Protein AF-A0AB34P016-F1 (afdb_monomer)

Radius of gyration: 28.47 Å; Cα contacts (8 Å, |Δi|>4): 734; chains: 1; bounding box: 63×62×78 Å

pLDDT: mean 85.42, std 14.07, range [30.61, 98.38]

Sequence (405 aa):
MNRQPLWQYEQISAEIMREINTGKLKIGQKLPSEKELCDLFDVSRITVRKALADLEERNYIEKHQGQGSFVKDRFDPRQDIAIIDTPGLHLQQQGHYVYIELHEFSILADGEEPAVREMMNLDVSDYLYKIVQIYICDRKPVIERTTFISFEEFPLIKAKDIEGKELIPFLFRRYGLSPALLRHSLKNQVDVMPTRLKAFLPAVPKSSIIKATTTYMNQNNVVTYMSTAVTPANSKVFFVKDKEENKMSNPHILLTRIDNRLVHGQVGVTWTKTLGANLILVANDNTVNDPLQQKLMKSTADSSGVQIRFFTLQKTIDIIHKAADRQKIFIVVKTPEDALKLVKGGVPIKEVNVGNMHFAPGKEEVTKKVYVDEKDKEALMSMVNQGVDVYIQDVPGDHKTQVDF

Organism: NCBI:txid575604

Nearest PDB structures (foldseek):
  3eye-assembly1_A  TM=9.806E-01  e=3.851E-20  Escherichia coli O157:H7
  1nrz-assembly1_A  TM=9.356E-01  e=3.994E-14  Klebsiella pneumoniae
  2jzn-assembly1_C  TM=9.321E-01  e=2.497E-14  Escherichia coli
  3cnv-assembly1_C  TM=7.926E-01  e=9.858E-07  Bordetella bronchiseptica RB50
  3cnv-assembly1_A  TM=7.816E-01  e=1.650E-05  Bordetella bronchiseptica RB50

Secondary structure (DSSP, 8-state):
----SHHHHHHHHHHHHHHHHTTSSPTTPBPPPHHHHHHHHT--HHHHHHHHHHHHHTTSEEEETTTEEEE-----TTTS--TTT-HHHHHHHTT--EEEEEEEEEEE-TT-SHHHHHHHT--TT--EEEEEEEEEETTEEEEEEEEEEETTTSTT--HHHHTTS-HHHHHHHHH---GGG-EEEEEEEEE---HHHHTTS---SSEEEEEEEEEEE-TTS-EEEEEEEEEETT-TTS-SSSSSSSS-----EEEEEEETT-SSHIIIIIIHHHHT-SEEEEE-TTGGG-HHHHHHHHHHHHTTT-EEEEE-HHHHHHHGGG--TT--EEEEESSHHHHHHHHHTT----EEEEEEB---TTPEEEETTEEE-HHHHHHHHHHHTTT-EEEE-SSTTSPPEE---

Mean predicted aligned error: 17.97 Å

Foldseek 3Di:
DPPPLPVLLVVVLVVVLQCQLVCVAPAFHFDDALVVSCVVSVHDSVSSVVSLVVCVVVVQWDQDVPPHIGGHDPDDCVPFADCVQVLQVVLVVVVWDKWKAWPDWDWDAQCPPVVVCVQQVHDRGFIKIWTWIFIATNNATFKIKIKIFGCVQPPDDDPVLDHRHGDVSSCCSNRVQRNVQKDKDKDWDWAQDPPRNCVPDPDDRTATKIWMKIWGADPVRGTRMIMIMIGGPVRCRNVPPPCPPPHLQQFQALAEEAAQLWADQQRLAQVCVVSVFQEEEEADPVVVVPPVSVVRNCVSNVVRVHHYDYHYLVVCLVCSSVHDNPGNYYYYYHALVSVLSNVVSVNPAQEYEYAADDDDPQWDDPDPRDTDHPVRLVSQVSCVVVNHFYWYDHHPPDDTHGRDD

Solvent-accessible surface area (backbone atoms only — not comparable to full-atom values): 22406 Å² total; per-residue (Å²): 134,90,89,78,68,72,68,60,21,53,50,51,35,51,50,54,50,48,33,43,30,71,56,76,43,47,73,68,37,72,54,77,49,68,65,55,49,18,67,74,68,75,47,54,62,68,41,48,52,51,18,55,48,52,33,38,74,71,44,51,30,46,79,42,90,99,76,48,42,25,30,37,75,76,73,50,75,88,79,54,51,58,48,88,64,41,43,58,64,53,43,38,75,73,72,45,56,61,50,40,44,68,77,43,79,45,79,41,46,82,45,63,60,56,72,57,29,61,69,35,73,50,60,47,83,46,52,33,36,40,38,31,38,36,37,26,46,74,91,36,66,54,34,46,30,44,34,40,34,37,32,84,87,53,64,89,78,51,67,81,80,41,52,64,47,62,58,56,67,48,42,30,50,57,71,61,53,60,56,84,58,53,44,76,47,79,44,82,46,78,39,69,65,56,74,82,53,44,81,82,46,83,92,55,84,58,39,59,27,35,39,39,37,38,36,31,55,51,98,83,72,42,39,45,33,41,34,42,37,40,29,52,59,85,48,74,75,62,74,57,76,77,53,75,85,88,41,83,41,78,49,46,65,76,43,34,35,31,17,61,75,49,56,40,70,61,50,29,37,55,44,31,60,74,71,62,38,53,28,40,37,36,40,34,66,66,55,64,77,31,70,66,62,46,49,57,31,43,59,40,19,52,75,60,75,27,49,71,47,70,32,34,53,66,59,43,45,78,44,47,54,71,49,55,90,86,45,29,29,33,37,34,20,50,41,46,61,55,50,37,52,35,50,77,54,65,40,90,65,59,43,38,37,41,35,39,33,70,82,48,96,82,39,45,80,79,47,102,47,33,28,41,34,72,68,44,49,52,30,48,51,53,38,41,77,71,69,26,50,46,30,37,37,78,54,90,87,55,77,73,44,74,72,80,132

Structure (mmCIF, N/CA/C/O backbone):
data_AF-A0AB34P016-F1
#
_entry.id   AF-A0AB34P016-F1
#
loop_
_atom_site.group_PDB
_atom_site.id
_atom_site.type_symbol
_atom_site.label_atom_id
_atom_site.label_alt_id
_atom_site.label_comp_id
_atom_site.label_asym_id
_atom_site.label_entity_id
_atom_site.label_seq_id
_atom_site.pdbx_PDB_ins_code
_atom_site.Cartn_x
_atom_site.Cartn_y
_atom_site.Cartn_z
_atom_site.occupancy
_atom_site.B_iso_or_equiv
_atom_site.auth_seq_id
_atom_site.auth_comp_id
_atom_site.auth_asym_id
_atom_site.auth_atom_id
_atom_site.pdbx_PDB_model_num
ATOM 1 N N . MET A 1 1 ? 35.186 -37.672 9.142 1.00 34.62 1 MET A N 1
ATOM 2 C CA . MET A 1 1 ? 34.652 -36.290 9.178 1.00 34.62 1 MET A CA 1
ATOM 3 C C . MET A 1 1 ? 33.946 -36.006 7.851 1.00 34.62 1 MET A C 1
ATOM 5 O O . MET A 1 1 ? 34.598 -35.577 6.913 1.00 34.62 1 MET A O 1
ATOM 9 N N . ASN A 1 2 ? 32.639 -36.270 7.740 1.00 38.19 2 ASN A N 1
ATOM 10 C CA . ASN A 1 2 ? 31.866 -35.945 6.530 1.00 38.19 2 ASN A CA 1
ATOM 11 C C . ASN A 1 2 ? 31.344 -34.505 6.612 1.00 38.19 2 ASN A C 1
ATOM 13 O O . ASN A 1 2 ? 30.223 -34.260 7.048 1.00 38.19 2 ASN A O 1
ATOM 17 N N . ARG A 1 3 ? 32.171 -33.534 6.212 1.00 45.22 3 ARG A N 1
ATOM 18 C CA . ARG A 1 3 ? 31.742 -32.146 5.982 1.00 45.22 3 ARG A CA 1
ATOM 19 C C . ARG A 1 3 ? 31.309 -31.956 4.521 1.00 45.22 3 ARG A C 1
ATOM 21 O O . ARG A 1 3 ? 31.973 -31.226 3.807 1.00 45.22 3 ARG A O 1
ATOM 28 N N . GLN A 1 4 ? 30.216 -32.580 4.074 1.00 54.78 4 GLN A N 1
ATOM 29 C CA . GLN A 1 4 ? 29.523 -32.176 2.831 1.00 54.78 4 GLN A CA 1
ATOM 30 C C . GLN A 1 4 ? 28.002 -32.472 2.857 1.00 54.78 4 GLN A C 1
ATOM 32 O O . GLN A 1 4 ? 27.553 -33.429 2.239 1.00 54.78 4 GLN A O 1
ATOM 37 N N . PRO A 1 5 ? 27.187 -31.663 3.568 1.00 54.44 5 PRO A N 1
ATOM 38 C CA . PRO A 1 5 ? 25.771 -31.516 3.187 1.00 54.44 5 PRO A CA 1
ATOM 39 C C . PRO A 1 5 ? 25.289 -30.059 3.053 1.00 54.44 5 PRO A C 1
ATOM 41 O O . PRO A 1 5 ? 24.146 -29.829 2.667 1.00 54.44 5 PRO A O 1
ATOM 44 N N . LEU A 1 6 ? 26.119 -29.062 3.387 1.00 52.47 6 LEU A N 1
ATOM 45 C CA . LEU A 1 6 ? 25.706 -27.649 3.372 1.00 52.47 6 LEU A CA 1
ATOM 46 C C . LEU A 1 6 ? 25.578 -27.085 1.945 1.00 52.47 6 LEU A C 1
ATOM 48 O O . LEU A 1 6 ? 24.612 -26.402 1.654 1.00 52.47 6 LEU A O 1
ATOM 52 N N . TRP A 1 7 ? 26.472 -27.462 1.032 1.00 65.31 7 TRP A N 1
ATOM 53 C CA . TRP A 1 7 ? 26.510 -26.898 -0.324 1.00 65.31 7 TRP A CA 1
ATOM 54 C C . TRP A 1 7 ? 25.390 -27.426 -1.239 1.00 65.31 7 TRP A C 1
ATOM 56 O O . TRP A 1 7 ? 24.948 -26.737 -2.150 1.00 65.31 7 TRP A O 1
ATOM 66 N N . GLN A 1 8 ? 24.904 -28.648 -1.000 1.00 76.25 8 GLN A N 1
ATOM 67 C CA . GLN A 1 8 ? 23.952 -29.317 -1.898 1.00 76.25 8 GLN A CA 1
ATOM 68 C C . GLN A 1 8 ? 22.530 -28.757 -1.786 1.00 76.25 8 GLN A C 1
ATOM 70 O O . GLN A 1 8 ? 21.863 -28.577 -2.799 1.00 76.25 8 GLN A O 1
ATOM 75 N N . TYR A 1 9 ? 22.048 -28.455 -0.573 1.00 88.06 9 TYR A N 1
ATOM 76 C CA . TYR A 1 9 ? 20.712 -27.859 -0.438 1.00 88.06 9 TYR A CA 1
ATOM 77 C C . TYR A 1 9 ? 20.693 -26.412 -0.952 1.00 88.06 9 TYR A C 1
ATOM 79 O O . TYR A 1 9 ? 19.706 -26.004 -1.553 1.00 88.06 9 TYR A O 1
ATOM 87 N N . GLU A 1 10 ? 21.792 -25.666 -0.779 1.00 84.06 10 GLU A N 1
ATOM 88 C CA . GLU A 1 10 ? 21.942 -24.304 -1.307 1.00 84.06 10 GLU A CA 1
ATOM 89 C C . GLU A 1 10 ? 21.896 -24.284 -2.839 1.00 84.06 10 GLU A C 1
ATOM 91 O O . GLU A 1 10 ? 21.256 -23.406 -3.414 1.00 84.06 10 GLU A O 1
ATOM 96 N N . GLN A 1 11 ? 22.500 -25.276 -3.505 1.00 85.81 11 GLN A N 1
ATOM 97 C CA . GLN A 1 11 ? 22.410 -25.440 -4.960 1.00 85.81 11 GLN A CA 1
ATOM 98 C C . GLN A 1 11 ? 20.971 -25.696 -5.427 1.00 85.81 11 GLN A C 1
ATOM 100 O O . GLN A 1 11 ? 20.524 -25.078 -6.391 1.00 85.81 11 GLN A O 1
ATOM 105 N N . ILE A 1 12 ? 20.224 -26.551 -4.721 1.00 90.56 12 ILE A N 1
ATOM 106 C CA . ILE A 1 12 ? 18.813 -26.835 -5.033 1.00 90.56 12 ILE A CA 1
ATOM 107 C C . ILE A 1 12 ? 17.959 -25.576 -4.843 1.00 90.56 12 ILE A C 1
ATOM 109 O O . ILE A 1 12 ? 17.179 -25.223 -5.729 1.00 90.56 12 ILE A O 1
ATOM 113 N N . SER A 1 13 ? 18.130 -24.867 -3.721 1.00 88.81 13 SER A N 1
ATOM 114 C CA . SER A 1 13 ? 17.463 -23.585 -3.481 1.00 88.81 13 SER A CA 1
ATOM 115 C C . SER A 1 13 ? 17.781 -22.584 -4.592 1.00 88.81 13 SER A C 1
ATOM 117 O O . SER A 1 13 ? 16.868 -21.971 -5.142 1.00 88.81 13 SER A O 1
ATOM 119 N N . ALA A 1 14 ? 19.058 -22.421 -4.950 1.00 82.56 14 ALA A N 1
ATOM 120 C CA . ALA A 1 14 ? 19.498 -21.478 -5.975 1.00 82.56 14 ALA A CA 1
ATOM 121 C C . ALA A 1 14 ? 18.899 -21.786 -7.350 1.00 82.56 14 ALA A C 1
ATOM 123 O O . ALA A 1 14 ? 18.422 -20.871 -8.022 1.00 82.56 14 ALA A O 1
ATOM 124 N N . GLU A 1 15 ? 18.862 -23.059 -7.743 1.00 87.69 15 GLU A N 1
ATOM 125 C CA . GLU A 1 15 ? 18.289 -23.466 -9.024 1.00 87.69 15 GLU A CA 1
ATOM 126 C C . GLU A 1 15 ? 16.777 -23.221 -9.066 1.00 87.69 15 GLU A C 1
ATOM 128 O O . GLU A 1 15 ? 16.283 -22.596 -10.002 1.00 87.69 15 GLU A O 1
ATOM 133 N N . ILE A 1 16 ? 16.038 -23.603 -8.020 1.00 87.88 16 ILE A N 1
ATOM 134 C CA . ILE A 1 16 ? 14.591 -23.352 -7.950 1.00 87.88 16 ILE A CA 1
ATOM 135 C C . ILE A 1 16 ? 14.295 -21.844 -7.931 1.00 87.88 16 ILE A C 1
ATOM 137 O O . ILE A 1 16 ? 13.406 -21.385 -8.648 1.00 87.88 16 ILE A O 1
ATOM 141 N N . MET A 1 17 ? 15.060 -21.045 -7.176 1.00 82.25 17 MET A N 1
ATOM 142 C CA . MET A 1 17 ? 14.942 -19.579 -7.197 1.00 82.25 17 MET A CA 1
ATOM 143 C C . MET A 1 17 ? 15.184 -19.024 -8.603 1.00 82.25 17 MET A C 1
ATOM 145 O O . MET A 1 17 ? 14.433 -18.167 -9.066 1.00 82.25 17 MET A O 1
ATOM 149 N N . ARG A 1 18 ? 16.196 -19.531 -9.316 1.00 79.50 18 ARG A N 1
ATOM 150 C CA . ARG A 1 18 ? 16.488 -19.145 -10.700 1.00 79.50 18 ARG A CA 1
ATOM 151 C C . ARG A 1 18 ? 15.331 -19.499 -11.632 1.00 79.50 18 ARG A C 1
ATOM 153 O O . ARG A 1 18 ? 14.958 -18.678 -12.469 1.00 79.50 18 ARG A O 1
ATOM 160 N N . GLU A 1 19 ? 14.728 -20.676 -11.498 1.00 84.12 19 GLU A N 1
ATOM 161 C CA . GLU A 1 19 ? 13.568 -21.077 -12.302 1.00 84.12 19 GLU A CA 1
ATOM 162 C C . GLU A 1 19 ? 12.324 -20.220 -12.027 1.00 84.12 19 GLU A C 1
ATOM 164 O O . GLU A 1 19 ? 11.619 -19.850 -12.967 1.00 84.12 19 GLU A O 1
ATOM 169 N N . ILE A 1 20 ? 12.083 -19.847 -10.768 1.00 81.00 20 ILE A N 1
ATOM 170 C CA . ILE A 1 20 ? 11.005 -18.921 -10.392 1.00 81.00 20 ILE A CA 1
ATOM 171 C C . ILE A 1 20 ? 11.275 -17.529 -10.984 1.00 81.00 20 ILE A C 1
ATOM 173 O O . ILE A 1 20 ? 10.419 -16.964 -11.663 1.00 81.00 20 ILE A O 1
ATOM 177 N N . ASN A 1 21 ? 12.488 -16.997 -10.809 1.00 69.62 21 ASN A N 1
ATOM 178 C CA . ASN A 1 21 ? 12.849 -15.652 -11.268 1.00 69.62 21 ASN A CA 1
ATOM 179 C C . ASN A 1 21 ? 12.894 -15.548 -12.802 1.00 69.62 21 ASN A C 1
ATOM 181 O O . ASN A 1 21 ? 12.524 -14.530 -13.380 1.00 69.62 21 ASN A O 1
ATOM 185 N N . THR A 1 22 ? 13.313 -16.609 -13.498 1.00 70.50 22 THR A N 1
ATOM 186 C CA . THR A 1 22 ? 13.256 -16.694 -14.972 1.00 70.50 22 THR A CA 1
ATOM 187 C C . THR A 1 22 ? 11.833 -16.875 -15.510 1.00 70.50 22 THR A C 1
ATOM 189 O O . THR A 1 22 ? 11.633 -16.775 -16.719 1.00 70.50 22 THR A O 1
ATOM 192 N N . GLY A 1 23 ? 10.847 -17.148 -14.646 1.00 68.31 23 GLY A N 1
ATOM 193 C CA . GLY A 1 23 ? 9.467 -17.436 -15.033 1.00 68.31 23 GLY A CA 1
ATOM 194 C C . GLY A 1 23 ? 9.253 -18.839 -15.609 1.00 68.31 23 GLY A C 1
ATOM 195 O O . GLY A 1 23 ? 8.170 -19.116 -16.131 1.00 68.31 23 GLY A O 1
ATOM 196 N N . LYS A 1 24 ? 10.257 -19.728 -15.526 1.00 77.06 24 LYS A N 1
ATOM 197 C CA . LYS A 1 24 ? 10.119 -21.148 -15.889 1.00 77.06 24 LYS A CA 1
ATOM 198 C C . LYS A 1 24 ? 9.134 -21.849 -14.950 1.00 77.06 24 LYS A C 1
ATOM 200 O O . LYS A 1 24 ? 8.299 -22.619 -15.420 1.00 77.06 24 LYS A O 1
ATOM 205 N N . LEU A 1 25 ? 9.195 -21.536 -13.654 1.00 82.88 25 LEU A N 1
ATOM 206 C CA . LEU A 1 25 ? 8.174 -21.899 -12.673 1.00 82.88 25 LEU A CA 1
ATOM 207 C C . LEU A 1 25 ? 7.230 -20.714 -12.451 1.00 82.88 25 LEU A C 1
ATOM 209 O O . LEU A 1 25 ? 7.665 -19.609 -12.128 1.00 82.88 25 LEU A O 1
ATOM 213 N N . LYS A 1 26 ? 5.929 -20.938 -12.641 1.00 82.62 26 LYS A N 1
ATOM 214 C CA . LYS A 1 26 ? 4.900 -19.900 -12.511 1.00 82.62 26 LYS A CA 1
ATOM 215 C C . LYS A 1 26 ? 4.432 -19.759 -11.066 1.00 82.62 26 LYS A C 1
ATOM 217 O O . LYS A 1 26 ? 4.420 -20.719 -10.306 1.00 82.62 26 LYS A O 1
ATOM 222 N N . ILE A 1 27 ? 3.968 -18.567 -10.712 1.00 81.75 27 ILE A N 1
ATOM 223 C CA . ILE A 1 27 ? 3.308 -18.305 -9.428 1.00 81.75 27 ILE A CA 1
ATOM 224 C C . ILE A 1 27 ? 2.090 -19.226 -9.276 1.00 81.75 27 ILE A C 1
ATOM 226 O O . ILE A 1 27 ? 1.345 -19.438 -10.233 1.00 81.75 27 ILE A O 1
ATOM 230 N N . GLY A 1 28 ? 1.913 -19.799 -8.085 1.00 85.50 28 GLY A N 1
ATOM 231 C CA . GLY A 1 28 ? 0.875 -20.784 -7.785 1.00 85.50 28 GLY A CA 1
ATOM 232 C C . GLY A 1 28 ? 1.140 -22.176 -8.367 1.00 85.50 28 GLY A C 1
ATOM 233 O O . GLY A 1 28 ? 0.365 -23.097 -8.117 1.00 85.50 28 GLY A O 1
ATOM 234 N N . GLN A 1 29 ? 2.223 -22.371 -9.128 1.00 91.38 29 GLN A N 1
ATOM 235 C CA . GLN A 1 29 ? 2.588 -23.686 -9.639 1.00 91.38 29 GLN A CA 1
ATOM 236 C C . GLN A 1 29 ? 3.081 -24.577 -8.499 1.00 91.38 29 GLN A C 1
ATOM 238 O O . GLN A 1 29 ? 3.890 -24.165 -7.665 1.00 91.38 29 GLN A O 1
ATOM 243 N N . LYS A 1 30 ? 2.616 -25.826 -8.491 1.00 93.69 30 LYS A N 1
ATOM 244 C CA . LYS A 1 30 ? 3.104 -26.859 -7.580 1.00 93.69 30 LYS A CA 1
ATOM 245 C C . LYS A 1 30 ? 4.528 -27.266 -7.964 1.00 93.69 30 LYS A C 1
ATOM 247 O O . LYS A 1 30 ? 4.787 -27.581 -9.127 1.00 93.69 30 LYS A O 1
ATOM 252 N N . LEU A 1 31 ? 5.436 -27.270 -6.993 1.00 93.50 31 LEU A N 1
ATOM 253 C CA . LEU A 1 31 ? 6.783 -27.809 -7.160 1.00 93.50 31 LEU A CA 1
ATOM 254 C C . LEU A 1 31 ? 6.729 -29.342 -7.274 1.00 93.50 31 LEU A C 1
ATOM 256 O O . LEU A 1 31 ? 5.798 -29.960 -6.740 1.00 93.50 31 LEU A O 1
ATOM 260 N N . PRO A 1 32 ? 7.741 -29.971 -7.903 1.00 93.62 32 PRO A N 1
ATOM 261 C CA . PRO A 1 32 ? 7.902 -31.417 -7.835 1.00 93.62 32 PRO A CA 1
ATOM 262 C C . PRO A 1 32 ? 7.903 -31.899 -6.378 1.00 93.62 32 PRO A C 1
ATOM 264 O O . PRO A 1 32 ? 8.330 -31.194 -5.458 1.00 93.62 32 PRO A O 1
ATOM 267 N N . SER A 1 33 ? 7.381 -33.099 -6.154 1.00 92.19 33 SER A N 1
ATOM 268 C CA . SER A 1 33 ? 7.319 -33.718 -4.833 1.00 92.19 33 SER A CA 1
ATOM 269 C C . SER A 1 33 ? 8.712 -33.920 -4.234 1.00 92.19 33 SER A C 1
ATOM 271 O O . SER A 1 33 ? 9.708 -33.996 -4.951 1.00 92.19 33 SER A O 1
ATOM 273 N N . GLU A 1 34 ? 8.796 -34.086 -2.906 1.00 91.56 34 GLU A N 1
ATOM 274 C CA . GLU A 1 34 ? 10.077 -34.381 -2.244 1.00 91.56 34 GLU A CA 1
ATOM 275 C C . GLU A 1 34 ? 10.792 -35.573 -2.887 1.00 91.56 34 GLU A C 1
ATOM 277 O O . GLU A 1 34 ? 12.011 -35.559 -2.995 1.00 91.56 34 GLU A O 1
ATOM 282 N N . LYS A 1 35 ? 10.036 -36.592 -3.319 1.00 91.38 35 LYS A N 1
ATOM 283 C CA . LYS A 1 35 ? 10.585 -37.772 -3.988 1.00 91.38 35 LYS A CA 1
ATOM 284 C C . LYS A 1 35 ? 11.176 -37.411 -5.352 1.00 91.38 35 LYS A C 1
ATOM 286 O O . LYS A 1 35 ? 12.331 -37.722 -5.592 1.00 91.38 35 LYS A O 1
ATOM 291 N N . GLU A 1 36 ? 10.422 -36.702 -6.188 1.00 92.00 36 GLU A N 1
ATOM 292 C CA . GLU A 1 36 ? 10.891 -36.275 -7.513 1.00 92.00 36 GLU A CA 1
ATOM 293 C C . GLU A 1 36 ? 12.105 -35.345 -7.421 1.00 92.00 36 GLU A C 1
ATOM 295 O O . GLU A 1 36 ? 13.011 -35.447 -8.236 1.00 92.00 36 GLU A O 1
ATOM 300 N N . LEU A 1 37 ? 12.169 -34.474 -6.410 1.00 91.19 37 LEU A N 1
ATOM 301 C CA . LEU A 1 37 ? 13.342 -33.634 -6.160 1.00 91.19 37 LEU A CA 1
ATOM 302 C C . LEU A 1 37 ? 14.554 -34.444 -5.676 1.00 91.19 37 LEU A C 1
ATOM 304 O O . LEU A 1 37 ? 15.677 -34.092 -6.021 1.00 91.19 37 LEU A O 1
ATOM 308 N N . CYS A 1 38 ? 14.355 -35.518 -4.899 1.00 92.19 38 CYS A N 1
ATOM 309 C CA . CYS A 1 38 ? 15.458 -36.421 -4.542 1.00 92.19 38 CYS A CA 1
ATOM 310 C C . CYS A 1 38 ? 16.036 -37.075 -5.798 1.00 92.19 38 CYS A C 1
ATOM 312 O O . CYS A 1 38 ? 17.251 -37.095 -5.958 1.00 92.19 38 CYS A O 1
ATOM 314 N N . ASP A 1 39 ? 15.156 -37.561 -6.679 1.00 90.69 39 ASP A N 1
ATOM 315 C CA . ASP A 1 39 ? 15.535 -38.254 -7.910 1.00 90.69 39 ASP A CA 1
ATOM 316 C C . ASP A 1 39 ? 16.185 -37.287 -8.922 1.00 90.69 39 ASP A C 1
ATOM 318 O O . ASP A 1 39 ? 17.174 -37.631 -9.561 1.00 90.69 39 ASP A O 1
ATOM 322 N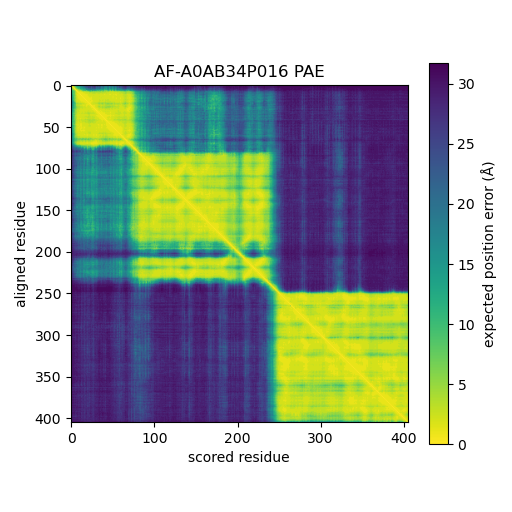 N . LEU A 1 40 ? 15.669 -36.055 -9.044 1.00 88.69 40 LEU A N 1
ATOM 323 C CA . LEU A 1 40 ? 16.165 -35.042 -9.986 1.00 88.69 40 LEU A CA 1
ATOM 324 C C . LEU A 1 40 ? 17.562 -34.524 -9.629 1.00 88.69 40 LEU A C 1
ATOM 326 O O . LEU A 1 40 ? 18.366 -34.262 -10.520 1.00 88.69 40 LEU A O 1
ATOM 330 N N . PHE A 1 41 ? 17.828 -34.333 -8.337 1.00 86.00 41 PHE A N 1
ATOM 331 C CA . PHE A 1 41 ? 19.082 -33.752 -7.853 1.00 86.00 41 PHE A CA 1
ATOM 332 C C . PHE A 1 41 ? 20.065 -34.798 -7.307 1.00 86.00 41 PHE A C 1
ATOM 334 O O . PHE A 1 41 ? 21.149 -34.416 -6.878 1.00 86.00 41 PHE A O 1
ATOM 341 N N . ASP A 1 42 ? 19.698 -36.085 -7.319 1.00 89.00 42 ASP A N 1
ATOM 342 C CA . ASP A 1 42 ? 20.461 -37.206 -6.747 1.00 89.00 42 ASP A CA 1
ATOM 343 C C . ASP A 1 42 ? 20.930 -36.935 -5.303 1.00 89.00 42 ASP A C 1
ATOM 345 O O . ASP A 1 42 ? 22.110 -36.985 -4.953 1.00 89.00 42 ASP A O 1
ATOM 349 N N . VAL A 1 43 ? 19.978 -36.571 -4.438 1.00 89.88 43 VAL A N 1
ATOM 350 C CA . VAL A 1 43 ? 20.250 -36.214 -3.036 1.00 89.88 43 VAL A CA 1
ATOM 351 C C . VAL A 1 43 ? 19.307 -36.901 -2.056 1.00 89.88 43 VAL A C 1
ATOM 353 O O . VAL A 1 43 ? 18.208 -37.349 -2.381 1.00 89.88 43 VAL A O 1
ATOM 356 N N . SER A 1 44 ? 19.714 -36.918 -0.785 1.00 91.06 44 SER A N 1
ATOM 357 C CA . SER A 1 44 ? 18.867 -37.413 0.298 1.00 91.06 44 SER A CA 1
ATOM 358 C C . SER A 1 44 ? 17.613 -36.550 0.502 1.00 91.06 44 SER A C 1
ATOM 360 O O . SER A 1 44 ? 17.632 -35.323 0.357 1.00 91.06 44 SER A O 1
ATOM 362 N N . ARG A 1 45 ? 16.539 -37.174 0.996 1.00 89.75 45 ARG A N 1
ATOM 363 C CA . ARG A 1 45 ? 15.305 -36.470 1.388 1.00 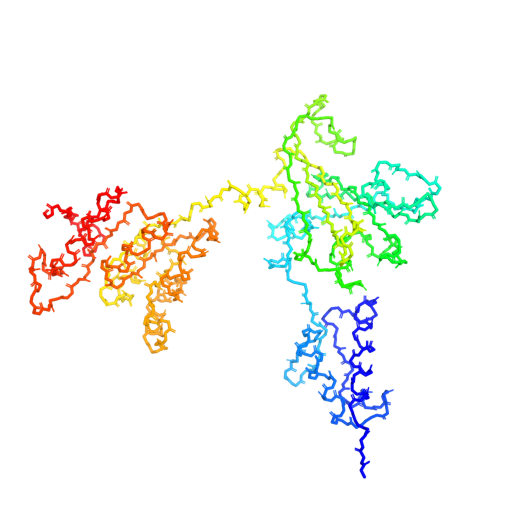89.75 45 ARG A CA 1
ATOM 364 C C . ARG A 1 45 ? 15.534 -35.389 2.448 1.00 89.75 45 ARG A C 1
ATOM 366 O O . ARG A 1 45 ? 14.820 -34.390 2.463 1.00 89.75 45 ARG A O 1
ATOM 373 N N . ILE A 1 46 ? 16.527 -35.562 3.325 1.00 89.81 46 ILE A N 1
ATOM 374 C CA . ILE A 1 46 ? 16.890 -34.561 4.341 1.00 89.81 46 ILE A CA 1
ATOM 375 C C . ILE A 1 46 ? 17.426 -33.292 3.661 1.00 89.81 46 ILE A C 1
ATOM 377 O O . ILE A 1 46 ? 17.039 -32.188 4.042 1.00 89.81 46 ILE A O 1
ATOM 381 N N . THR A 1 47 ? 18.248 -33.444 2.619 1.00 89.50 47 THR A N 1
ATOM 382 C CA . THR A 1 47 ? 18.792 -32.334 1.822 1.00 89.50 47 THR A CA 1
ATOM 383 C C . THR A 1 47 ? 17.678 -31.569 1.102 1.00 89.50 47 THR A C 1
ATOM 385 O O . THR A 1 47 ? 17.613 -30.347 1.212 1.00 89.50 47 THR A O 1
ATOM 388 N N . VAL A 1 48 ? 16.748 -32.277 0.449 1.00 92.81 48 VAL A N 1
ATOM 389 C CA . VAL A 1 48 ? 15.586 -31.660 -0.223 1.00 92.81 48 VAL A CA 1
ATOM 390 C C . VAL A 1 48 ? 14.699 -30.911 0.766 1.00 92.81 48 VAL A C 1
ATOM 392 O O . VAL A 1 48 ? 14.319 -29.771 0.516 1.00 92.81 48 VAL A O 1
ATOM 395 N N . ARG A 1 49 ? 14.389 -31.512 1.921 1.00 92.19 49 ARG A N 1
ATOM 396 C CA . ARG A 1 49 ? 13.587 -30.848 2.961 1.00 92.19 49 ARG A CA 1
ATOM 397 C C . ARG A 1 49 ? 14.244 -29.580 3.473 1.00 92.19 49 ARG A C 1
ATOM 399 O O . ARG A 1 49 ? 13.541 -28.605 3.716 1.00 92.19 49 ARG A O 1
ATOM 406 N N . LYS A 1 50 ? 15.571 -29.588 3.612 1.00 92.00 50 LYS A N 1
ATOM 407 C CA . LYS A 1 50 ? 16.331 -28.405 4.008 1.00 92.00 50 LYS A CA 1
ATOM 408 C C . LYS A 1 50 ? 16.270 -27.310 2.938 1.00 92.00 50 LYS A C 1
ATOM 410 O O . LYS A 1 50 ? 16.029 -26.165 3.296 1.00 92.00 50 LYS A O 1
ATOM 415 N N . ALA A 1 51 ? 16.387 -27.657 1.655 1.00 92.50 51 ALA A N 1
ATOM 416 C CA . ALA A 1 51 ? 16.206 -26.707 0.552 1.00 92.50 51 ALA A CA 1
ATOM 417 C C . ALA A 1 51 ? 14.781 -26.125 0.520 1.00 92.50 51 ALA A C 1
ATOM 419 O O . ALA A 1 51 ? 14.598 -24.918 0.434 1.00 92.50 51 ALA A O 1
ATOM 420 N N . LEU A 1 52 ? 13.750 -26.964 0.673 1.00 93.12 52 LEU A N 1
ATOM 421 C CA . LEU A 1 52 ? 12.359 -26.503 0.737 1.00 93.12 52 LEU A CA 1
ATOM 422 C C . LEU A 1 52 ? 12.072 -25.656 1.987 1.00 93.12 52 LEU A C 1
ATOM 424 O O . LEU A 1 52 ? 11.224 -24.775 1.938 1.00 93.12 52 LEU A O 1
ATOM 428 N N . ALA A 1 53 ? 12.726 -25.924 3.118 1.00 90.75 53 ALA A N 1
ATOM 429 C CA . ALA A 1 53 ? 12.629 -25.069 4.301 1.00 90.75 53 ALA A CA 1
ATOM 430 C C . ALA A 1 53 ? 13.295 -23.705 4.064 1.00 90.75 53 ALA A C 1
ATOM 432 O O . ALA A 1 53 ? 12.683 -22.689 4.361 1.00 90.75 53 ALA A O 1
ATOM 433 N N . ASP A 1 54 ? 14.482 -23.677 3.454 1.00 89.50 54 ASP A N 1
ATOM 434 C CA . ASP A 1 54 ? 15.184 -22.441 3.082 1.00 89.50 54 ASP A CA 1
ATOM 435 C C . ASP A 1 54 ? 14.383 -21.608 2.061 1.00 89.50 54 ASP A C 1
ATOM 437 O O . ASP A 1 54 ? 14.248 -20.397 2.214 1.00 89.50 54 ASP A O 1
ATOM 441 N N . LEU A 1 55 ? 13.764 -22.242 1.061 1.00 89.81 55 LEU A N 1
ATOM 442 C CA . LEU A 1 55 ? 12.884 -21.559 0.104 1.00 89.81 55 LEU A CA 1
ATOM 443 C C . LEU A 1 55 ? 11.618 -20.986 0.759 1.00 89.81 55 LEU A C 1
ATOM 445 O O . LEU A 1 55 ? 11.165 -19.910 0.370 1.00 89.81 55 LEU A O 1
ATOM 449 N N . GLU A 1 56 ? 11.038 -21.699 1.725 1.00 89.81 56 GLU A N 1
ATOM 450 C CA . GLU A 1 56 ? 9.875 -21.240 2.495 1.00 89.81 56 GLU A CA 1
ATOM 451 C C . GLU A 1 56 ? 10.248 -20.072 3.420 1.00 89.81 56 GLU A C 1
ATOM 453 O O . GLU A 1 56 ? 9.558 -19.055 3.429 1.00 89.81 56 GLU A O 1
ATOM 458 N N . GLU A 1 57 ? 11.382 -20.166 4.119 1.00 83.88 57 GLU A N 1
ATOM 459 C CA . GLU A 1 57 ? 11.937 -19.099 4.962 1.00 83.88 57 GLU A CA 1
ATOM 460 C C . GLU A 1 57 ? 12.252 -17.836 4.144 1.00 83.88 57 GLU A C 1
ATOM 462 O O . GLU A 1 57 ? 11.916 -16.722 4.545 1.00 83.88 57 GLU A O 1
ATOM 467 N N . ARG A 1 58 ? 12.804 -18.003 2.936 1.00 79.12 58 ARG A N 1
ATOM 468 C CA . ARG A 1 58 ? 13.042 -16.917 1.965 1.00 79.12 58 ARG A CA 1
ATOM 469 C C . ARG A 1 58 ? 11.784 -16.476 1.213 1.00 79.12 58 ARG A C 1
ATOM 471 O O . ARG A 1 58 ? 11.867 -15.624 0.323 1.00 79.12 58 ARG A O 1
ATOM 478 N N . ASN A 1 59 ? 10.625 -17.031 1.564 1.00 80.88 59 ASN A N 1
ATOM 479 C CA . ASN A 1 59 ? 9.309 -16.664 1.056 1.00 80.88 59 ASN A CA 1
ATOM 480 C C . ASN A 1 59 ? 9.064 -16.994 -0.436 1.00 80.88 59 ASN A C 1
ATOM 482 O O . ASN A 1 59 ? 8.120 -16.474 -1.017 1.00 80.88 59 ASN A O 1
ATOM 486 N N . TYR A 1 60 ? 9.879 -17.839 -1.082 1.00 84.56 60 TYR A N 1
ATOM 487 C CA . TYR A 1 60 ? 9.700 -18.255 -2.490 1.00 84.56 60 TYR A CA 1
ATOM 488 C C . TYR A 1 60 ? 8.590 -19.280 -2.692 1.00 84.56 60 TYR A C 1
ATOM 490 O O . TYR A 1 60 ? 8.026 -19.372 -3.784 1.00 84.56 60 TYR A O 1
ATOM 498 N N . ILE A 1 61 ? 8.281 -20.052 -1.655 1.00 93.25 61 ILE A N 1
ATOM 499 C CA . ILE A 1 61 ? 7.240 -21.073 -1.696 1.00 93.25 61 ILE A CA 1
ATOM 500 C C . ILE A 1 61 ? 6.375 -21.021 -0.443 1.00 93.25 61 ILE A C 1
ATOM 502 O O . ILE A 1 61 ? 6.774 -20.482 0.586 1.00 93.25 61 ILE A O 1
ATOM 506 N N . GLU A 1 62 ? 5.203 -21.631 -0.530 1.00 91.94 62 GLU A N 1
ATOM 507 C CA . GLU A 1 62 ? 4.339 -21.936 0.605 1.00 91.94 62 GLU A CA 1
ATOM 508 C C . GLU A 1 62 ? 4.010 -23.431 0.629 1.00 91.94 62 GLU A C 1
ATOM 510 O O . GLU A 1 62 ? 3.798 -24.057 -0.417 1.00 91.94 62 GLU A O 1
ATOM 515 N N . LYS A 1 63 ? 3.985 -24.024 1.826 1.00 89.69 63 LYS A N 1
ATOM 516 C CA . LYS A 1 63 ? 3.619 -25.430 2.011 1.00 89.69 63 LYS A CA 1
ATOM 517 C C . LYS A 1 63 ? 2.152 -25.554 2.388 1.00 89.69 63 LYS A C 1
ATOM 519 O O . LYS A 1 63 ? 1.694 -24.987 3.375 1.00 89.69 63 LYS A O 1
ATOM 524 N N . HIS A 1 64 ? 1.437 -26.387 1.644 1.00 89.00 64 HIS A N 1
ATOM 525 C CA . HIS A 1 64 ? 0.064 -26.769 1.947 1.00 89.00 64 HIS A CA 1
ATOM 526 C C . HIS A 1 64 ? 0.068 -28.214 2.439 1.00 89.00 64 HIS A C 1
ATOM 528 O O . HIS A 1 64 ? 0.483 -29.130 1.718 1.00 89.00 64 HIS A O 1
ATOM 534 N N . GLN A 1 65 ? -0.358 -28.431 3.685 1.00 81.75 65 GLN A N 1
ATOM 535 C CA . GLN A 1 65 ? -0.289 -29.740 4.339 1.00 81.75 65 GLN A CA 1
ATOM 536 C C . GLN A 1 65 ? -0.985 -30.820 3.491 1.00 81.75 65 GLN A C 1
ATOM 538 O O . GLN A 1 65 ? -2.140 -30.676 3.101 1.00 81.75 65 GLN A O 1
ATOM 543 N N . GLY A 1 66 ? -0.253 -31.891 3.166 1.00 82.88 66 GLY A N 1
ATOM 544 C CA . GLY A 1 66 ? -0.736 -32.997 2.326 1.00 82.88 66 GLY A CA 1
ATOM 545 C C . GLY A 1 66 ? -0.843 -32.695 0.823 1.00 82.88 66 GLY A C 1
ATOM 546 O O . GLY A 1 66 ? -1.013 -33.622 0.038 1.00 82.88 66 GLY A O 1
ATOM 547 N N . GLN A 1 67 ? -0.699 -31.435 0.402 1.00 85.00 67 GLN A N 1
ATOM 548 C CA . GLN A 1 67 ? -0.861 -31.014 -0.994 1.00 85.00 67 GLN A CA 1
ATOM 549 C C . GLN A 1 67 ? 0.468 -30.694 -1.687 1.00 85.00 67 GLN A C 1
ATOM 551 O O . GLN A 1 67 ? 0.548 -30.806 -2.912 1.00 85.00 67 GLN A O 1
ATOM 556 N N . GLY A 1 68 ? 1.521 -30.382 -0.927 1.00 89.62 68 GLY A N 1
ATOM 557 C CA . GLY A 1 68 ? 2.873 -30.125 -1.429 1.00 89.62 68 GLY A CA 1
ATOM 558 C C . GLY A 1 68 ? 3.300 -28.666 -1.271 1.00 89.62 68 GLY A C 1
ATOM 559 O O . GLY A 1 68 ? 2.708 -27.918 -0.494 1.00 89.62 68 GLY A O 1
ATOM 560 N N . SER A 1 69 ? 4.344 -28.282 -2.002 1.00 92.88 69 SER A N 1
ATOM 561 C CA . SER A 1 69 ? 4.896 -26.924 -2.009 1.00 92.88 69 SER A CA 1
ATOM 562 C C . SER A 1 69 ? 4.479 -26.188 -3.276 1.00 92.88 69 SER A C 1
ATOM 564 O O . SER A 1 69 ? 4.535 -26.766 -4.362 1.00 92.88 69 SER A O 1
ATOM 566 N N . PHE A 1 70 ? 4.104 -24.919 -3.158 1.00 92.75 70 PHE A N 1
ATOM 567 C CA . PHE A 1 70 ? 3.651 -24.090 -4.275 1.00 92.75 70 PHE A CA 1
ATOM 568 C C . PHE A 1 70 ? 4.487 -22.819 -4.363 1.00 92.75 70 PHE A C 1
ATOM 570 O O . PHE A 1 70 ? 4.872 -22.268 -3.335 1.00 92.75 70 PHE A O 1
ATOM 577 N N . VAL A 1 71 ? 4.774 -22.355 -5.583 1.00 90.06 71 VAL A N 1
ATOM 578 C CA . VAL A 1 71 ? 5.473 -21.082 -5.808 1.00 90.06 71 VAL A CA 1
ATOM 579 C C . VAL A 1 71 ? 4.610 -19.950 -5.271 1.00 90.06 71 VAL A C 1
ATOM 581 O O . VAL A 1 71 ? 3.488 -19.742 -5.738 1.00 90.06 71 VAL A O 1
ATOM 584 N N . LYS A 1 72 ? 5.141 -19.209 -4.304 1.00 83.94 72 LYS A N 1
ATOM 585 C CA . LYS A 1 72 ? 4.425 -18.114 -3.664 1.00 83.94 72 LYS A CA 1
ATOM 586 C C . LYS A 1 72 ? 4.538 -16.848 -4.505 1.00 83.94 72 LYS A C 1
ATOM 588 O O . LYS A 1 72 ? 5.599 -16.559 -5.062 1.00 83.94 72 LYS A O 1
ATOM 593 N N . ASP A 1 73 ? 3.463 -16.062 -4.559 1.00 73.56 73 ASP A N 1
ATOM 594 C CA . ASP A 1 73 ? 3.590 -14.682 -5.017 1.00 73.56 73 ASP A CA 1
ATOM 595 C C . ASP A 1 73 ? 4.270 -13.867 -3.915 1.00 73.56 73 ASP A C 1
ATOM 597 O O . ASP A 1 73 ? 3.685 -13.582 -2.870 1.00 73.56 73 ASP A O 1
ATOM 601 N N . ARG A 1 74 ? 5.549 -13.552 -4.122 1.00 67.75 74 ARG A N 1
ATOM 602 C CA . ARG A 1 74 ? 6.332 -12.711 -3.204 1.00 67.75 74 ARG A CA 1
ATOM 603 C C . ARG A 1 74 ? 5.965 -11.239 -3.300 1.00 67.75 74 ARG A C 1
ATOM 605 O O . ARG A 1 74 ? 6.462 -10.452 -2.506 1.00 67.75 74 ARG A O 1
ATOM 612 N N . PHE A 1 75 ? 5.168 -10.884 -4.298 1.00 56.41 75 PHE A N 1
ATOM 613 C CA . PHE A 1 75 ? 4.756 -9.529 -4.568 1.00 56.41 75 PHE A CA 1
ATOM 614 C C . PHE A 1 75 ? 3.393 -9.284 -3.917 1.00 56.41 75 PHE A C 1
ATOM 616 O O . PHE A 1 75 ? 2.395 -9.826 -4.390 1.00 56.41 75 PHE A O 1
ATOM 623 N N . ASP A 1 76 ? 3.323 -8.472 -2.856 1.00 56.44 76 ASP A N 1
ATOM 624 C CA . ASP A 1 76 ? 2.048 -7.925 -2.385 1.00 56.44 76 ASP A CA 1
ATOM 625 C C . ASP A 1 76 ? 1.889 -6.490 -2.918 1.00 56.44 76 ASP A C 1
ATOM 627 O O . ASP A 1 76 ? 2.442 -5.544 -2.345 1.00 56.44 76 ASP A O 1
ATOM 631 N N . PRO A 1 77 ? 1.078 -6.272 -3.977 1.00 49.91 77 PRO A N 1
ATOM 632 C CA . PRO A 1 77 ? 0.844 -4.938 -4.527 1.00 49.91 77 PRO A CA 1
ATOM 633 C C . PRO A 1 77 ? 0.281 -3.947 -3.495 1.00 49.91 77 PRO A C 1
ATOM 635 O O . PRO A 1 77 ? 0.308 -2.743 -3.728 1.00 49.91 77 PRO A O 1
ATOM 638 N N . ARG A 1 78 ? -0.285 -4.433 -2.377 1.00 48.78 78 ARG A N 1
ATOM 639 C CA . ARG A 1 78 ? -0.899 -3.600 -1.332 1.00 48.78 78 ARG A CA 1
ATOM 640 C C . ARG A 1 78 ? 0.096 -3.114 -0.280 1.00 48.78 78 ARG A C 1
ATOM 642 O O . ARG A 1 78 ? -0.225 -2.154 0.418 1.00 48.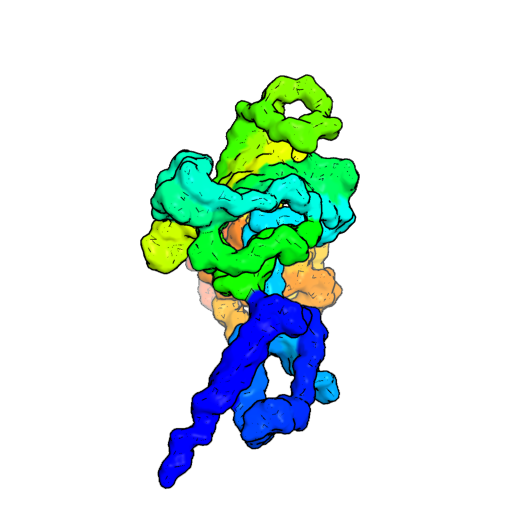78 78 ARG A O 1
ATOM 649 N N . GLN A 1 79 ? 1.245 -3.772 -0.137 1.00 46.44 79 GLN A N 1
ATOM 650 C CA . GLN A 1 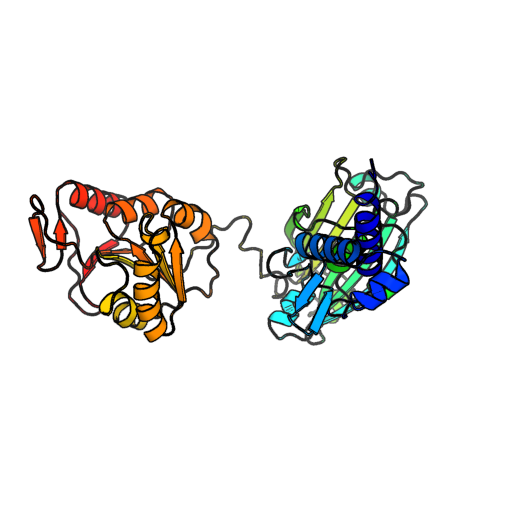79 ? 2.250 -3.453 0.884 1.00 46.44 79 GLN A CA 1
ATOM 651 C C . GLN A 1 79 ? 3.553 -2.945 0.278 1.00 46.44 79 GLN A C 1
ATOM 653 O O . GLN A 1 79 ? 4.158 -2.032 0.835 1.00 46.44 79 GLN A O 1
ATOM 658 N N . ASP A 1 80 ? 3.949 -3.484 -0.874 1.00 46.03 80 ASP A N 1
ATOM 659 C CA . ASP A 1 80 ? 5.333 -3.367 -1.323 1.00 46.03 80 ASP A CA 1
ATOM 660 C C . ASP A 1 80 ? 5.559 -2.227 -2.317 1.00 46.03 80 ASP A C 1
ATOM 662 O O . ASP A 1 80 ? 6.701 -1.844 -2.545 1.00 46.03 80 ASP A O 1
ATOM 666 N N . ILE A 1 81 ? 4.500 -1.678 -2.922 1.00 60.69 81 ILE A N 1
ATOM 667 C CA . ILE A 1 81 ? 4.607 -0.852 -4.129 1.00 60.69 81 ILE A CA 1
ATOM 668 C C . ILE A 1 81 ? 3.735 0.415 -4.067 1.00 60.69 81 ILE A C 1
ATOM 670 O O . ILE A 1 81 ? 2.598 0.401 -3.581 1.00 60.69 81 ILE A O 1
ATOM 674 N N . ALA A 1 82 ? 4.246 1.542 -4.580 1.00 64.38 82 ALA A N 1
ATOM 675 C CA . ALA A 1 82 ? 3.439 2.743 -4.758 1.00 64.38 82 ALA A CA 1
ATOM 676 C C . ALA A 1 82 ? 2.447 2.560 -5.917 1.00 64.38 82 ALA A C 1
ATOM 678 O O . ALA A 1 82 ? 2.713 1.893 -6.912 1.00 64.38 82 ALA A O 1
ATOM 679 N N . ILE A 1 83 ? 1.283 3.201 -5.832 1.00 70.56 83 ILE A N 1
ATOM 680 C CA . ILE A 1 83 ? 0.248 3.112 -6.882 1.00 70.56 83 ILE A CA 1
ATOM 681 C C . ILE A 1 83 ? 0.776 3.617 -8.225 1.00 70.56 83 ILE A C 1
ATOM 683 O O . ILE A 1 83 ? 0.398 3.112 -9.277 1.00 70.56 83 ILE A O 1
ATOM 687 N N . ILE A 1 84 ? 1.719 4.555 -8.172 1.00 77.31 84 ILE A N 1
ATOM 688 C CA . ILE A 1 84 ? 2.436 5.082 -9.328 1.00 77.31 84 ILE A CA 1
ATOM 689 C C . ILE A 1 84 ? 3.210 3.985 -10.049 1.00 77.31 84 ILE A C 1
ATOM 691 O O . ILE A 1 84 ? 3.359 4.085 -11.252 1.00 77.31 84 ILE A O 1
ATOM 695 N N . ASP A 1 85 ? 3.660 2.922 -9.398 1.00 81.06 85 ASP A N 1
ATOM 696 C CA . ASP A 1 85 ? 4.442 1.870 -10.053 1.00 81.06 85 ASP A CA 1
ATOM 697 C C . ASP A 1 85 ? 3.564 0.819 -10.729 1.00 81.06 85 ASP A C 1
ATOM 699 O O . ASP A 1 85 ? 3.925 0.311 -11.790 1.00 81.06 85 ASP A O 1
ATOM 703 N N . THR A 1 86 ? 2.402 0.519 -10.135 1.00 84.69 86 THR A N 1
ATOM 704 C CA . THR A 1 86 ? 1.450 -0.503 -10.612 1.00 84.69 86 THR A CA 1
ATOM 705 C C . THR A 1 86 ? 0.010 0.017 -10.712 1.00 84.69 86 THR A C 1
ATOM 707 O O . THR A 1 86 ? -0.915 -0.518 -10.086 1.00 84.69 86 THR A O 1
ATOM 710 N N . PRO A 1 87 ? -0.226 1.085 -11.491 1.00 84.38 87 PRO A N 1
ATOM 711 C CA . PRO A 1 87 ? -1.525 1.744 -11.508 1.00 84.38 87 PRO A CA 1
ATOM 712 C C . PRO A 1 87 ? -2.622 0.868 -12.123 1.00 84.38 87 PRO A C 1
ATOM 714 O O . PRO A 1 87 ? -3.785 0.991 -11.742 1.00 84.38 87 PRO A O 1
ATOM 717 N N . GLY A 1 88 ? -2.283 -0.050 -13.030 1.00 84.81 88 GLY A N 1
ATOM 718 C CA . GLY A 1 88 ? -3.240 -0.976 -13.620 1.00 84.81 88 GLY A CA 1
ATOM 719 C C . GLY A 1 88 ? -3.767 -1.992 -12.612 1.00 84.81 88 GLY A C 1
ATOM 720 O O . GLY A 1 88 ? -4.980 -2.190 -12.537 1.00 84.81 88 GLY A O 1
ATOM 721 N N . LEU A 1 89 ? -2.896 -2.560 -11.769 1.00 81.81 89 LEU A N 1
ATOM 722 C CA . LEU A 1 89 ? -3.328 -3.432 -10.665 1.00 81.81 89 LEU A CA 1
ATOM 723 C C . LEU A 1 89 ? -4.243 -2.688 -9.688 1.00 81.81 89 LEU A C 1
ATOM 725 O O . LEU A 1 89 ? -5.246 -3.238 -9.232 1.00 81.81 89 LEU A O 1
ATOM 729 N N . HIS A 1 90 ? -3.921 -1.431 -9.379 1.00 77.69 90 HIS A N 1
ATOM 730 C CA . HIS A 1 90 ? -4.730 -0.623 -8.474 1.00 77.69 90 HIS A CA 1
ATOM 731 C C . HIS A 1 90 ? -6.133 -0.343 -9.033 1.00 77.69 90 HIS A C 1
ATOM 733 O O . HIS A 1 90 ? -7.133 -0.527 -8.339 1.00 77.69 90 HIS A O 1
ATOM 739 N N . LEU A 1 91 ? -6.219 0.053 -10.301 1.00 78.69 91 LEU A N 1
ATOM 740 C CA . LEU A 1 91 ? -7.490 0.300 -10.980 1.00 78.69 91 LEU A CA 1
ATOM 741 C C . LEU A 1 91 ? -8.346 -0.973 -11.086 1.00 78.69 91 LEU A C 1
ATOM 743 O O . LEU A 1 91 ? -9.553 -0.922 -10.845 1.00 78.69 91 LEU A O 1
ATOM 747 N N . GLN A 1 92 ? -7.731 -2.131 -11.348 1.00 80.88 92 GLN A N 1
ATOM 748 C CA . GLN A 1 92 ? -8.427 -3.423 -11.334 1.00 80.88 92 GLN A CA 1
ATOM 749 C C . GLN A 1 92 ? -9.023 -3.750 -9.957 1.00 80.88 92 GLN A C 1
ATOM 751 O O . GLN A 1 92 ? -10.160 -4.212 -9.871 1.00 80.88 92 GLN A O 1
ATOM 756 N N . GLN A 1 93 ? -8.305 -3.459 -8.865 1.00 73.62 93 GLN A N 1
ATOM 757 C CA . GLN A 1 93 ? -8.818 -3.646 -7.497 1.00 73.62 93 GLN A CA 1
ATOM 758 C C . GLN A 1 93 ? -10.027 -2.754 -7.178 1.00 73.62 93 GLN A C 1
ATOM 760 O O . GLN A 1 93 ? -10.832 -3.102 -6.315 1.00 73.62 93 GLN A O 1
ATOM 765 N N . GLN A 1 94 ? -10.170 -1.622 -7.867 1.00 71.00 94 GLN A N 1
ATOM 766 C CA . GLN A 1 94 ? -11.333 -0.737 -7.764 1.00 71.00 94 GLN A CA 1
ATOM 767 C C . GLN A 1 94 ? -12.512 -1.179 -8.651 1.00 71.00 94 GLN A C 1
ATOM 769 O O . GLN A 1 94 ? -13.554 -0.527 -8.645 1.00 71.00 94 GLN A O 1
ATOM 774 N N . GLY A 1 95 ? -12.373 -2.288 -9.385 1.00 72.56 95 GLY A N 1
ATOM 775 C CA . GLY A 1 95 ? -13.416 -2.844 -10.249 1.00 72.56 95 GLY A CA 1
ATOM 776 C C . GLY A 1 95 ? -13.387 -2.339 -11.692 1.00 72.56 95 GLY A C 1
ATOM 777 O O . GLY A 1 95 ? -14.317 -2.629 -12.442 1.00 72.56 95 GLY A O 1
ATOM 778 N N . HIS A 1 96 ? -12.345 -1.610 -12.096 1.00 79.62 96 HIS A N 1
ATOM 779 C CA . HIS A 1 96 ? -12.195 -1.149 -13.475 1.00 79.62 96 HIS A CA 1
ATOM 780 C C . HIS A 1 96 ? -11.562 -2.213 -14.371 1.00 79.62 96 HIS A C 1
ATOM 782 O O . HIS A 1 96 ? -10.696 -2.982 -13.942 1.00 79.62 96 HIS A O 1
ATOM 788 N N . TYR A 1 97 ? -11.942 -2.227 -15.650 1.00 79.69 97 TYR A N 1
ATOM 789 C CA . TYR A 1 97 ? -11.277 -3.076 -16.631 1.00 79.69 97 TYR A CA 1
ATOM 790 C C . TYR A 1 97 ? -10.054 -2.352 -17.190 1.00 79.69 97 TYR A C 1
ATOM 792 O O . TYR A 1 97 ? -10.184 -1.286 -17.798 1.00 79.69 97 TYR A O 1
ATOM 800 N N . VAL A 1 98 ? -8.868 -2.935 -17.000 1.00 86.69 98 VAL A N 1
ATOM 801 C CA . VAL A 1 98 ? -7.599 -2.323 -17.413 1.00 86.69 98 VAL A CA 1
ATOM 802 C C . VAL A 1 98 ? -6.828 -3.231 -18.350 1.00 86.69 98 VAL A C 1
ATOM 804 O O . VAL A 1 98 ? -6.644 -4.415 -18.065 1.00 86.69 98 VAL A O 1
ATOM 807 N N . TYR A 1 99 ? -6.327 -2.637 -19.428 1.00 89.06 99 TYR A N 1
ATOM 808 C CA . TYR A 1 99 ? -5.392 -3.237 -20.368 1.00 89.06 99 TYR A CA 1
ATOM 809 C C . TYR A 1 99 ? -4.181 -2.312 -20.550 1.00 89.06 99 TYR A C 1
ATOM 811 O O . TYR A 1 99 ? -4.334 -1.091 -20.583 1.00 89.06 99 TYR A O 1
ATOM 819 N N . ILE A 1 100 ? -2.983 -2.893 -20.642 1.00 93.31 100 ILE A N 1
ATOM 820 C CA . ILE A 1 100 ? -1.726 -2.161 -20.835 1.00 93.31 100 ILE A CA 1
ATOM 821 C C . ILE A 1 100 ? -1.229 -2.445 -22.249 1.00 93.31 100 ILE A C 1
ATOM 823 O O . ILE A 1 100 ? -0.859 -3.574 -22.568 1.00 93.31 100 ILE A O 1
ATOM 827 N N . GLU A 1 101 ? -1.202 -1.421 -23.088 1.00 93.69 101 GLU A N 1
ATOM 828 C CA . GLU A 1 101 ? -0.657 -1.501 -24.438 1.00 93.69 101 GLU A CA 1
ATOM 829 C C . GLU A 1 101 ? 0.838 -1.167 -24.405 1.00 93.69 101 GLU A C 1
ATOM 831 O O . GLU A 1 101 ? 1.234 -0.110 -23.906 1.00 93.69 101 GLU A O 1
ATOM 836 N N . LEU A 1 102 ? 1.679 -2.061 -24.932 1.00 95.19 102 LEU A N 1
ATOM 837 C CA . LEU A 1 102 ? 3.095 -1.776 -25.161 1.00 95.19 102 LEU A CA 1
ATOM 838 C C . LEU A 1 102 ? 3.227 -1.056 -26.504 1.00 95.19 102 LEU A C 1
ATOM 840 O O . LEU A 1 102 ? 3.231 -1.690 -27.554 1.00 95.19 102 LEU A O 1
ATOM 844 N N . HIS A 1 103 ? 3.304 0.269 -26.457 1.00 93.75 103 HIS A N 1
ATOM 845 C CA . HIS A 1 103 ? 3.330 1.098 -27.655 1.00 93.75 103 HIS A CA 1
ATOM 846 C C . HIS A 1 103 ? 4.719 1.162 -28.298 1.00 93.75 103 HIS A C 1
ATOM 848 O O . HIS A 1 103 ? 4.839 1.170 -29.519 1.00 93.75 103 HIS A O 1
ATOM 854 N N . GLU A 1 104 ? 5.772 1.220 -27.481 1.00 94.88 104 GLU A N 1
ATOM 855 C CA . GLU A 1 104 ? 7.154 1.265 -27.959 1.00 94.88 104 GLU A CA 1
ATOM 856 C C . GLU A 1 104 ? 8.047 0.392 -27.077 1.00 94.88 104 GLU A C 1
ATOM 858 O O . GLU A 1 104 ? 7.934 0.408 -25.848 1.00 94.88 104 GLU A O 1
ATOM 863 N N . PHE A 1 105 ? 8.946 -0.352 -27.717 1.00 96.88 105 PHE A N 1
ATOM 864 C CA . PHE A 1 105 ? 10.030 -1.080 -27.075 1.00 96.88 105 PHE A CA 1
ATOM 865 C C . PHE A 1 105 ? 11.270 -0.966 -27.959 1.00 96.88 105 PHE A C 1
ATOM 867 O O . PHE A 1 105 ? 11.336 -1.590 -29.018 1.00 96.88 105 PHE A O 1
ATOM 874 N N . SER A 1 106 ? 12.242 -0.181 -27.511 1.00 96.38 106 SER A N 1
ATOM 875 C CA . SER A 1 106 ? 13.444 0.148 -28.275 1.00 96.38 106 SER A CA 1
ATOM 876 C C . SER A 1 106 ? 14.685 -0.066 -27.412 1.00 96.38 106 SER A C 1
ATOM 878 O O . SER A 1 106 ? 14.655 0.165 -26.202 1.00 96.38 106 SER A O 1
ATOM 880 N N . ILE A 1 107 ? 15.781 -0.496 -28.034 1.00 96.06 107 ILE A N 1
ATOM 881 C CA . ILE A 1 107 ? 17.120 -0.454 -27.439 1.00 96.06 107 ILE A CA 1
ATOM 882 C C . ILE A 1 107 ? 17.843 0.692 -28.131 1.00 96.06 107 ILE A C 1
ATOM 884 O O . ILE A 1 107 ? 18.062 0.637 -29.336 1.00 96.06 107 ILE A O 1
ATOM 888 N N . LEU A 1 108 ? 18.152 1.727 -27.364 1.00 95.06 108 LEU A N 1
ATOM 889 C CA . LEU A 1 108 ? 18.850 2.919 -27.809 1.00 95.06 108 LEU A CA 1
ATOM 890 C C . LEU A 1 108 ? 20.357 2.712 -27.674 1.00 95.06 108 LEU A C 1
ATOM 892 O O . LEU A 1 108 ? 20.825 2.149 -26.677 1.00 95.06 108 LEU A O 1
ATOM 896 N N . ALA A 1 109 ? 21.102 3.199 -28.658 1.00 92.00 109 ALA A N 1
ATOM 897 C CA . ALA A 1 109 ? 22.560 3.125 -28.719 1.00 92.00 109 ALA A CA 1
ATOM 898 C C . ALA A 1 109 ? 23.137 4.488 -29.139 1.00 92.00 109 ALA A C 1
ATOM 900 O O . ALA A 1 109 ? 22.404 5.474 -29.197 1.00 92.00 109 ALA A O 1
ATOM 901 N N . ASP A 1 110 ? 24.449 4.558 -29.362 1.00 91.38 110 ASP A N 1
ATOM 902 C CA . ASP A 1 110 ? 25.137 5.668 -30.038 1.00 91.38 110 ASP A CA 1
ATOM 903 C C . ASP A 1 110 ? 24.7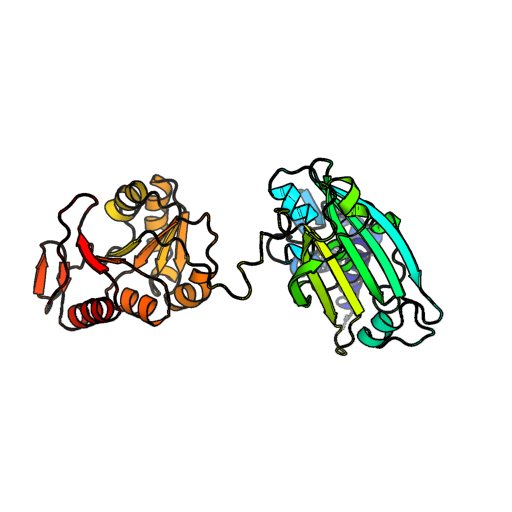75 7.080 -29.533 1.00 91.38 110 ASP A C 1
ATOM 905 O O . ASP A 1 110 ? 24.666 8.038 -30.299 1.00 91.38 110 ASP A O 1
ATOM 909 N N . GLY A 1 111 ? 24.589 7.232 -28.218 1.00 87.12 111 GLY A N 1
ATOM 910 C CA . GLY A 1 111 ? 24.311 8.533 -27.602 1.00 87.12 111 GLY A CA 1
ATOM 911 C C . GLY A 1 111 ? 22.877 9.057 -27.755 1.00 87.12 111 GLY A C 1
ATOM 912 O O . GLY A 1 111 ? 22.619 10.202 -27.383 1.00 87.12 111 GLY A O 1
ATOM 913 N N . GLU A 1 112 ? 21.929 8.258 -28.254 1.00 93.25 112 GLU A N 1
ATOM 914 C CA . GLU A 1 112 ? 20.507 8.633 -28.294 1.00 93.25 112 GLU A CA 1
ATOM 915 C C . GLU A 1 112 ? 19.961 8.988 -26.895 1.00 93.25 112 GLU A C 1
ATOM 917 O O . GLU A 1 112 ? 20.335 8.369 -25.901 1.00 93.25 112 GLU A O 1
ATOM 922 N N . GLU A 1 113 ? 19.049 9.965 -26.818 1.00 93.44 113 GLU A N 1
ATOM 923 C CA . GLU A 1 113 ? 18.520 10.552 -25.567 1.00 93.44 113 GLU A CA 1
ATOM 924 C C . GLU A 1 113 ? 19.612 11.138 -24.625 1.00 93.44 113 GLU A C 1
ATOM 926 O O . GLU A 1 113 ? 19.718 10.723 -23.464 1.00 93.44 113 GLU A O 1
ATOM 931 N N . PRO A 1 114 ? 20.402 12.150 -25.060 1.00 93.38 114 PRO A N 1
ATOM 932 C CA . PRO A 1 114 ? 21.546 12.667 -24.293 1.00 93.38 114 PRO A CA 1
ATOM 933 C C . PRO A 1 114 ? 21.209 13.116 -22.865 1.00 93.38 114 PRO A C 1
ATOM 935 O O . PRO A 1 114 ? 21.949 12.821 -21.932 1.00 93.38 114 PRO A O 1
ATOM 938 N N . ALA A 1 115 ? 20.063 13.778 -22.672 1.00 91.69 115 ALA A N 1
ATOM 939 C CA . ALA A 1 115 ? 19.632 14.247 -21.354 1.00 91.69 115 ALA A CA 1
ATOM 940 C C . ALA A 1 115 ? 19.325 13.091 -20.385 1.00 91.69 115 ALA A C 1
ATOM 942 O O . ALA A 1 115 ? 19.549 13.208 -19.183 1.00 91.69 115 ALA A O 1
ATOM 943 N N . VAL A 1 116 ? 18.809 11.968 -20.894 1.00 93.44 116 VAL A N 1
ATOM 944 C CA . VAL A 1 116 ? 18.546 10.776 -20.077 1.00 93.44 116 VAL A CA 1
ATOM 945 C C . VAL A 1 116 ? 19.856 10.078 -19.734 1.00 93.44 116 VAL A C 1
ATOM 947 O O . VAL A 1 116 ? 20.045 9.690 -18.584 1.00 93.44 116 VAL A O 1
ATOM 950 N N . ARG A 1 117 ? 20.771 9.962 -20.705 1.00 93.25 117 ARG A N 1
ATOM 951 C CA . ARG A 1 117 ? 22.107 9.391 -20.488 1.00 93.25 117 ARG A CA 1
ATOM 952 C C . ARG A 1 117 ? 22.886 10.159 -19.429 1.00 93.25 117 ARG A C 1
ATOM 954 O O . ARG A 1 117 ? 23.437 9.532 -18.535 1.00 93.25 117 ARG A O 1
ATOM 961 N N . GLU A 1 118 ? 22.847 11.491 -19.464 1.00 92.75 118 GLU A N 1
ATOM 962 C CA . GLU A 1 118 ? 23.457 12.340 -18.435 1.00 92.75 118 GLU A CA 1
ATOM 963 C C . GLU A 1 118 ? 22.862 12.061 -17.044 1.00 92.75 118 GLU A C 1
ATOM 965 O O . GLU A 1 118 ? 23.599 11.818 -16.092 1.00 92.75 118 GLU A O 1
ATOM 970 N N . MET A 1 119 ? 21.529 12.004 -16.921 1.00 90.12 119 MET A N 1
ATOM 971 C CA . MET A 1 119 ? 20.861 11.705 -15.642 1.00 90.12 119 MET A CA 1
ATOM 972 C C . MET A 1 119 ? 21.155 10.296 -15.109 1.00 90.12 119 MET A C 1
ATOM 974 O O . MET A 1 119 ? 21.156 10.090 -13.896 1.00 90.12 119 MET A O 1
ATOM 978 N N . MET A 1 120 ? 21.360 9.327 -16.002 1.00 92.44 120 MET A N 1
ATOM 979 C CA . MET A 1 120 ? 21.673 7.937 -15.661 1.00 92.44 120 MET A CA 1
ATOM 980 C C . MET A 1 120 ? 23.179 7.660 -15.585 1.00 92.44 120 MET A C 1
ATOM 982 O O . MET A 1 120 ? 23.563 6.541 -15.261 1.00 92.44 120 MET A O 1
ATOM 986 N N . ASN A 1 121 ? 24.017 8.673 -15.836 1.00 91.12 121 ASN A N 1
ATOM 987 C CA . ASN A 1 121 ? 25.472 8.565 -15.902 1.00 91.12 121 ASN A CA 1
ATOM 988 C C . ASN A 1 121 ? 25.940 7.438 -16.848 1.00 91.12 121 ASN A C 1
ATOM 990 O O . ASN A 1 121 ? 26.719 6.574 -16.452 1.00 91.12 121 ASN A O 1
ATOM 994 N N . LEU A 1 122 ? 25.405 7.437 -18.075 1.00 89.75 122 LEU A N 1
ATOM 995 C CA . LEU A 1 122 ? 25.703 6.460 -19.127 1.00 89.75 122 LEU A CA 1
ATOM 996 C C . LEU A 1 122 ? 26.618 7.051 -20.200 1.00 89.75 122 LEU A C 1
ATOM 998 O O . LEU A 1 122 ? 26.412 8.185 -20.646 1.00 89.75 122 LEU A O 1
ATOM 1002 N N . ASP A 1 123 ? 27.554 6.241 -20.684 1.00 91.50 123 ASP A N 1
ATOM 1003 C CA . ASP A 1 123 ? 28.417 6.579 -21.808 1.00 91.50 123 ASP A CA 1
ATOM 1004 C C . ASP A 1 123 ? 27.663 6.474 -23.143 1.00 91.50 123 ASP A C 1
ATOM 1006 O O . ASP A 1 123 ? 26.591 5.874 -23.264 1.00 91.50 123 ASP A O 1
ATOM 1010 N N . VAL A 1 124 ? 28.230 7.065 -24.197 1.00 90.25 124 VAL A N 1
ATOM 1011 C CA . VAL A 1 124 ? 27.649 7.053 -25.556 1.00 90.25 124 VAL A CA 1
ATOM 1012 C C . VAL A 1 124 ? 27.489 5.625 -26.091 1.00 90.25 124 VAL A C 1
ATOM 1014 O O . VAL A 1 124 ? 26.522 5.343 -26.798 1.00 90.25 124 VAL A O 1
ATOM 1017 N N . SER A 1 125 ? 28.412 4.731 -25.728 1.00 91.19 125 SER A N 1
ATOM 1018 C CA . SER A 1 125 ? 28.421 3.323 -26.137 1.00 91.19 125 SER A CA 1
ATOM 1019 C C . SER A 1 125 ? 27.435 2.439 -25.376 1.00 91.19 125 SER A C 1
ATOM 1021 O O . SER A 1 125 ? 27.204 1.305 -25.796 1.00 91.19 125 SER A O 1
ATOM 1023 N N . ASP A 1 126 ? 26.868 2.918 -24.268 1.00 92.56 126 ASP A N 1
ATOM 1024 C CA . ASP A 1 126 ? 25.996 2.095 -23.437 1.00 92.56 126 ASP A CA 1
ATOM 1025 C C . ASP A 1 126 ? 24.622 1.909 -24.081 1.00 92.56 126 ASP A C 1
ATOM 1027 O O . ASP A 1 126 ? 24.055 2.819 -24.701 1.00 92.56 126 ASP A O 1
ATOM 1031 N N . TYR A 1 127 ? 24.054 0.723 -23.887 1.00 94.06 127 TYR A N 1
ATOM 1032 C CA . TYR A 1 127 ? 22.701 0.420 -24.332 1.00 94.06 127 TYR A CA 1
ATOM 1033 C C . TYR A 1 127 ? 21.673 0.849 -23.284 1.00 94.06 127 TYR A C 1
ATOM 1035 O O . TYR A 1 127 ? 21.822 0.593 -22.086 1.00 94.06 127 TYR A O 1
ATOM 1043 N N . LEU A 1 128 ? 20.580 1.447 -23.754 1.00 94.44 128 LEU A N 1
ATOM 1044 C CA . LEU A 1 128 ? 19.490 1.929 -22.912 1.00 94.44 128 LEU A CA 1
ATOM 1045 C C . LEU A 1 128 ? 18.151 1.446 -23.470 1.00 94.44 128 LEU A C 1
ATOM 1047 O O . LEU A 1 128 ? 17.835 1.691 -24.629 1.00 94.44 128 LEU A O 1
ATOM 1051 N N . TYR A 1 129 ? 17.324 0.789 -22.661 1.00 97.50 129 TYR A N 1
ATOM 1052 C CA . TYR A 1 129 ? 15.955 0.502 -23.087 1.00 97.50 129 TYR A CA 1
ATOM 1053 C C . TYR A 1 129 ? 15.107 1.766 -23.025 1.00 97.50 129 TYR A C 1
ATOM 1055 O O . TYR A 1 129 ? 15.151 2.485 -22.028 1.00 97.50 129 TYR A O 1
ATOM 1063 N N . LYS A 1 130 ? 14.262 1.971 -24.036 1.00 97.50 130 LYS A N 1
ATOM 1064 C CA . LYS A 1 130 ? 13.134 2.902 -24.013 1.00 97.50 130 LYS A CA 1
ATOM 1065 C C . LYS A 1 130 ? 11.843 2.117 -24.186 1.00 97.50 130 LYS A C 1
ATOM 1067 O O . LYS A 1 130 ? 11.662 1.395 -25.164 1.00 97.50 130 LYS A O 1
ATOM 1072 N N . ILE A 1 131 ? 10.953 2.251 -23.214 1.00 97.88 131 ILE A N 1
ATOM 1073 C CA . ILE A 1 131 ? 9.688 1.524 -23.148 1.00 97.88 131 ILE A CA 1
ATOM 1074 C C . ILE A 1 131 ? 8.565 2.544 -23.000 1.00 97.88 131 ILE A C 1
ATOM 1076 O O . ILE A 1 131 ? 8.589 3.351 -22.072 1.00 97.88 131 ILE A O 1
ATOM 1080 N N . VAL A 1 132 ? 7.570 2.497 -23.885 1.00 95.69 132 VAL A N 1
ATOM 1081 C CA . VAL A 1 132 ? 6.367 3.336 -23.788 1.00 95.69 132 VAL A CA 1
ATOM 1082 C C . VAL A 1 132 ? 5.145 2.446 -23.592 1.00 95.69 132 VAL A C 1
ATOM 1084 O O . VAL A 1 132 ? 4.803 1.655 -24.470 1.00 95.69 132 VAL A O 1
ATOM 1087 N N . GLN A 1 133 ? 4.480 2.577 -22.444 1.00 95.06 133 GLN A N 1
ATOM 1088 C CA . GLN A 1 133 ? 3.259 1.844 -22.100 1.00 95.06 133 GLN A CA 1
ATOM 1089 C C . GLN A 1 133 ? 2.066 2.794 -21.990 1.00 95.06 133 GLN A C 1
ATOM 1091 O O . GLN A 1 133 ? 2.160 3.857 -21.372 1.00 95.06 133 GLN A O 1
ATOM 1096 N N . ILE A 1 134 ? 0.924 2.392 -22.545 1.00 92.25 134 ILE A N 1
ATOM 1097 C CA . ILE A 1 134 ? -0.340 3.122 -22.430 1.00 92.25 134 ILE A CA 1
ATOM 1098 C C . ILE A 1 134 ? -1.299 2.291 -21.588 1.00 92.25 134 ILE A C 1
ATOM 1100 O O . ILE A 1 134 ? -1.623 1.154 -21.924 1.00 92.25 134 ILE A O 1
ATOM 1104 N N . TYR A 1 135 ? -1.774 2.867 -20.490 1.00 91.31 135 TYR A N 1
ATOM 1105 C CA . TYR A 1 135 ? -2.766 2.231 -19.633 1.00 91.31 135 TYR A CA 1
ATOM 1106 C C . TYR A 1 135 ? -4.149 2.652 -20.101 1.00 91.31 135 TYR A C 1
ATOM 1108 O O . TYR A 1 135 ? -4.476 3.842 -20.105 1.00 91.31 135 TYR A O 1
ATOM 1116 N N . ILE A 1 136 ? -4.964 1.673 -20.476 1.00 87.12 136 ILE A N 1
ATOM 1117 C CA . ILE A 1 136 ? -6.330 1.859 -20.953 1.00 87.12 136 ILE A CA 1
ATOM 1118 C C . ILE A 1 136 ? -7.277 1.326 -19.884 1.00 87.12 136 ILE A C 1
ATOM 1120 O O . ILE A 1 136 ? -7.258 0.141 -19.569 1.00 87.12 136 ILE A O 1
ATOM 1124 N N . CYS A 1 137 ? -8.114 2.204 -19.340 1.00 85.50 137 CYS A N 1
ATOM 1125 C CA . CYS A 1 137 ? -9.097 1.909 -18.305 1.00 85.50 137 CYS A CA 1
ATOM 1126 C C . CYS A 1 137 ? -10.498 2.149 -18.870 1.00 85.50 137 CYS A C 1
ATOM 1128 O O . CYS A 1 137 ? -10.772 3.230 -19.391 1.00 85.50 137 CYS A O 1
ATOM 1130 N N . ASP A 1 138 ? -11.376 1.148 -18.809 1.00 83.25 138 ASP A N 1
ATOM 1131 C CA . ASP A 1 138 ? -12.749 1.208 -19.332 1.00 83.25 138 ASP A CA 1
ATOM 1132 C C . ASP A 1 138 ? -12.828 1.815 -20.749 1.00 83.25 138 ASP A C 1
ATOM 1134 O O . ASP A 1 138 ? -13.630 2.706 -21.042 1.00 83.25 138 ASP A O 1
ATOM 1138 N N . ARG A 1 139 ? -11.956 1.315 -21.640 1.00 80.69 139 ARG A N 1
ATOM 1139 C CA . ARG A 1 139 ? -11.808 1.727 -23.053 1.00 80.69 139 ARG A CA 1
ATOM 1140 C C . ARG A 1 139 ? -11.277 3.149 -23.277 1.00 80.69 139 ARG A C 1
ATOM 1142 O O . ARG A 1 139 ? -11.355 3.646 -24.397 1.00 80.69 139 ARG A O 1
ATOM 1149 N N . LYS A 1 140 ? -10.732 3.805 -22.252 1.00 82.50 140 LYS A N 1
ATOM 1150 C CA . LYS A 1 140 ? -10.125 5.137 -22.365 1.00 82.50 140 LYS A CA 1
ATOM 1151 C C . LYS A 1 140 ? -8.654 5.088 -21.953 1.00 82.50 140 LYS A C 1
ATOM 1153 O O . LYS A 1 140 ? -8.362 4.549 -20.886 1.00 82.50 140 LYS A O 1
ATOM 1158 N N . PRO A 1 141 ? -7.721 5.640 -22.745 1.00 84.56 141 PRO A N 1
ATOM 1159 C CA . PRO A 1 141 ? -6.341 5.764 -22.310 1.00 84.56 141 PRO A CA 1
ATOM 1160 C C . PRO A 1 141 ? -6.271 6.797 -21.185 1.00 84.56 141 PRO A C 1
ATOM 1162 O O . PRO A 1 141 ? -6.800 7.904 -21.293 1.00 84.56 141 PRO A O 1
ATOM 1165 N N . VAL A 1 142 ? -5.653 6.406 -20.081 1.00 84.69 142 VAL A N 1
ATOM 1166 C CA . VAL A 1 142 ? -5.628 7.191 -18.845 1.00 84.69 142 VAL A CA 1
ATOM 1167 C C . VAL A 1 142 ? -4.218 7.504 -18.365 1.00 84.69 142 VAL A C 1
ATOM 1169 O O . VAL A 1 142 ? -4.044 8.469 -17.626 1.00 84.69 142 VAL A O 1
ATOM 1172 N N . ILE A 1 143 ? -3.216 6.734 -18.798 1.00 88.81 143 ILE A N 1
ATOM 1173 C CA . ILE A 1 143 ? -1.805 6.990 -18.498 1.00 88.81 143 ILE A CA 1
ATOM 1174 C C . ILE A 1 143 ? -0.976 6.713 -19.742 1.00 88.81 143 ILE A C 1
ATOM 1176 O O . ILE A 1 143 ? -1.139 5.668 -20.367 1.00 88.81 143 ILE A O 1
ATOM 1180 N N . GLU A 1 144 ? -0.042 7.605 -20.040 1.00 91.69 144 GLU A N 1
ATOM 1181 C CA . GLU A 1 144 ? 1.097 7.319 -20.909 1.00 91.69 144 GLU A CA 1
ATOM 1182 C C . GLU A 1 144 ? 2.357 7.287 -20.043 1.00 91.69 144 GLU A C 1
ATOM 1184 O O . GLU A 1 144 ? 2.628 8.231 -19.297 1.00 91.69 144 GLU A O 1
ATOM 1189 N N . ARG A 1 145 ? 3.099 6.183 -20.095 1.00 93.62 145 ARG A N 1
ATOM 1190 C CA . ARG A 1 145 ? 4.325 5.976 -19.331 1.00 93.62 145 ARG A CA 1
ATOM 1191 C C . ARG A 1 145 ? 5.493 5.791 -20.277 1.00 93.62 145 ARG A C 1
ATOM 1193 O O . ARG A 1 145 ? 5.467 4.864 -21.074 1.00 93.62 145 ARG A O 1
ATOM 1200 N N . THR A 1 146 ? 6.525 6.607 -20.110 1.00 95.94 146 THR A N 1
ATOM 1201 C CA . THR A 1 146 ? 7.823 6.432 -20.765 1.00 95.94 146 THR A CA 1
ATOM 1202 C C . THR A 1 146 ? 8.844 6.022 -19.722 1.00 95.94 146 THR A C 1
ATOM 1204 O O . THR A 1 146 ? 9.022 6.719 -18.721 1.00 95.94 146 THR A O 1
ATOM 1207 N N . THR A 1 147 ? 9.522 4.909 -19.954 1.00 97.31 147 THR A N 1
ATOM 1208 C CA . THR A 1 147 ? 10.500 4.337 -19.037 1.00 97.31 147 THR A CA 1
ATOM 1209 C C . THR A 1 147 ? 11.825 4.099 -19.746 1.00 97.31 147 THR A C 1
ATOM 1211 O O . THR A 1 147 ? 11.858 3.553 -20.847 1.00 97.31 147 THR A O 1
ATOM 1214 N N . PHE A 1 148 ? 12.902 4.494 -19.078 1.00 97.88 148 PHE A N 1
ATOM 1215 C CA . PHE A 1 148 ? 14.285 4.283 -19.467 1.00 97.88 148 PHE A CA 1
ATOM 1216 C C . PHE A 1 148 ? 14.968 3.360 -18.461 1.00 97.88 148 PHE A C 1
ATOM 1218 O O . PHE A 1 148 ? 14.823 3.549 -17.250 1.00 97.88 148 PHE A O 1
ATOM 1225 N N . ILE A 1 149 ? 15.673 2.341 -18.954 1.00 96.44 149 ILE A N 1
ATOM 1226 C CA . ILE A 1 149 ? 16.295 1.306 -18.117 1.00 96.44 149 ILE A CA 1
ATOM 1227 C C . ILE A 1 149 ? 17.692 0.987 -18.640 1.00 96.44 149 ILE A C 1
ATOM 1229 O O . ILE A 1 149 ? 17.848 0.724 -19.834 1.00 96.44 149 ILE A O 1
ATOM 1233 N N . SER A 1 150 ? 18.683 0.951 -17.748 1.00 94.31 150 SER A N 1
ATOM 1234 C CA . SER A 1 150 ? 20.036 0.495 -18.078 1.00 94.31 150 SER A CA 1
ATOM 1235 C C . SER A 1 150 ? 20.006 -0.954 -18.565 1.00 94.31 150 SER A C 1
ATOM 1237 O O . SER A 1 150 ? 19.471 -1.838 -17.888 1.00 94.31 150 SER A O 1
ATOM 1239 N N . PHE A 1 151 ? 20.587 -1.206 -19.740 1.00 94.00 151 PHE A N 1
ATOM 1240 C CA . PHE A 1 151 ? 20.705 -2.563 -20.263 1.00 94.00 151 PHE A CA 1
ATOM 1241 C C . PHE A 1 151 ? 21.649 -3.423 -19.416 1.00 94.00 151 PHE A C 1
ATOM 1243 O O . PHE A 1 151 ? 21.401 -4.616 -19.263 1.00 94.00 151 PHE A O 1
ATOM 1250 N N . GLU A 1 152 ? 22.711 -2.828 -18.868 1.00 91.50 152 GLU A N 1
ATOM 1251 C CA . GLU A 1 152 ? 23.710 -3.528 -18.054 1.00 91.50 152 GLU A CA 1
ATOM 1252 C C . GLU A 1 152 ? 23.100 -4.087 -16.762 1.00 91.50 152 GLU A C 1
ATOM 1254 O O . GLU A 1 152 ? 23.291 -5.260 -16.445 1.00 91.50 152 GLU A O 1
ATOM 1259 N N . GLU A 1 153 ? 22.309 -3.275 -16.053 1.00 90.88 153 GLU A N 1
ATOM 1260 C CA . GLU A 1 153 ? 21.659 -3.678 -14.799 1.00 90.88 153 GLU A CA 1
ATOM 1261 C C . GLU A 1 153 ? 20.493 -4.656 -15.049 1.00 90.88 153 GLU A C 1
ATOM 1263 O O . GLU A 1 153 ? 20.264 -5.582 -14.270 1.00 90.88 153 GLU A O 1
ATOM 1268 N N . PHE A 1 154 ? 19.762 -4.485 -16.159 1.00 93.62 154 PHE A N 1
ATOM 1269 C CA . PHE A 1 154 ? 18.580 -5.287 -16.492 1.00 93.62 154 PHE A CA 1
ATOM 1270 C C . PHE A 1 154 ? 18.694 -5.944 -17.882 1.00 93.62 154 PHE A C 1
ATOM 1272 O O . PHE A 1 154 ? 17.936 -5.619 -18.802 1.00 93.62 154 PHE A O 1
ATOM 1279 N N . PRO A 1 155 ? 19.621 -6.897 -18.077 1.00 93.69 155 PRO A N 1
ATOM 1280 C CA . PRO A 1 155 ? 19.932 -7.420 -19.402 1.00 93.69 155 PRO A CA 1
ATOM 1281 C C . PRO A 1 155 ? 18.841 -8.352 -19.940 1.00 93.69 155 PRO A C 1
ATOM 1283 O O . PRO A 1 155 ? 18.200 -9.095 -19.193 1.00 93.69 155 PRO A O 1
ATOM 1286 N N . LEU A 1 156 ? 18.700 -8.393 -21.270 1.00 92.56 156 LEU A N 1
ATOM 1287 C CA . LEU A 1 156 ? 17.858 -9.348 -22.011 1.00 92.56 156 LEU A CA 1
ATOM 1288 C C . LEU A 1 156 ? 16.337 -9.252 -21.764 1.00 92.56 156 LEU A C 1
ATOM 1290 O O . LEU A 1 156 ? 15.645 -10.274 -21.821 1.00 92.56 156 LEU A O 1
ATOM 1294 N N . ILE A 1 157 ? 15.801 -8.051 -21.538 1.00 94.31 157 ILE A N 1
ATOM 1295 C CA . ILE A 1 157 ? 14.348 -7.825 -21.541 1.00 94.31 157 ILE A CA 1
ATOM 1296 C C . ILE A 1 157 ? 13.830 -7.975 -22.976 1.00 94.31 157 ILE A C 1
ATOM 1298 O O . ILE A 1 157 ? 14.400 -7.412 -23.910 1.00 94.31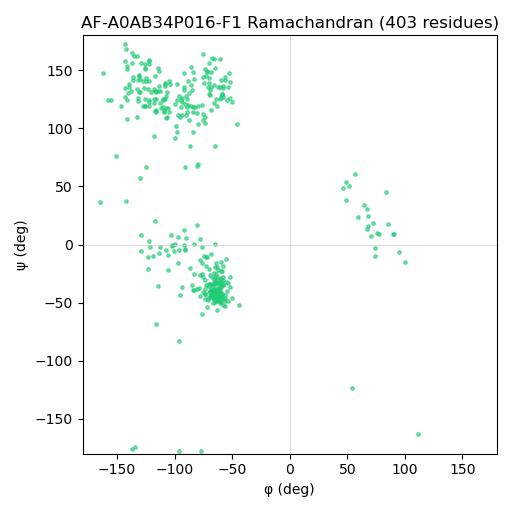 157 ILE A O 1
ATOM 1302 N N . LYS A 1 158 ? 12.734 -8.716 -23.174 1.00 93.19 158 LYS A N 1
ATOM 1303 C CA . LYS A 1 158 ? 12.046 -8.814 -24.471 1.00 93.19 158 LYS A CA 1
ATOM 1304 C C . LYS A 1 158 ? 10.665 -8.175 -24.385 1.00 93.19 158 LYS A C 1
ATOM 1306 O O . LYS A 1 158 ? 9.998 -8.280 -23.361 1.00 93.19 158 LYS A O 1
ATOM 1311 N N . ALA A 1 159 ? 10.182 -7.615 -25.495 1.00 92.69 159 ALA A N 1
ATOM 1312 C CA . ALA A 1 159 ? 8.848 -7.009 -25.578 1.00 92.69 159 ALA A CA 1
ATOM 1313 C C . ALA A 1 159 ? 7.733 -7.935 -25.043 1.00 92.69 159 ALA A C 1
ATOM 1315 O O . ALA A 1 159 ? 6.946 -7.538 -24.188 1.00 92.69 159 ALA A O 1
ATOM 1316 N N . LYS A 1 160 ? 7.743 -9.217 -25.440 1.00 91.12 160 LYS A N 1
ATOM 1317 C CA . LYS A 1 160 ? 6.781 -10.240 -24.981 1.00 91.12 160 LYS A CA 1
ATOM 1318 C C . LYS A 1 160 ? 6.766 -10.479 -23.464 1.00 91.12 160 LYS A C 1
ATOM 1320 O O . LYS A 1 160 ? 5.802 -11.027 -22.927 1.00 91.12 160 LYS A O 1
ATOM 1325 N N . ASP A 1 161 ? 7.853 -10.145 -22.770 1.00 88.31 161 ASP A N 1
ATOM 1326 C CA . ASP A 1 161 ? 7.951 -10.371 -21.330 1.00 88.31 161 ASP A CA 1
ATOM 1327 C C . ASP A 1 161 ? 7.074 -9.365 -20.572 1.00 88.31 161 ASP A C 1
ATOM 1329 O O . ASP A 1 161 ? 6.489 -9.723 -19.546 1.00 88.31 161 ASP A O 1
ATOM 1333 N N . ILE A 1 162 ? 6.911 -8.160 -21.134 1.00 92.75 162 ILE A N 1
ATOM 1334 C CA . ILE A 1 162 ? 6.205 -7.014 -20.539 1.00 92.75 162 ILE A CA 1
ATOM 1335 C C . ILE A 1 162 ? 4.915 -6.619 -21.279 1.00 92.75 162 ILE A C 1
ATOM 1337 O O . ILE A 1 162 ? 4.155 -5.784 -20.792 1.00 92.75 162 ILE A O 1
ATOM 1341 N N . GLU A 1 163 ? 4.636 -7.218 -22.436 1.00 91.75 163 GLU A N 1
ATOM 1342 C CA . GLU A 1 163 ? 3.398 -6.997 -23.185 1.00 91.75 163 GLU A CA 1
ATOM 1343 C C . GLU A 1 163 ? 2.164 -7.337 -22.332 1.00 91.75 163 GLU A C 1
ATOM 1345 O O . GLU A 1 163 ? 2.072 -8.418 -21.740 1.00 91.75 163 GLU A O 1
ATOM 1350 N N . GLY A 1 164 ? 1.224 -6.388 -22.230 1.00 89.38 164 GLY A N 1
ATOM 1351 C CA . GLY A 1 164 ? 0.015 -6.538 -21.417 1.00 89.38 164 GLY A CA 1
ATOM 1352 C C . GLY A 1 164 ? 0.241 -6.526 -19.902 1.00 89.38 164 GLY A C 1
ATOM 1353 O O . GLY A 1 164 ? -0.696 -6.818 -19.159 1.00 89.38 164 GLY A O 1
ATOM 1354 N N . LYS A 1 165 ? 1.459 -6.243 -19.420 1.00 90.06 165 LYS A N 1
ATOM 1355 C CA . LYS A 1 165 ? 1.840 -6.412 -18.010 1.00 90.06 165 LYS A CA 1
ATOM 1356 C C . LYS A 1 165 ? 2.481 -5.160 -17.423 1.00 90.06 165 LYS A C 1
ATOM 1358 O O . LYS A 1 165 ? 3.081 -4.341 -18.113 1.00 90.06 165 LYS A O 1
ATOM 1363 N N . GLU A 1 166 ? 2.397 -5.062 -16.102 1.00 90.38 166 GLU A N 1
ATOM 1364 C CA . GLU A 1 166 ? 3.129 -4.066 -15.325 1.00 90.38 166 GLU A CA 1
ATOM 1365 C C . GLU A 1 166 ? 4.636 -4.349 -15.350 1.00 90.38 166 GLU A C 1
ATOM 1367 O O . GLU A 1 166 ? 5.074 -5.486 -15.133 1.00 90.38 166 GLU A O 1
ATOM 1372 N N . LEU A 1 167 ? 5.430 -3.298 -15.548 1.00 93.06 167 LEU A N 1
ATOM 1373 C CA . LEU A 1 167 ? 6.882 -3.398 -15.672 1.00 93.06 167 LEU A CA 1
ATOM 1374 C C . LEU A 1 167 ? 7.582 -3.684 -14.334 1.00 93.06 167 LEU A C 1
ATOM 1376 O O . LEU A 1 167 ? 8.413 -4.587 -14.260 1.00 93.06 167 LEU A O 1
ATOM 1380 N N . ILE A 1 168 ? 7.233 -2.971 -13.257 1.00 91.50 168 ILE A N 1
ATOM 1381 C CA . ILE A 1 168 ? 7.914 -3.125 -11.958 1.00 91.50 168 ILE A CA 1
ATOM 1382 C C . ILE A 1 168 ? 7.805 -4.552 -11.392 1.00 91.50 168 ILE A C 1
ATOM 1384 O O . ILE A 1 168 ? 8.835 -5.106 -11.009 1.00 91.50 168 ILE A O 1
ATOM 1388 N N . PRO A 1 169 ? 6.632 -5.218 -11.385 1.00 86.94 169 PRO A N 1
ATOM 1389 C CA . PRO A 1 169 ? 6.541 -6.607 -10.939 1.00 86.94 169 PRO A CA 1
ATOM 1390 C C . PRO A 1 169 ? 7.400 -7.566 -11.773 1.00 86.94 169 PRO A C 1
ATOM 1392 O O . PRO A 1 169 ? 7.916 -8.551 -11.246 1.00 86.94 169 PRO A O 1
ATOM 1395 N N . PHE A 1 170 ? 7.560 -7.304 -13.076 1.00 90.50 170 PHE A N 1
ATOM 1396 C CA . PHE A 1 170 ? 8.482 -8.066 -13.917 1.00 90.50 170 PHE A CA 1
ATOM 1397 C C . PHE A 1 170 ? 9.938 -7.846 -13.486 1.00 90.50 170 PHE A C 1
ATOM 1399 O O . PHE A 1 170 ? 10.648 -8.829 -13.275 1.00 90.50 170 PHE A O 1
ATOM 1406 N N . LEU A 1 171 ? 10.357 -6.594 -13.267 1.00 91.50 171 LEU A N 1
ATOM 1407 C CA . LEU A 1 171 ? 11.718 -6.280 -12.821 1.00 91.50 171 LEU A CA 1
ATOM 1408 C C . LEU A 1 171 ? 12.032 -6.858 -11.433 1.00 91.50 171 LEU A C 1
ATOM 1410 O O . LEU A 1 171 ? 13.095 -7.445 -11.240 1.00 91.50 171 LEU A O 1
ATOM 1414 N N . PHE A 1 172 ? 11.084 -6.771 -10.495 1.00 85.88 172 PHE A N 1
ATOM 1415 C CA . PHE A 1 172 ? 11.180 -7.390 -9.171 1.00 85.88 172 PHE A CA 1
ATOM 1416 C C . PHE A 1 172 ? 11.411 -8.900 -9.279 1.00 85.88 172 PHE A C 1
ATOM 1418 O O . PHE A 1 172 ? 12.367 -9.426 -8.718 1.00 85.88 172 PHE A O 1
ATOM 1425 N N . ARG A 1 173 ? 10.565 -9.609 -10.039 1.00 79.88 173 ARG A N 1
ATOM 1426 C CA . ARG A 1 173 ? 10.657 -11.072 -10.156 1.00 79.88 173 ARG A CA 1
ATOM 1427 C C . ARG A 1 173 ? 11.911 -11.526 -10.889 1.00 79.88 173 ARG A C 1
ATOM 1429 O O . ARG A 1 173 ? 12.520 -12.513 -10.495 1.00 79.88 173 ARG A O 1
ATOM 1436 N N . ARG A 1 174 ? 12.285 -10.833 -11.964 1.00 87.44 174 ARG A N 1
ATOM 1437 C CA . ARG A 1 174 ? 13.360 -11.279 -12.854 1.00 87.44 174 ARG A CA 1
ATOM 1438 C C . ARG A 1 174 ? 14.747 -10.886 -12.364 1.00 87.44 174 ARG A C 1
ATOM 1440 O O . ARG A 1 174 ? 15.666 -11.694 -12.494 1.00 87.44 174 ARG A O 1
ATOM 1447 N N . TYR A 1 175 ? 14.876 -9.680 -11.819 1.00 86.88 175 TYR A N 1
ATOM 1448 C CA . TYR A 1 175 ? 16.158 -9.059 -11.479 1.00 86.88 175 TYR A CA 1
ATOM 1449 C C . TYR A 1 175 ? 16.278 -8.707 -9.991 1.00 86.88 175 TYR A C 1
ATOM 1451 O O . TYR A 1 175 ? 17.321 -8.232 -9.562 1.00 86.88 175 TYR A O 1
ATOM 1459 N N . GLY A 1 176 ? 15.241 -8.947 -9.180 1.00 81.94 176 GLY A N 1
ATOM 1460 C CA . GLY A 1 176 ? 15.289 -8.668 -7.744 1.00 81.94 176 GLY A CA 1
ATOM 1461 C C . GLY A 1 176 ? 15.246 -7.179 -7.394 1.00 81.94 176 GLY A C 1
ATOM 1462 O O . GLY A 1 176 ? 15.622 -6.828 -6.276 1.00 81.94 176 GLY A O 1
ATOM 1463 N N . LEU A 1 177 ? 14.798 -6.311 -8.316 1.00 87.88 177 LEU A N 1
ATOM 1464 C CA . LEU A 1 177 ? 14.612 -4.877 -8.059 1.00 87.88 177 LEU A CA 1
ATOM 1465 C C . LEU A 1 177 ? 13.802 -4.692 -6.782 1.00 87.88 177 LEU A C 1
ATOM 1467 O O . LEU A 1 177 ? 12.686 -5.186 -6.717 1.00 87.88 177 LEU A O 1
ATOM 1471 N N . SER A 1 178 ? 14.326 -3.970 -5.792 1.00 82.94 178 SER A N 1
ATOM 1472 C CA . SER A 1 178 ? 13.603 -3.718 -4.542 1.00 82.94 178 SER A CA 1
ATOM 1473 C C . SER A 1 178 ? 12.668 -2.516 -4.699 1.00 82.94 178 SER A C 1
ATOM 1475 O O . SER A 1 178 ? 13.161 -1.392 -4.836 1.00 82.94 178 SER A O 1
ATOM 1477 N N . PRO A 1 179 ? 11.334 -2.688 -4.639 1.00 81.12 179 PRO A N 1
ATOM 1478 C CA . PRO A 1 179 ? 10.414 -1.571 -4.813 1.00 81.12 179 PRO A CA 1
ATOM 1479 C C . PRO A 1 179 ? 10.523 -0.533 -3.690 1.00 81.12 179 PRO A C 1
ATOM 1481 O O . PRO A 1 179 ? 10.277 0.644 -3.916 1.00 81.12 179 PRO A O 1
ATOM 1484 N N . ALA A 1 180 ? 10.993 -0.938 -2.506 1.00 74.81 180 ALA A N 1
ATOM 1485 C CA . ALA A 1 180 ? 11.253 -0.039 -1.380 1.00 74.81 180 ALA A CA 1
ATOM 1486 C C . ALA A 1 180 ? 12.358 1.003 -1.658 1.00 74.81 180 ALA A C 1
ATOM 1488 O O . ALA A 1 180 ? 12.493 1.971 -0.909 1.00 74.81 180 ALA A O 1
ATOM 1489 N N . LEU A 1 181 ? 13.166 0.801 -2.704 1.00 82.44 181 LEU A N 1
ATOM 1490 C CA . LEU A 1 181 ? 14.204 1.741 -3.135 1.00 82.44 181 LEU A CA 1
ATOM 1491 C C . LEU A 1 181 ? 13.739 2.670 -4.265 1.00 82.44 181 LEU A C 1
ATOM 1493 O O . LEU A 1 181 ? 14.490 3.570 -4.646 1.00 82.44 181 LEU A O 1
ATOM 1497 N N . LEU A 1 182 ? 12.525 2.480 -4.794 1.00 86.81 182 LEU A N 1
ATOM 1498 C CA . LEU A 1 182 ? 11.946 3.404 -5.761 1.00 86.81 182 LEU A CA 1
ATOM 1499 C C . LEU A 1 182 ? 11.690 4.756 -5.089 1.00 86.81 182 LEU A C 1
ATOM 1501 O O . LEU A 1 182 ? 11.235 4.845 -3.947 1.00 86.81 182 LEU A O 1
ATOM 1505 N N . ARG A 1 183 ? 12.017 5.829 -5.804 1.00 84.94 183 ARG A N 1
ATOM 1506 C CA . ARG A 1 183 ? 11.790 7.210 -5.377 1.00 84.94 183 ARG A CA 1
ATOM 1507 C C . ARG A 1 183 ? 10.820 7.862 -6.333 1.00 84.94 183 ARG A C 1
ATOM 1509 O O . ARG A 1 183 ? 11.015 7.787 -7.543 1.00 84.94 183 ARG A O 1
ATOM 1516 N N . HIS A 1 184 ? 9.800 8.518 -5.796 1.00 85.44 184 HIS A N 1
ATOM 1517 C CA . HIS A 1 184 ? 8.745 9.132 -6.592 1.00 85.44 184 HIS A CA 1
ATOM 1518 C C . HIS A 1 184 ? 8.768 10.652 -6.450 1.00 85.44 184 HIS A C 1
ATOM 1520 O O . HIS A 1 184 ? 9.174 11.200 -5.430 1.00 85.44 184 HIS A O 1
ATOM 1526 N N . SER A 1 185 ? 8.312 11.345 -7.487 1.00 80.94 185 SER A N 1
ATOM 1527 C CA . SER A 1 185 ? 8.038 12.778 -7.452 1.00 80.94 185 SER A CA 1
ATOM 1528 C C . SER A 1 185 ? 6.803 13.058 -8.293 1.00 80.94 185 SER A C 1
ATOM 1530 O O . SER A 1 185 ? 6.756 12.662 -9.458 1.00 80.94 185 SER A O 1
ATOM 1532 N N . LEU A 1 186 ? 5.806 13.736 -7.723 1.00 79.75 186 LEU A N 1
ATOM 1533 C CA . LEU A 1 186 ? 4.605 14.153 -8.442 1.00 79.75 186 LEU A CA 1
ATOM 1534 C C . LEU A 1 186 ? 4.623 15.660 -8.665 1.00 79.75 186 LEU A C 1
ATOM 1536 O O . LEU A 1 186 ? 4.955 16.444 -7.774 1.00 79.75 186 LEU A O 1
ATOM 1540 N N . LYS A 1 187 ? 4.262 16.068 -9.879 1.00 77.75 187 LYS A N 1
ATOM 1541 C CA . LYS A 1 187 ? 4.131 17.471 -10.264 1.00 77.75 187 LYS A CA 1
ATOM 1542 C C . LYS A 1 187 ? 2.808 17.686 -10.980 1.00 77.75 187 LYS A C 1
ATOM 1544 O O . LYS A 1 187 ? 2.543 17.070 -12.013 1.00 77.75 187 LYS A O 1
ATOM 1549 N N . ASN A 1 188 ? 2.015 18.614 -10.454 1.00 76.12 188 ASN A N 1
ATOM 1550 C CA . ASN A 1 188 ? 0.825 19.124 -11.124 1.00 76.12 188 ASN A CA 1
ATOM 1551 C C . ASN A 1 188 ? 1.238 20.307 -11.993 1.00 76.12 188 ASN A C 1
ATOM 1553 O O . ASN A 1 188 ? 1.766 21.295 -11.484 1.00 76.12 188 ASN A O 1
ATOM 1557 N N . GLN A 1 189 ? 1.008 20.208 -13.298 1.00 78.25 189 GLN A N 1
ATOM 1558 C CA . GLN A 1 189 ? 1.374 21.265 -14.235 1.00 78.25 189 GLN A CA 1
ATOM 1559 C C . GLN A 1 189 ? 0.344 21.410 -15.351 1.00 78.25 189 GLN A C 1
ATOM 1561 O O . GLN A 1 189 ? -0.436 20.503 -15.640 1.00 78.25 189 GLN A O 1
ATOM 1566 N N . VAL A 1 190 ? 0.326 22.584 -15.972 1.00 73.88 190 VAL A N 1
ATOM 1567 C CA . VAL A 1 190 ? -0.468 22.840 -17.173 1.00 73.88 190 VAL A CA 1
ATOM 1568 C C . VAL A 1 190 ? 0.458 22.678 -18.364 1.00 73.88 190 VAL A C 1
ATOM 1570 O O . VAL A 1 190 ? 1.363 23.487 -18.556 1.00 73.88 190 VAL A O 1
ATOM 1573 N N . ASP A 1 191 ? 0.236 21.632 -19.150 1.00 75.69 191 ASP A N 1
ATOM 1574 C CA . ASP A 1 191 ? 1.117 21.280 -20.260 1.00 75.69 191 ASP A CA 1
ATOM 1575 C C . ASP A 1 191 ? 0.325 20.746 -21.458 1.00 75.69 191 ASP A C 1
ATOM 1577 O O . ASP A 1 191 ? -0.896 20.538 -21.409 1.00 75.69 191 ASP A O 1
ATOM 1581 N N . VAL A 1 192 ? 1.036 20.545 -22.561 1.00 71.00 192 VAL A N 1
ATOM 1582 C CA . VAL A 1 192 ? 0.530 19.869 -23.742 1.00 71.00 192 VAL A CA 1
ATOM 1583 C C . VAL A 1 192 ? 0.318 18.401 -23.393 1.00 71.00 192 VAL A C 1
ATOM 1585 O O . VAL A 1 192 ? 1.259 17.664 -23.111 1.00 71.00 192 VAL A O 1
ATOM 1588 N N . MET A 1 193 ? -0.939 17.966 -23.439 1.00 72.31 193 MET A N 1
ATOM 1589 C CA . MET A 1 193 ? -1.276 16.558 -23.257 1.00 72.31 193 MET A CA 1
ATOM 1590 C C . MET A 1 193 ? -0.541 15.715 -24.319 1.00 72.31 193 MET A C 1
ATOM 1592 O O . MET A 1 193 ? -0.553 16.098 -25.500 1.00 72.31 193 MET A O 1
ATOM 1596 N N . PRO A 1 194 ? 0.075 14.581 -23.946 1.00 71.75 194 PRO A N 1
ATOM 1597 C CA . PRO A 1 194 ? 0.662 13.666 -24.912 1.00 71.75 194 PRO A CA 1
ATOM 1598 C C . PRO A 1 194 ? -0.337 13.298 -26.014 1.00 71.75 194 PRO A C 1
ATOM 1600 O O . PRO A 1 194 ? -1.528 13.104 -25.751 1.00 71.75 194 PRO A O 1
ATOM 1603 N N . THR A 1 195 ? 0.133 13.221 -27.262 1.00 68.12 195 THR A N 1
ATOM 1604 C CA . THR A 1 195 ? -0.721 13.011 -28.447 1.00 68.12 195 THR A CA 1
ATOM 1605 C C . THR A 1 195 ? -1.623 11.785 -28.309 1.00 68.12 195 THR A C 1
ATOM 1607 O O . THR A 1 195 ? -2.765 11.806 -28.764 1.00 68.12 195 THR A O 1
ATOM 1610 N N . ARG A 1 196 ? -1.154 10.746 -27.616 1.00 73.31 196 ARG A N 1
ATOM 1611 C CA . ARG A 1 196 ? -1.871 9.476 -27.460 1.00 73.31 196 ARG A CA 1
ATOM 1612 C C . ARG A 1 196 ? -2.992 9.551 -26.420 1.00 73.31 196 ARG A C 1
ATOM 1614 O O . ARG A 1 196 ? -3.996 8.861 -26.554 1.00 73.31 196 ARG A O 1
ATOM 1621 N N . LEU A 1 197 ? -2.882 10.456 -25.444 1.00 72.25 197 LEU A N 1
ATOM 1622 C CA . LEU A 1 197 ? -3.957 10.771 -24.496 1.00 72.25 197 LEU A CA 1
ATOM 1623 C C . LEU A 1 197 ? -4.960 11.793 -25.066 1.00 72.25 197 LEU A C 1
ATOM 1625 O O . LEU A 1 197 ? -6.124 11.811 -24.667 1.00 72.25 197 LEU A O 1
ATOM 1629 N N . LYS A 1 198 ? -4.539 12.631 -26.026 1.00 63.00 198 LYS A N 1
ATOM 1630 C CA . LYS A 1 198 ? -5.392 13.653 -26.666 1.00 63.00 198 LYS A CA 1
ATOM 1631 C C . LYS A 1 198 ? -6.548 13.088 -27.484 1.00 63.00 198 LYS A C 1
ATOM 1633 O O . LYS A 1 198 ? -7.565 13.761 -27.593 1.00 63.00 198 LYS A O 1
ATOM 1638 N N . ALA A 1 199 ? -6.421 11.882 -28.040 1.00 59.22 199 ALA A N 1
ATOM 1639 C CA . ALA A 1 199 ? -7.437 11.303 -28.925 1.00 59.22 199 ALA A CA 1
ATOM 1640 C C . ALA A 1 199 ? -8.826 11.127 -28.265 1.00 59.22 199 ALA A C 1
ATOM 1642 O O . ALA A 1 199 ? -9.814 10.944 -28.970 1.00 59.22 199 ALA A O 1
ATOM 1643 N N . PHE A 1 200 ? -8.920 11.214 -26.931 1.00 53.47 200 PHE A N 1
ATOM 1644 C CA . PHE A 1 200 ? -10.140 10.914 -26.171 1.00 53.47 200 PHE A CA 1
ATOM 1645 C C . PHE A 1 200 ? -10.564 12.013 -25.181 1.00 53.47 200 PHE A C 1
ATOM 1647 O O . PHE A 1 200 ? -11.499 11.812 -24.402 1.00 53.47 200 PHE A O 1
ATOM 1654 N N . LEU A 1 201 ? -9.914 13.181 -25.215 1.00 54.47 201 LEU A N 1
ATOM 1655 C CA . LEU A 1 201 ? -10.293 14.365 -24.439 1.00 54.47 201 LEU A CA 1
ATOM 1656 C C . LEU A 1 201 ? -10.683 15.500 -25.394 1.00 54.47 201 LEU A C 1
ATOM 1658 O O . LEU A 1 201 ? -10.084 15.611 -26.464 1.00 54.47 201 LEU A O 1
ATOM 1662 N N . PRO A 1 202 ? -11.668 16.354 -25.048 1.00 51.47 202 PRO A N 1
ATOM 1663 C CA . PRO A 1 202 ? -11.979 17.526 -25.861 1.00 51.47 202 PRO A CA 1
ATOM 1664 C C . PRO A 1 202 ? -10.700 18.344 -26.077 1.00 51.47 202 PRO A C 1
ATOM 1666 O O . PRO A 1 202 ? -9.911 18.514 -25.148 1.00 51.47 202 PRO A O 1
ATOM 1669 N N . ALA A 1 203 ? -10.474 18.790 -27.315 1.00 49.06 203 ALA A N 1
ATOM 1670 C CA . ALA A 1 203 ? -9.234 19.420 -27.756 1.00 49.06 203 ALA A CA 1
ATOM 1671 C C . ALA A 1 203 ? -8.987 20.755 -27.033 1.00 49.06 203 ALA A C 1
ATOM 1673 O O . ALA A 1 203 ? -9.317 21.826 -27.536 1.00 49.06 203 ALA A O 1
ATOM 1674 N N . VAL A 1 204 ? -8.394 20.693 -25.841 1.00 53.78 204 VAL A N 1
ATOM 1675 C CA . VAL A 1 204 ? -7.884 21.862 -25.127 1.00 53.78 204 VAL A CA 1
ATOM 1676 C C . VAL A 1 204 ? -6.365 21.921 -25.355 1.00 53.78 204 VAL A C 1
ATOM 1678 O O . VAL A 1 204 ? -5.672 20.960 -25.009 1.00 53.78 204 VAL A O 1
ATOM 1681 N N . PRO A 1 205 ? -5.815 23.012 -25.931 1.00 53.53 205 PRO A N 1
ATOM 1682 C CA . PRO A 1 205 ? -4.394 23.117 -26.300 1.00 53.53 205 PRO A CA 1
ATOM 1683 C C . PRO A 1 205 ? -3.420 22.853 -25.143 1.00 53.53 205 PRO A C 1
ATOM 1685 O O . PRO A 1 205 ? -2.336 22.309 -25.350 1.00 53.53 205 PRO A O 1
ATOM 1688 N N . LYS A 1 206 ? -3.831 23.217 -23.924 1.00 59.56 206 LYS A N 1
ATOM 1689 C CA . LYS A 1 206 ? -3.155 22.919 -22.663 1.00 59.56 206 LYS A CA 1
ATOM 1690 C C . LYS A 1 206 ? -4.177 22.391 -21.672 1.00 59.56 206 LYS A C 1
ATOM 1692 O O . LYS A 1 206 ? -5.255 22.960 -21.535 1.00 59.56 206 LYS A O 1
ATOM 1697 N N . SER A 1 207 ? -3.835 21.315 -20.985 1.00 66.12 207 SER A N 1
ATOM 1698 C CA . SER A 1 207 ? -4.689 20.705 -19.970 1.00 66.12 207 SER A CA 1
ATOM 1699 C C . SER A 1 207 ? -3.903 20.579 -18.674 1.00 66.12 207 SER A C 1
ATOM 1701 O O . SER A 1 207 ? -2.680 20.449 -18.696 1.00 66.12 207 SER A O 1
ATOM 1703 N N . SER A 1 208 ? -4.595 20.629 -17.536 1.00 74.94 208 SER A N 1
ATOM 1704 C CA . SER A 1 208 ? -3.965 20.259 -16.272 1.00 74.94 208 SER A CA 1
ATOM 1705 C C . SER A 1 208 ? -3.635 18.767 -16.330 1.00 74.94 208 SER A C 1
ATOM 1707 O O . SER A 1 208 ? -4.518 17.940 -16.580 1.00 74.94 208 SER A O 1
ATOM 1709 N N . ILE A 1 209 ? -2.358 18.444 -16.164 1.00 81.88 209 ILE A N 1
ATOM 1710 C CA . ILE A 1 209 ? -1.825 17.087 -16.139 1.00 81.88 209 ILE A CA 1
ATOM 1711 C C . ILE A 1 209 ? -1.097 16.844 -14.820 1.00 81.88 209 ILE A C 1
ATOM 1713 O O . ILE A 1 209 ? -0.591 17.775 -14.186 1.00 81.88 209 ILE A O 1
ATOM 1717 N N . ILE A 1 210 ? -1.014 15.576 -14.442 1.00 81.88 210 ILE A N 1
ATOM 1718 C CA . ILE A 1 210 ? -0.129 15.117 -13.374 1.00 81.88 210 ILE A CA 1
ATOM 1719 C C . ILE A 1 210 ? 1.003 14.364 -14.047 1.00 81.88 210 ILE A C 1
ATOM 1721 O O . ILE A 1 210 ? 0.770 13.467 -14.863 1.00 81.88 210 ILE A O 1
ATOM 1725 N N . LYS A 1 211 ? 2.227 14.758 -13.709 1.00 85.69 211 LYS A N 1
ATOM 1726 C CA . LYS A 1 211 ? 3.453 14.087 -14.116 1.00 85.69 211 LYS A CA 1
ATOM 1727 C C . LYS A 1 211 ? 4.050 13.415 -12.888 1.00 85.69 211 LYS A C 1
ATOM 1729 O O . LYS A 1 211 ? 4.448 14.100 -11.949 1.00 85.69 211 LYS A O 1
ATOM 1734 N N . ALA A 1 212 ? 4.098 12.090 -12.899 1.00 87.31 212 ALA A N 1
ATOM 1735 C CA . ALA A 1 212 ? 4.730 11.293 -11.861 1.00 87.31 212 ALA A CA 1
ATOM 1736 C C . ALA A 1 212 ? 6.057 10.742 -12.390 1.00 87.31 212 ALA A C 1
ATOM 1738 O O . ALA A 1 212 ? 6.080 9.972 -13.350 1.00 87.31 212 ALA A O 1
ATOM 1739 N N . THR A 1 213 ? 7.159 11.139 -11.769 1.00 89.94 213 THR A N 1
ATOM 1740 C CA . THR A 1 213 ? 8.491 10.603 -12.045 1.00 89.94 213 THR A CA 1
ATOM 1741 C C . THR A 1 213 ? 8.818 9.537 -11.011 1.00 89.94 213 THR A C 1
ATOM 1743 O O . THR A 1 213 ? 8.520 9.707 -9.832 1.00 89.94 213 THR A O 1
ATOM 1746 N N . THR A 1 214 ? 9.416 8.431 -11.438 1.00 91.75 214 THR A N 1
ATOM 1747 C CA . THR A 1 214 ? 9.939 7.383 -10.557 1.00 91.75 214 THR A CA 1
ATOM 1748 C C . THR A 1 214 ? 11.364 7.049 -10.953 1.00 91.75 214 THR A C 1
ATOM 1750 O O . THR A 1 214 ? 11.621 6.827 -12.132 1.00 91.75 214 THR A O 1
ATOM 1753 N N . THR A 1 215 ? 12.277 6.996 -9.992 1.00 93.12 215 THR A N 1
ATOM 1754 C CA . THR A 1 215 ? 13.676 6.613 -10.207 1.00 93.12 215 THR A CA 1
ATOM 1755 C C . THR A 1 215 ? 14.062 5.467 -9.281 1.00 93.12 215 THR A C 1
ATOM 1757 O O . THR A 1 215 ? 13.506 5.308 -8.195 1.00 93.12 215 THR A O 1
ATOM 1760 N N . TYR A 1 216 ? 15.022 4.660 -9.715 1.00 93.12 216 TYR A N 1
ATOM 1761 C CA . TYR A 1 216 ? 15.676 3.647 -8.896 1.00 93.12 216 TYR A CA 1
ATOM 1762 C C . TYR A 1 216 ? 17.182 3.804 -9.060 1.00 93.12 216 TYR A C 1
ATOM 1764 O O . TYR A 1 216 ? 17.683 3.912 -10.182 1.00 93.12 216 TYR A O 1
ATOM 1772 N N . MET A 1 217 ? 17.878 3.828 -7.927 1.00 90.12 217 MET A N 1
ATOM 1773 C CA . MET A 1 217 ? 19.333 3.843 -7.874 1.00 90.12 217 MET A CA 1
ATOM 1774 C C . MET A 1 217 ? 19.835 2.490 -7.388 1.00 90.12 217 MET A C 1
ATOM 1776 O O . MET A 1 217 ? 19.266 1.914 -6.458 1.00 90.12 217 MET A O 1
ATOM 1780 N N . ASN A 1 218 ? 20.903 1.994 -8.008 1.00 84.06 218 ASN A N 1
ATOM 1781 C CA . ASN A 1 218 ? 21.586 0.799 -7.531 1.00 84.06 218 ASN A CA 1
ATOM 1782 C C . ASN A 1 218 ? 22.472 1.114 -6.306 1.00 84.06 218 ASN A C 1
ATOM 1784 O O . ASN A 1 218 ? 22.521 2.241 -5.811 1.00 84.06 218 ASN A O 1
ATOM 1788 N N . GLN A 1 219 ? 23.189 0.106 -5.804 1.00 81.88 219 GLN A N 1
ATOM 1789 C CA . GLN A 1 219 ? 24.038 0.233 -4.609 1.00 81.88 219 GLN A CA 1
ATOM 1790 C C . GLN A 1 219 ? 25.196 1.233 -4.775 1.00 81.88 219 GLN A C 1
ATOM 1792 O O . GLN A 1 219 ? 25.715 1.729 -3.778 1.00 81.88 219 GLN A O 1
ATOM 1797 N N . ASN A 1 220 ? 25.562 1.563 -6.016 1.00 83.69 220 ASN A N 1
ATOM 1798 C CA . ASN A 1 220 ? 26.610 2.526 -6.345 1.00 83.69 220 ASN A CA 1
ATOM 1799 C C . ASN A 1 220 ? 26.060 3.953 -6.531 1.00 83.69 220 ASN A C 1
ATOM 1801 O O . ASN A 1 220 ? 26.773 4.816 -7.034 1.00 83.69 220 ASN A O 1
ATOM 1805 N N . ASN A 1 221 ? 24.802 4.212 -6.143 1.00 83.56 221 ASN A N 1
ATOM 1806 C CA . ASN A 1 221 ? 24.091 5.483 -6.339 1.00 83.56 221 ASN A CA 1
ATOM 1807 C C . ASN A 1 221 ? 23.954 5.918 -7.810 1.00 83.56 221 ASN A C 1
ATOM 1809 O O . ASN A 1 221 ? 23.758 7.100 -8.091 1.00 83.56 221 ASN A O 1
ATOM 1813 N N . VAL A 1 222 ? 24.010 4.974 -8.752 1.00 88.31 222 VAL A N 1
ATOM 1814 C CA . VAL A 1 222 ? 23.756 5.242 -10.173 1.00 88.31 222 VAL A CA 1
ATOM 1815 C C . VAL A 1 222 ? 22.280 4.997 -10.465 1.00 88.31 222 VAL A C 1
ATOM 1817 O O . VAL A 1 222 ? 21.724 3.977 -10.051 1.00 88.31 222 VAL A O 1
ATOM 1820 N N . VAL A 1 223 ? 21.627 5.926 -11.166 1.00 93.31 223 VAL A N 1
ATOM 1821 C CA . VAL A 1 223 ? 20.228 5.773 -11.589 1.00 93.31 223 VAL A CA 1
ATOM 1822 C C . VAL A 1 223 ? 20.166 4.755 -12.726 1.00 93.31 223 VAL A C 1
ATOM 1824 O O . VAL A 1 223 ? 20.585 5.040 -13.840 1.00 93.31 223 VAL A O 1
ATOM 1827 N N . THR A 1 224 ? 19.609 3.572 -12.466 1.00 94.25 224 THR A N 1
ATOM 1828 C CA . THR A 1 224 ? 19.523 2.484 -13.460 1.00 94.25 224 THR A CA 1
ATOM 1829 C C . THR A 1 224 ? 18.119 2.286 -14.023 1.00 94.25 224 THR A C 1
ATOM 1831 O O . THR A 1 224 ? 17.940 1.580 -15.016 1.00 94.25 224 THR A O 1
ATOM 1834 N N . TYR A 1 225 ? 17.123 2.952 -13.440 1.00 96.00 225 TYR A N 1
ATOM 1835 C CA . TYR A 1 225 ? 15.763 3.020 -13.959 1.00 96.00 225 TYR A CA 1
ATOM 1836 C C . TYR A 1 225 ? 15.178 4.408 -13.701 1.00 96.00 225 TYR A C 1
ATOM 1838 O O . TYR A 1 225 ? 15.274 4.947 -12.595 1.00 96.00 225 TYR A O 1
ATOM 1846 N N . MET A 1 226 ? 14.529 4.966 -14.721 1.00 95.12 226 MET A N 1
ATOM 1847 C CA . MET A 1 226 ? 13.775 6.208 -14.633 1.00 95.12 226 MET A CA 1
ATOM 1848 C C . MET A 1 226 ? 12.500 6.100 -15.462 1.00 95.12 226 MET A C 1
ATOM 1850 O O . MET A 1 226 ? 12.523 5.747 -16.634 1.00 95.12 226 MET A O 1
ATOM 1854 N N . SER A 1 227 ? 11.369 6.456 -14.873 1.00 94.75 227 SER A N 1
ATOM 1855 C CA . SER A 1 227 ? 10.069 6.438 -15.527 1.00 94.75 227 SER A CA 1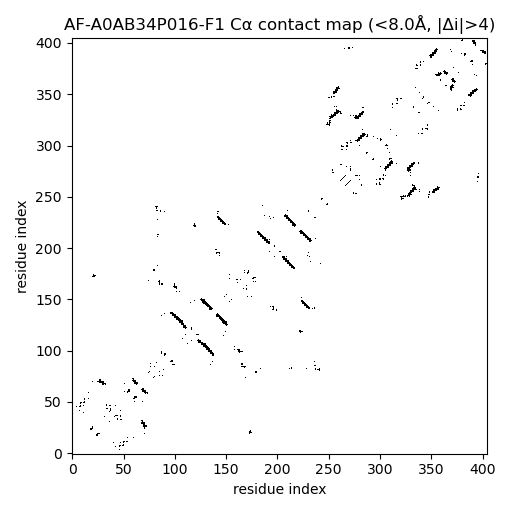
ATOM 1856 C C . SER A 1 227 ? 9.345 7.756 -15.326 1.00 94.75 227 SER A C 1
ATOM 1858 O O . SER A 1 227 ? 9.392 8.345 -14.250 1.00 94.75 227 SER A O 1
ATOM 1860 N N . THR A 1 228 ? 8.639 8.199 -16.356 1.00 92.88 228 THR A N 1
ATOM 1861 C CA . THR A 1 228 ? 7.714 9.327 -16.317 1.00 92.88 228 THR A CA 1
ATOM 1862 C C . THR A 1 228 ? 6.341 8.837 -16.746 1.00 92.88 228 THR A C 1
ATOM 1864 O O . THR A 1 228 ? 6.170 8.389 -17.876 1.00 92.88 228 THR A O 1
ATOM 1867 N N . ALA A 1 229 ? 5.356 8.951 -15.863 1.00 90.62 229 ALA A N 1
ATOM 1868 C CA . ALA A 1 229 ? 3.958 8.701 -16.168 1.00 90.62 229 ALA A CA 1
ATOM 1869 C C . ALA A 1 229 ? 3.191 10.025 -16.237 1.00 90.62 229 ALA A C 1
ATOM 1871 O O . ALA A 1 229 ? 3.310 10.865 -15.344 1.00 90.62 229 ALA A O 1
ATOM 1872 N N . VAL A 1 230 ? 2.407 10.210 -17.294 1.00 89.44 230 VAL A N 1
ATOM 1873 C CA . VAL A 1 230 ? 1.570 11.392 -17.504 1.00 89.44 230 VAL A CA 1
ATOM 1874 C C . VAL A 1 230 ? 0.108 10.979 -17.543 1.00 89.44 230 VAL A C 1
ATOM 1876 O O . VAL A 1 230 ? -0.260 10.021 -18.220 1.00 89.44 230 VAL A O 1
ATOM 1879 N N . THR A 1 231 ? -0.725 11.729 -16.829 1.00 85.19 231 THR A N 1
ATOM 1880 C CA . THR A 1 231 ? -2.180 11.560 -16.798 1.00 85.19 231 THR A CA 1
ATOM 1881 C C . THR A 1 231 ? -2.882 12.914 -16.871 1.00 85.19 231 THR A C 1
ATOM 1883 O O . THR A 1 231 ? -2.329 13.922 -16.422 1.00 85.19 231 THR A O 1
ATOM 1886 N N . PRO A 1 232 ? -4.136 12.969 -17.338 1.00 78.69 232 PRO A N 1
ATOM 1887 C CA . PRO A 1 232 ? -5.000 14.120 -17.101 1.00 78.69 232 PRO A CA 1
ATOM 1888 C C . PRO A 1 232 ? -5.215 14.353 -15.596 1.00 78.69 232 PRO A C 1
ATOM 1890 O O . PRO A 1 232 ? -5.405 13.397 -14.849 1.00 78.69 232 PRO A O 1
ATOM 1893 N N . ALA A 1 233 ? -5.250 15.603 -15.130 1.00 69.25 233 ALA A N 1
ATOM 1894 C CA . ALA A 1 233 ? -5.473 15.915 -13.711 1.00 69.25 233 ALA A CA 1
ATOM 1895 C C . ALA A 1 233 ? -6.912 15.673 -13.231 1.00 69.25 233 ALA A C 1
ATOM 1897 O O . ALA A 1 233 ? -7.179 15.684 -12.039 1.00 69.25 233 ALA A O 1
ATOM 1898 N N . ASN A 1 234 ? -7.860 15.435 -14.132 1.00 62.19 234 ASN A N 1
ATOM 1899 C CA . ASN A 1 234 ? -9.199 14.950 -13.782 1.00 62.19 234 ASN A CA 1
ATOM 1900 C C . ASN A 1 234 ? -9.297 13.412 -13.796 1.00 62.19 234 ASN A C 1
ATOM 1902 O O . ASN A 1 234 ? -10.344 12.856 -13.458 1.00 62.19 234 ASN A O 1
ATOM 1906 N N . SER A 1 235 ? -8.234 12.717 -14.204 1.00 62.91 235 SER A N 1
ATOM 1907 C CA . SER A 1 235 ? -8.172 11.260 -14.237 1.00 62.91 235 SER A CA 1
ATOM 1908 C C . SER A 1 235 ? -7.976 10.737 -12.823 1.00 62.91 235 SER A C 1
ATOM 1910 O O . SER A 1 235 ? -6.962 11.025 -12.197 1.00 62.91 235 SER A O 1
ATOM 1912 N N . LYS A 1 236 ? -8.912 9.928 -12.321 1.00 55.12 236 LYS A N 1
ATOM 1913 C CA . LYS A 1 236 ? -8.888 9.360 -10.957 1.00 55.12 236 LYS A CA 1
ATOM 1914 C C . LYS A 1 236 ? -7.725 8.388 -10.689 1.00 55.12 236 LYS A C 1
ATOM 1916 O O . LYS A 1 236 ? -7.617 7.863 -9.588 1.00 55.12 236 LYS A O 1
ATOM 1921 N N . VAL A 1 237 ? -6.857 8.163 -11.673 1.00 57.41 237 VAL A N 1
ATOM 1922 C CA . VAL A 1 237 ? -5.852 7.095 -11.696 1.00 57.41 237 VAL A CA 1
ATOM 1923 C C . VAL A 1 237 ? -4.694 7.306 -10.724 1.00 57.41 237 VAL A C 1
ATOM 1925 O O . VAL A 1 237 ? -4.236 6.347 -10.115 1.00 57.41 237 VAL A O 1
ATOM 1928 N N . PHE A 1 238 ? -4.258 8.552 -10.528 1.00 51.50 238 PHE A N 1
ATOM 1929 C CA . PHE A 1 238 ? -3.176 8.896 -9.592 1.00 51.50 238 PHE A CA 1
ATOM 1930 C C . PHE A 1 238 ? -3.686 9.490 -8.273 1.00 51.50 238 PHE A C 1
ATOM 1932 O O . PHE A 1 238 ? -2.907 9.758 -7.366 1.00 51.50 238 PHE A O 1
ATOM 1939 N N . PHE A 1 239 ? -5.006 9.653 -8.122 1.00 45.81 239 PHE A N 1
ATOM 1940 C CA . PHE A 1 239 ? -5.611 10.217 -6.908 1.00 45.81 239 PHE A CA 1
ATOM 1941 C C . PHE A 1 239 ? -5.761 9.216 -5.764 1.00 45.81 239 PHE A C 1
ATOM 1943 O O . PHE A 1 239 ? -6.457 9.480 -4.782 1.00 45.81 239 PHE A O 1
ATOM 1950 N N . VAL A 1 240 ? -5.044 8.101 -5.838 1.00 39.78 240 VAL A N 1
ATOM 1951 C CA . VAL A 1 240 ? -4.725 7.310 -4.663 1.00 39.78 240 VAL A CA 1
ATOM 1952 C C . VAL A 1 240 ? -3.201 7.361 -4.539 1.00 39.78 240 VAL A C 1
ATOM 1954 O O . VAL A 1 240 ? -2.496 6.880 -5.416 1.00 39.78 240 VAL A O 1
ATOM 1957 N N . LYS A 1 241 ? -2.722 7.998 -3.462 1.00 32.38 241 LYS A N 1
ATOM 1958 C CA . LYS A 1 241 ? -1.323 8.382 -3.157 1.00 32.38 241 LYS A CA 1
ATOM 1959 C C . LYS A 1 241 ? -0.784 9.697 -3.754 1.00 32.38 241 LYS A C 1
ATOM 1961 O O . LYS A 1 241 ? 0.379 9.780 -4.108 1.00 32.38 241 LYS A O 1
ATOM 1966 N N . ASP A 1 242 ? -1.576 10.767 -3.673 1.00 30.61 242 ASP A N 1
ATOM 1967 C CA . ASP A 1 242 ? -1.043 12.129 -3.417 1.00 30.61 242 ASP A CA 1
ATOM 1968 C C . ASP A 1 242 ? -1.567 12.706 -2.080 1.00 30.61 242 ASP A C 1
ATOM 1970 O O . ASP A 1 242 ? -1.593 13.909 -1.820 1.00 30.61 242 ASP A O 1
ATOM 1974 N N . LYS A 1 243 ? -2.019 11.807 -1.195 1.00 31.98 243 LYS A N 1
ATOM 1975 C CA . LYS A 1 243 ? -2.312 12.096 0.217 1.00 31.98 243 LYS A CA 1
ATOM 1976 C C . LYS A 1 243 ? -1.197 11.634 1.165 1.00 31.98 243 LYS A C 1
ATOM 1978 O O . LYS A 1 243 ? -1.310 11.914 2.349 1.00 31.98 243 LYS A O 1
ATOM 1983 N N . GLU A 1 244 ? -0.156 10.946 0.685 1.00 35.69 244 GLU A N 1
ATOM 1984 C CA . GLU A 1 244 ? 0.803 10.256 1.568 1.00 35.69 244 GLU A CA 1
ATOM 1985 C C . GLU A 1 244 ? 2.199 10.883 1.702 1.00 35.69 244 GLU A C 1
ATOM 1987 O O . GLU A 1 244 ? 2.927 10.436 2.578 1.00 35.69 244 GLU A O 1
ATOM 1992 N N . GLU A 1 245 ? 2.565 11.951 0.979 1.00 35.31 245 GLU A N 1
ATOM 1993 C CA . GLU A 1 245 ? 3.886 12.586 1.203 1.00 35.31 245 GLU A CA 1
ATOM 1994 C C . GLU A 1 245 ? 3.899 14.072 1.581 1.00 35.31 245 GLU A C 1
ATOM 1996 O O . GLU A 1 245 ? 4.972 14.602 1.844 1.00 35.31 245 GLU A O 1
ATOM 2001 N N . ASN A 1 246 ? 2.750 14.743 1.756 1.00 32.81 246 ASN A N 1
ATOM 2002 C CA . ASN A 1 246 ? 2.714 15.955 2.602 1.00 32.81 246 ASN A CA 1
ATOM 2003 C C . ASN A 1 246 ? 1.318 16.440 3.025 1.00 32.81 246 ASN A C 1
ATOM 2005 O O . ASN A 1 246 ? 1.052 17.636 3.155 1.00 32.81 246 ASN A O 1
ATOM 2009 N N . LYS A 1 247 ? 0.398 15.514 3.296 1.00 34.72 247 LYS A N 1
ATOM 2010 C CA . LYS A 1 247 ? -0.713 15.807 4.202 1.00 34.72 247 LYS A CA 1
ATOM 2011 C C . LYS A 1 247 ? -0.691 14.742 5.273 1.00 34.72 247 LYS A C 1
ATOM 2013 O O . LYS A 1 247 ? -0.866 13.573 4.964 1.00 34.72 247 LYS A O 1
ATOM 2018 N N . MET A 1 248 ? -0.514 15.152 6.526 1.00 41.34 248 MET A N 1
ATOM 2019 C CA . MET A 1 248 ? -1.050 14.388 7.646 1.00 41.34 248 MET A CA 1
ATOM 2020 C C . MET A 1 248 ? -2.486 14.021 7.262 1.00 41.34 248 MET A C 1
ATOM 2022 O O . MET A 1 248 ? -3.352 14.900 7.206 1.00 41.34 248 MET A O 1
ATOM 2026 N N . SER A 1 249 ? -2.729 12.766 6.871 1.00 46.72 249 SER A N 1
ATOM 2027 C CA . SER A 1 249 ? -4.095 12.320 6.648 1.00 46.72 249 SER A CA 1
ATOM 2028 C C . SER A 1 249 ? -4.782 12.495 7.996 1.00 46.72 249 SER A C 1
ATOM 2030 O O . SER A 1 249 ? -4.236 12.099 9.029 1.00 46.72 249 SER A O 1
ATOM 2032 N N . ASN A 1 250 ? -5.890 13.235 8.014 1.00 70.81 250 ASN A N 1
ATOM 2033 C CA . ASN A 1 250 ? -6.605 13.454 9.255 1.00 70.81 250 ASN A CA 1
ATOM 2034 C C . ASN A 1 250 ? -7.428 12.181 9.498 1.00 70.81 250 ASN A C 1
ATOM 2036 O O . ASN A 1 250 ? -8.405 11.976 8.770 1.00 70.81 250 ASN A O 1
ATOM 2040 N N . PRO A 1 251 ? -7.018 11.290 10.420 1.00 88.19 251 PRO A N 1
ATOM 2041 C CA . PRO A 1 251 ? -7.740 10.058 10.682 1.00 88.19 251 PRO A CA 1
ATOM 2042 C C . PRO A 1 251 ? -9.184 10.392 11.052 1.00 88.19 251 PRO A C 1
ATOM 2044 O O . PRO A 1 251 ? -9.453 11.359 11.768 1.00 88.19 251 PRO A O 1
ATOM 2047 N N . HIS A 1 252 ? -10.130 9.583 10.583 1.00 92.69 252 HIS A N 1
ATOM 2048 C CA . HIS A 1 252 ? -11.540 9.766 10.910 1.00 92.69 252 HIS A CA 1
ATOM 2049 C C . HIS A 1 252 ? -11.834 9.195 12.307 1.00 92.69 252 HIS A C 1
ATOM 2051 O O . HIS A 1 252 ? -12.483 8.158 12.463 1.00 92.69 252 HIS A O 1
ATOM 2057 N N . ILE A 1 253 ? -11.290 9.866 13.326 1.00 96.62 253 ILE A N 1
ATOM 2058 C CA . ILE A 1 253 ? -11.551 9.603 14.742 1.00 96.62 253 ILE A CA 1
ATOM 2059 C C . ILE A 1 253 ? -12.935 10.167 15.056 1.00 96.62 253 ILE A C 1
ATOM 2061 O O . ILE A 1 253 ? -13.144 11.376 15.003 1.00 96.62 253 ILE A O 1
ATOM 2065 N N . LEU A 1 254 ? -13.879 9.274 15.335 1.00 95.62 254 LEU A N 1
ATOM 2066 C CA . LEU A 1 254 ? -15.253 9.623 15.674 1.00 95.62 254 LEU A CA 1
ATOM 2067 C C . LEU A 1 254 ? -15.382 10.080 17.121 1.00 95.62 254 LEU A C 1
ATOM 2069 O O . LEU A 1 254 ? -16.177 10.962 17.395 1.00 95.62 254 LEU A O 1
ATOM 2073 N N . LEU A 1 255 ? -14.636 9.449 18.029 1.00 97.44 255 LEU A N 1
ATOM 2074 C CA . LEU A 1 255 ? -14.609 9.790 19.447 1.00 97.44 255 LEU A CA 1
ATOM 2075 C C . LEU A 1 255 ? -13.364 9.180 20.096 1.00 97.44 255 LEU A C 1
ATOM 2077 O O . LEU A 1 255 ? -12.938 8.083 19.717 1.00 97.44 255 LEU A O 1
ATOM 2081 N N . THR A 1 256 ? -12.821 9.858 21.105 1.00 98.31 256 THR A N 1
ATOM 2082 C CA . THR A 1 256 ? -11.922 9.246 22.090 1.00 98.31 256 THR A CA 1
ATOM 2083 C C . THR A 1 256 ? -12.661 9.134 23.416 1.00 98.31 256 THR A C 1
ATOM 2085 O O . THR A 1 256 ? -13.180 10.132 23.905 1.00 98.31 256 THR A O 1
ATOM 2088 N N . ARG A 1 257 ? -12.740 7.934 23.999 1.00 98.25 257 ARG A N 1
ATOM 2089 C CA . ARG A 1 257 ? -13.398 7.705 25.291 1.00 98.25 257 ARG A CA 1
ATOM 2090 C C . ARG A 1 257 ? -12.418 7.207 26.345 1.00 98.25 257 ARG A C 1
ATOM 2092 O O . ARG A 1 257 ? -11.691 6.241 26.110 1.00 98.25 257 ARG A O 1
ATOM 2099 N N . ILE A 1 258 ? -12.462 7.831 27.519 1.00 98.38 258 ILE A N 1
ATOM 2100 C CA . ILE A 1 258 ? -11.799 7.358 28.736 1.00 98.38 258 ILE A CA 1
ATOM 2101 C C . ILE A 1 258 ? -12.767 6.435 29.480 1.00 98.38 258 ILE A C 1
ATOM 2103 O O . ILE A 1 258 ? -13.850 6.858 29.894 1.00 98.38 258 ILE A O 1
ATOM 2107 N N . ASP A 1 259 ? -12.386 5.171 29.649 1.00 97.38 259 ASP A N 1
ATOM 2108 C CA . ASP A 1 259 ? -13.144 4.196 30.434 1.00 97.38 259 ASP A CA 1
ATOM 2109 C C . ASP A 1 259 ? -12.181 3.218 31.120 1.00 97.38 259 ASP A C 1
ATOM 2111 O O . ASP A 1 259 ? -11.440 2.488 30.457 1.00 97.38 259 ASP A O 1
ATOM 2115 N N . ASN A 1 260 ? -12.193 3.164 32.455 1.00 94.56 260 ASN A N 1
ATOM 2116 C CA . ASN A 1 260 ? -11.308 2.275 33.216 1.00 94.56 260 ASN A CA 1
ATOM 2117 C C . ASN A 1 260 ? -11.498 0.787 32.867 1.00 94.56 260 ASN A C 1
ATOM 2119 O O . ASN A 1 260 ? -10.574 -0.009 33.065 1.00 94.56 260 ASN A O 1
ATOM 2123 N N . ARG A 1 261 ? -12.671 0.411 32.337 1.00 93.38 261 ARG A N 1
ATOM 2124 C CA . ARG A 1 261 ? -12.996 -0.958 31.909 1.00 93.38 261 ARG A CA 1
ATOM 2125 C C . ARG A 1 261 ? -12.660 -1.222 30.440 1.00 93.38 261 ARG A C 1
ATOM 2127 O O . ARG A 1 261 ? -12.811 -2.357 29.991 1.00 93.38 261 ARG A O 1
ATOM 2134 N N . LEU A 1 262 ? -12.196 -0.209 29.705 1.00 95.62 262 LEU A N 1
ATOM 2135 C CA . LEU A 1 262 ? -11.953 -0.251 28.264 1.00 95.62 262 LEU A CA 1
ATOM 2136 C C . LEU A 1 262 ? -13.206 -0.719 27.500 1.00 95.62 262 LEU A C 1
ATOM 2138 O O . LEU A 1 262 ? -14.269 -0.111 27.611 1.00 95.62 262 LEU A O 1
ATOM 2142 N N . VAL A 1 263 ? -13.104 -1.781 26.697 1.00 95.12 263 VAL A N 1
ATOM 2143 C CA . VAL A 1 263 ? -14.212 -2.251 25.858 1.00 95.12 263 VAL A CA 1
ATOM 2144 C C . VAL A 1 263 ? -15.065 -3.265 26.616 1.00 95.12 263 VAL A C 1
ATOM 2146 O O . VAL A 1 263 ? -14.667 -4.400 26.854 1.00 95.12 263 VAL A O 1
ATOM 2149 N N . HIS A 1 264 ? -16.287 -2.863 26.944 1.00 90.31 264 HIS A N 1
ATOM 2150 C CA . HIS A 1 264 ? -17.331 -3.710 27.527 1.00 90.31 264 HIS A CA 1
ATOM 2151 C C . HIS A 1 264 ? -18.680 -3.411 26.849 1.00 90.31 264 HIS A C 1
ATOM 2153 O O . HIS A 1 264 ? -18.721 -2.608 25.923 1.00 90.31 264 HIS A O 1
ATOM 2159 N N . GLY A 1 265 ? -19.792 -4.011 27.292 1.00 85.62 265 GLY A N 1
ATOM 2160 C CA . GLY A 1 265 ? -21.100 -3.911 26.616 1.00 85.62 265 GLY A CA 1
ATOM 2161 C C . GLY A 1 265 ? -21.515 -2.506 26.137 1.00 85.62 265 GLY A C 1
ATOM 2162 O O . GLY A 1 265 ? -21.803 -2.334 24.958 1.00 85.62 265 GLY A O 1
ATOM 2163 N N . GLN A 1 266 ? -21.493 -1.474 26.991 1.00 86.88 266 GLN A N 1
ATOM 2164 C CA . GLN A 1 266 ? -21.888 -0.117 26.564 1.00 86.88 266 GLN A CA 1
ATOM 2165 C C . GLN A 1 266 ? -20.902 0.487 25.551 1.00 86.88 266 GLN A C 1
ATOM 2167 O O . GLN A 1 266 ? -21.324 1.106 24.579 1.00 86.88 266 GLN A O 1
ATOM 2172 N N . VAL A 1 267 ? -19.597 0.295 25.751 1.00 88.50 267 VAL A N 1
ATOM 2173 C CA . VAL A 1 267 ? -18.548 0.842 24.875 1.00 88.50 267 VAL A CA 1
ATOM 2174 C C . VAL A 1 267 ? -18.517 0.099 23.530 1.00 88.50 267 VAL A C 1
ATOM 2176 O O . VAL A 1 267 ? -18.654 0.703 22.466 1.00 88.50 267 VAL A O 1
ATOM 2179 N N . GLY A 1 268 ? -18.402 -1.228 23.561 1.00 82.69 268 GLY A N 1
ATOM 2180 C CA . GLY A 1 268 ? -18.273 -2.083 22.379 1.00 82.69 268 GLY A CA 1
ATOM 2181 C C . GLY A 1 268 ? -19.569 -2.313 21.597 1.00 82.69 268 GLY A C 1
ATOM 2182 O O . GLY A 1 268 ? -19.501 -2.742 20.447 1.00 82.69 268 GLY A O 1
ATOM 2183 N N . VAL A 1 269 ? -20.738 -2.015 22.179 1.00 86.81 269 VAL A N 1
ATOM 2184 C CA . VAL A 1 269 ? -22.041 -2.161 21.505 1.00 86.81 269 VAL A CA 1
ATOM 2185 C C . VAL A 1 269 ? -22.735 -0.817 21.333 1.00 86.81 269 VAL A C 1
ATOM 2187 O O . VAL A 1 269 ? -22.850 -0.337 20.206 1.00 86.81 269 VAL A O 1
ATOM 2190 N N . THR A 1 270 ? -23.174 -0.182 22.422 1.00 88.50 270 THR A N 1
ATOM 2191 C CA . THR A 1 270 ? -24.015 1.026 22.357 1.00 88.50 270 THR A CA 1
ATOM 2192 C C . THR A 1 270 ? -23.291 2.198 21.696 1.00 88.50 270 THR A C 1
ATOM 2194 O O . THR A 1 270 ? -23.762 2.716 20.686 1.00 88.50 270 THR A O 1
ATOM 2197 N N . TRP A 1 271 ? -22.127 2.592 22.219 1.00 94.06 271 TRP A N 1
ATOM 2198 C CA . TRP A 1 271 ? -21.331 3.697 21.675 1.00 94.06 271 TRP A CA 1
ATOM 2199 C C . TRP A 1 271 ? -20.875 3.423 20.249 1.00 94.06 271 TRP A C 1
ATOM 2201 O O . TRP A 1 271 ? -21.072 4.245 19.360 1.00 94.06 271 TRP A O 1
ATOM 2211 N N . THR A 1 272 ? -20.327 2.231 20.025 1.00 92.56 272 THR A N 1
ATOM 2212 C CA . THR A 1 272 ? -19.827 1.810 18.715 1.00 92.56 272 THR A CA 1
ATOM 2213 C C . THR A 1 272 ? -20.915 1.901 17.636 1.00 92.56 272 THR A C 1
ATOM 2215 O O . THR A 1 272 ? -20.677 2.468 16.567 1.00 92.56 272 THR A O 1
ATOM 2218 N N . LYS A 1 273 ? -22.132 1.417 17.929 1.00 89.81 273 LYS A N 1
ATOM 2219 C CA . LYS A 1 273 ? -23.273 1.477 17.007 1.00 89.81 273 LYS A CA 1
ATOM 2220 C C . LYS A 1 273 ? -23.766 2.906 16.780 1.00 89.81 273 LYS A C 1
ATOM 2222 O O . LYS A 1 273 ? -23.991 3.272 15.631 1.00 89.81 273 LYS A O 1
ATOM 2227 N N . THR A 1 274 ? -23.911 3.710 17.836 1.00 91.69 274 THR A N 1
ATOM 2228 C CA . THR A 1 274 ? -24.391 5.099 17.719 1.00 91.69 274 THR A CA 1
ATOM 2229 C C . THR A 1 274 ? -23.421 5.981 16.938 1.00 91.69 274 THR A C 1
ATOM 2231 O O . THR A 1 274 ? -23.849 6.772 16.104 1.00 91.69 274 THR A O 1
ATOM 2234 N N . LEU A 1 275 ? -22.115 5.812 17.157 1.00 93.12 275 LEU A N 1
ATOM 2235 C CA . LEU A 1 275 ? -21.077 6.523 16.408 1.00 93.12 275 LEU A CA 1
ATOM 2236 C C . LEU A 1 275 ? -20.978 6.039 14.948 1.00 93.12 275 LEU A C 1
ATOM 2238 O O . LEU A 1 275 ? -20.446 6.743 14.091 1.00 93.12 275 LEU A O 1
ATOM 2242 N N . GLY A 1 276 ? -21.458 4.828 14.646 1.00 92.19 276 GLY A N 1
ATOM 2243 C CA . GLY A 1 276 ? -21.245 4.181 13.352 1.00 92.19 276 GLY A CA 1
ATOM 2244 C C . GLY A 1 276 ? -19.774 3.822 13.115 1.00 92.19 276 GLY A C 1
ATOM 2245 O O . GLY A 1 276 ? -19.305 3.857 11.972 1.00 92.19 276 GLY A O 1
ATOM 2246 N N . ALA A 1 277 ? -19.042 3.522 14.192 1.00 94.31 277 ALA A N 1
ATOM 2247 C CA . ALA A 1 277 ? -17.640 3.134 14.138 1.00 94.31 277 ALA A CA 1
ATOM 2248 C C . ALA A 1 277 ? -17.491 1.737 13.523 1.00 94.31 277 ALA A C 1
ATOM 2250 O O . ALA A 1 277 ? -18.264 0.831 13.819 1.00 94.31 277 ALA A O 1
ATOM 2251 N N . ASN A 1 278 ? -16.480 1.557 12.671 1.00 91.56 278 ASN A N 1
ATOM 2252 C CA . ASN A 1 278 ? -16.141 0.250 12.089 1.00 91.56 278 ASN A CA 1
ATOM 2253 C C . ASN A 1 278 ? -14.790 -0.293 12.581 1.00 91.56 278 ASN A C 1
ATOM 2255 O O . ASN A 1 278 ? -14.422 -1.422 12.244 1.00 91.56 278 ASN A O 1
ATOM 2259 N N . LEU A 1 279 ? -14.090 0.485 13.413 1.00 95.75 279 LEU A N 1
ATOM 2260 C CA . LEU A 1 279 ? -12.877 0.089 14.109 1.00 95.75 279 LEU A CA 1
ATOM 2261 C C . LEU A 1 279 ? -12.874 0.658 15.533 1.00 95.75 279 LEU A C 1
ATOM 2263 O O . LEU A 1 279 ? -12.920 1.873 15.709 1.00 95.75 279 LEU A O 1
ATOM 2267 N N . ILE A 1 280 ? -12.729 -0.211 16.531 1.00 97.38 280 ILE A N 1
ATOM 2268 C CA . ILE A 1 280 ? -12.373 0.163 17.902 1.00 97.38 280 ILE A CA 1
ATOM 2269 C C . ILE A 1 280 ? -10.855 0.042 18.047 1.00 97.38 280 ILE A C 1
ATOM 2271 O O . ILE A 1 280 ? -10.279 -1.022 17.799 1.00 97.38 280 ILE A O 1
ATOM 2275 N N . LEU A 1 281 ? -10.200 1.125 18.454 1.00 97.62 281 LEU A N 1
ATOM 2276 C CA . LEU A 1 281 ? -8.781 1.138 18.778 1.00 97.62 281 LEU A CA 1
ATOM 2277 C C . LEU A 1 281 ? -8.604 1.263 20.290 1.00 97.62 281 LEU A C 1
ATOM 2279 O O . LEU A 1 281 ? -8.837 2.322 20.863 1.00 97.62 281 LEU A O 1
ATOM 2283 N N . VAL A 1 282 ? -8.162 0.183 20.925 1.00 97.94 282 VAL A N 1
ATOM 2284 C CA . VAL A 1 282 ? -7.803 0.180 22.342 1.00 97.94 282 VAL A CA 1
ATOM 2285 C C . VAL A 1 282 ? -6.339 0.585 22.463 1.00 97.94 282 VAL A C 1
ATOM 2287 O O . VAL A 1 282 ? -5.449 -0.187 22.097 1.00 97.94 282 VAL A O 1
ATOM 2290 N N . ALA A 1 283 ? -6.098 1.804 22.939 1.00 97.62 283 ALA A N 1
ATOM 2291 C CA . ALA A 1 283 ? -4.760 2.349 23.131 1.00 97.62 283 ALA A CA 1
ATOM 2292 C C . ALA A 1 283 ? -4.380 2.225 24.614 1.00 97.62 283 ALA A C 1
ATOM 2294 O O . ALA A 1 283 ? -4.726 3.073 25.433 1.00 97.62 283 ALA A O 1
ATOM 2295 N N . ASN A 1 284 ? -3.730 1.115 24.974 1.00 96.56 284 ASN A N 1
ATOM 2296 C CA . ASN A 1 284 ? -3.313 0.839 26.347 1.00 96.56 284 ASN A CA 1
ATOM 2297 C C . ASN A 1 284 ? -2.116 -0.122 26.387 1.00 96.56 284 ASN A C 1
ATOM 2299 O O . ASN A 1 284 ? -2.190 -1.243 25.882 1.00 96.56 284 ASN A O 1
ATOM 2303 N N . ASP A 1 285 ? -1.031 0.303 27.037 1.00 92.69 285 ASP A N 1
ATOM 2304 C CA . ASP A 1 285 ? 0.240 -0.435 27.059 1.00 92.69 285 ASP A CA 1
ATOM 2305 C C . ASP A 1 285 ? 0.138 -1.785 27.799 1.00 92.69 285 ASP A C 1
ATOM 2307 O O . ASP A 1 285 ? 0.818 -2.744 27.433 1.00 92.69 285 ASP A O 1
ATOM 2311 N N . ASN A 1 286 ? -0.756 -1.898 28.789 1.00 91.19 286 ASN A N 1
ATOM 2312 C CA . ASN A 1 286 ? -0.941 -3.130 29.563 1.00 91.19 286 ASN A CA 1
ATOM 2313 C C . ASN A 1 286 ? -1.757 -4.170 28.788 1.00 91.19 286 ASN A C 1
ATOM 2315 O O . ASN A 1 286 ? -1.380 -5.339 28.728 1.00 91.19 286 ASN A O 1
ATOM 2319 N N . THR A 1 287 ? -2.847 -3.743 28.143 1.00 86.88 287 THR A N 1
ATOM 2320 C CA . THR A 1 287 ? -3.739 -4.638 27.395 1.00 86.88 287 THR A CA 1
ATOM 2321 C C . THR A 1 287 ? -3.031 -5.374 26.259 1.00 86.88 287 THR A C 1
ATOM 2323 O O . THR A 1 287 ? -3.378 -6.519 25.973 1.00 86.88 28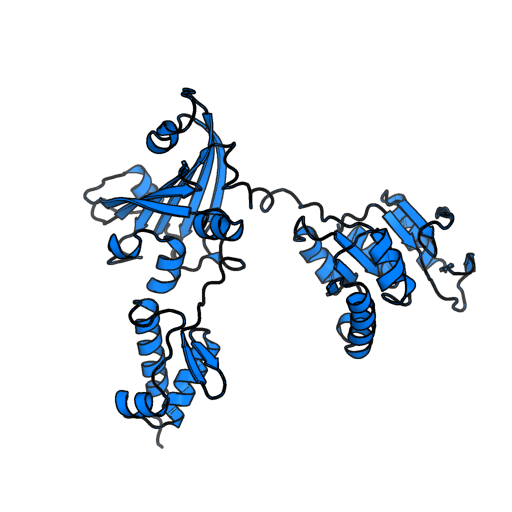7 THR A O 1
ATOM 2326 N N . VAL A 1 288 ? -2.017 -4.773 25.624 1.00 81.62 288 VAL A N 1
ATOM 2327 C CA . VAL A 1 288 ? -1.234 -5.422 24.551 1.00 81.62 288 VAL A CA 1
ATOM 2328 C C . VAL A 1 288 ? -0.587 -6.733 25.019 1.00 81.62 288 VAL A C 1
ATOM 2330 O O . VAL A 1 288 ? -0.434 -7.651 24.214 1.00 81.62 288 VAL A O 1
ATOM 2333 N N . ASN A 1 289 ? -0.294 -6.855 26.316 1.00 87.75 289 ASN A N 1
ATOM 2334 C CA . ASN A 1 289 ? 0.345 -8.024 26.919 1.00 87.75 289 ASN A CA 1
ATOM 2335 C C . ASN A 1 289 ? -0.631 -8.941 27.682 1.00 87.75 289 ASN A C 1
ATOM 2337 O O . ASN A 1 289 ? -0.184 -9.882 28.332 1.00 87.75 289 ASN A O 1
ATOM 2341 N N . ASP A 1 290 ? -1.947 -8.703 27.598 1.00 92.62 290 ASP A N 1
ATOM 2342 C CA . ASP A 1 290 ? -2.978 -9.510 28.266 1.00 92.62 290 ASP A CA 1
ATOM 2343 C C . ASP A 1 290 ? -3.927 -10.180 27.245 1.00 92.62 290 ASP A C 1
ATOM 2345 O O . ASP A 1 290 ? -4.937 -9.596 26.827 1.00 92.62 290 ASP A O 1
ATOM 2349 N N . PRO A 1 291 ? -3.639 -11.430 26.827 1.00 89.62 291 PRO A N 1
ATOM 2350 C CA . PRO A 1 291 ? -4.459 -12.152 25.856 1.00 89.62 291 PRO A CA 1
ATOM 2351 C C . PRO A 1 291 ? -5.892 -12.428 26.327 1.00 89.62 291 PRO A C 1
ATOM 2353 O O . PRO A 1 291 ? -6.805 -12.508 25.499 1.00 89.62 291 PRO A O 1
ATOM 2356 N N . LEU A 1 292 ? -6.109 -12.591 27.638 1.00 91.56 292 LEU A N 1
ATOM 2357 C CA . LEU A 1 292 ? -7.433 -12.877 28.188 1.00 91.56 292 LEU A CA 1
ATOM 2358 C C . LEU A 1 292 ? -8.320 -11.636 28.075 1.00 91.56 292 LEU A C 1
ATOM 2360 O O . LEU A 1 292 ? -9.438 -11.722 27.559 1.00 91.56 292 LEU A O 1
ATOM 2364 N N . GLN A 1 293 ? -7.794 -10.479 28.485 1.00 91.69 293 GLN A N 1
ATOM 2365 C CA . GLN A 1 293 ? -8.489 -9.201 28.369 1.00 91.69 293 GLN A CA 1
ATOM 2366 C C . GLN A 1 293 ? -8.815 -8.892 26.899 1.00 91.69 293 GLN A C 1
ATOM 2368 O O . GLN A 1 293 ? -9.959 -8.564 26.575 1.00 91.69 293 GLN A O 1
ATOM 2373 N N . GLN A 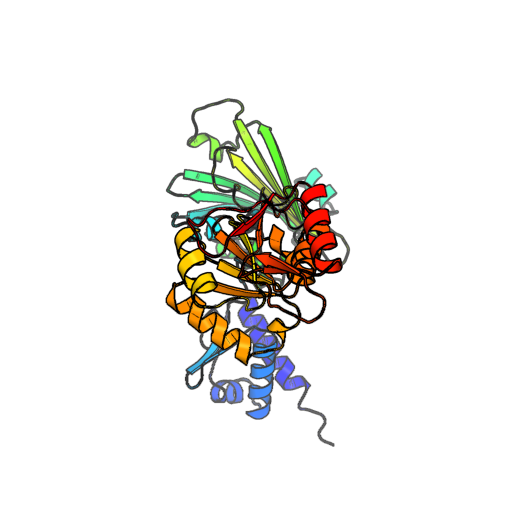1 294 ? -7.849 -9.075 25.986 1.00 93.88 294 GLN A N 1
ATOM 2374 C CA . GLN A 1 294 ? -8.063 -8.881 24.546 1.00 93.88 294 GLN A CA 1
ATOM 2375 C C . GLN A 1 294 ? -9.173 -9.778 23.993 1.00 93.88 294 GLN A C 1
ATOM 2377 O O . GLN A 1 294 ? -10.012 -9.311 23.221 1.00 93.88 294 GLN A O 1
ATOM 2382 N N . LYS A 1 295 ? -9.216 -11.055 24.392 1.00 91.88 295 LYS A N 1
ATOM 2383 C CA . LYS A 1 295 ? -10.237 -12.005 23.931 1.00 91.88 295 LYS A CA 1
ATOM 2384 C C . LYS A 1 295 ? -11.644 -11.596 24.375 1.00 91.88 295 LYS A C 1
ATOM 2386 O O . LYS A 1 295 ? -12.570 -11.660 23.568 1.00 91.88 295 LYS A O 1
ATOM 2391 N N . LEU A 1 296 ? -11.804 -11.140 25.619 1.00 91.38 296 LEU A N 1
ATOM 2392 C CA . LEU A 1 296 ? -13.088 -10.659 26.147 1.00 91.38 296 LEU A CA 1
ATOM 2393 C C . LEU A 1 296 ? -13.573 -9.401 25.408 1.00 91.38 296 LEU A C 1
ATOM 2395 O O . LEU A 1 296 ? -14.726 -9.328 24.974 1.00 91.38 296 LEU A O 1
ATOM 2399 N N . MET A 1 297 ? -12.673 -8.438 25.200 1.00 94.62 297 MET A N 1
ATOM 2400 C CA . MET A 1 297 ? -12.970 -7.214 24.452 1.00 94.62 297 MET A CA 1
ATOM 2401 C C . MET A 1 297 ? -13.323 -7.512 22.994 1.00 94.62 297 MET A C 1
ATOM 2403 O O . MET A 1 297 ? -14.294 -6.970 22.465 1.00 94.62 297 MET A O 1
ATOM 2407 N N . LYS A 1 298 ? -12.583 -8.426 22.360 1.00 92.94 298 LYS A N 1
ATOM 2408 C CA . LYS A 1 298 ? -12.841 -8.861 20.988 1.00 92.94 298 LYS A CA 1
ATOM 2409 C C . LYS A 1 298 ? -14.196 -9.539 20.846 1.00 92.94 298 LYS A C 1
ATOM 2411 O O . LYS A 1 298 ? -14.955 -9.153 19.970 1.00 92.94 298 LYS A O 1
ATOM 2416 N N . SER A 1 299 ? -14.555 -10.435 21.765 1.00 91.00 299 SER A N 1
ATOM 2417 C CA . SER A 1 299 ? -15.887 -11.051 21.776 1.00 91.00 299 SER A CA 1
ATOM 2418 C C . SER A 1 299 ? -17.015 -10.017 21.878 1.00 91.00 299 SER A C 1
ATOM 2420 O O . SER A 1 299 ? -18.079 -10.213 21.295 1.00 91.00 299 SER A O 1
ATOM 2422 N N . THR A 1 300 ? -16.795 -8.917 22.605 1.00 90.31 300 THR A N 1
ATOM 2423 C CA . THR A 1 300 ? -17.771 -7.822 22.708 1.00 90.31 300 THR A CA 1
ATOM 2424 C C . THR A 1 300 ? -17.865 -7.040 21.396 1.00 90.31 300 THR A C 1
ATOM 2426 O O . THR A 1 300 ? -18.965 -6.790 20.914 1.00 90.31 300 THR A O 1
ATOM 2429 N N . ALA A 1 301 ? -16.734 -6.680 20.787 1.00 89.69 301 ALA A N 1
ATOM 2430 C CA . ALA A 1 301 ? -16.705 -5.949 19.518 1.00 89.69 301 ALA A CA 1
ATOM 2431 C C . ALA A 1 301 ? -17.276 -6.769 18.342 1.00 89.69 301 ALA A C 1
ATOM 2433 O O . ALA A 1 301 ? -18.036 -6.238 17.528 1.00 89.69 301 ALA A O 1
ATOM 2434 N N . ASP A 1 302 ? -16.981 -8.073 18.303 1.00 87.44 302 ASP A N 1
ATOM 2435 C CA . ASP A 1 302 ? -17.479 -9.009 17.291 1.00 87.44 302 ASP A CA 1
ATOM 2436 C C . ASP A 1 302 ? -19.016 -9.110 17.335 1.00 87.44 302 ASP A C 1
ATOM 2438 O O . ASP A 1 302 ? -19.652 -9.210 16.287 1.00 87.44 302 ASP A O 1
ATOM 2442 N N . SER A 1 303 ? -19.634 -8.986 18.521 1.00 86.31 303 SER A N 1
ATOM 2443 C CA . SER A 1 303 ? -21.102 -8.960 18.662 1.00 86.31 303 SER A CA 1
ATOM 2444 C C . SER A 1 303 ? -21.771 -7.770 17.953 1.00 86.31 303 SER A C 1
ATOM 2446 O O . SER A 1 303 ? -22.944 -7.843 17.590 1.00 86.31 303 SER A O 1
ATOM 2448 N N . SER A 1 304 ? -21.006 -6.705 17.698 1.00 79.88 304 SER A N 1
ATOM 2449 C CA . SER A 1 304 ? -21.420 -5.514 16.947 1.00 79.88 304 SER A CA 1
ATOM 2450 C C . SER A 1 304 ? -20.935 -5.522 15.492 1.00 79.88 304 SER A C 1
ATOM 2452 O O . SER A 1 304 ? -21.188 -4.564 14.763 1.00 79.88 304 SER A O 1
ATOM 2454 N N . GLY A 1 305 ? -20.217 -6.568 15.063 1.00 84.31 305 GLY A N 1
ATOM 2455 C CA . GLY A 1 305 ? -19.615 -6.667 13.729 1.00 84.31 305 GLY A CA 1
ATOM 2456 C C . GLY A 1 305 ? -18.474 -5.675 13.482 1.00 84.31 305 GLY A C 1
ATOM 2457 O O . GLY A 1 305 ? -18.217 -5.310 12.333 1.00 84.31 305 GLY A O 1
ATOM 2458 N N . VAL A 1 306 ? -17.805 -5.207 14.541 1.00 88.12 306 VAL A N 1
ATOM 2459 C CA . VAL A 1 306 ? -16.792 -4.146 14.469 1.00 88.12 306 VAL A CA 1
ATOM 2460 C C . VAL A 1 306 ? -15.394 -4.705 14.697 1.00 88.12 306 VAL A C 1
ATOM 2462 O O . VAL A 1 306 ? -15.171 -5.526 15.581 1.00 88.12 306 VAL A O 1
ATOM 2465 N N . GLN A 1 307 ? -14.421 -4.243 13.905 1.00 90.06 307 GLN A N 1
ATOM 2466 C CA . GLN A 1 307 ? -13.029 -4.648 14.090 1.00 90.06 307 GLN A CA 1
ATOM 2467 C C . GLN A 1 307 ? -12.465 -4.039 15.375 1.00 90.06 307 GLN A C 1
ATOM 2469 O O . GLN A 1 307 ? -12.728 -2.879 15.676 1.00 90.06 307 GLN A O 1
ATOM 2474 N N . ILE A 1 308 ? -11.620 -4.780 16.088 1.00 95.19 308 ILE A N 1
ATOM 2475 C CA . ILE A 1 308 ? -10.889 -4.270 17.252 1.00 95.19 308 ILE A CA 1
ATOM 2476 C C . ILE A 1 308 ? -9.380 -4.417 17.050 1.00 95.19 308 ILE A C 1
ATOM 2478 O O . ILE A 1 308 ? -8.907 -5.415 16.497 1.00 95.19 308 ILE A O 1
ATOM 2482 N N . ARG A 1 309 ? -8.613 -3.418 17.488 1.00 94.38 309 ARG A N 1
ATOM 2483 C CA . ARG A 1 309 ? -7.144 -3.449 17.530 1.00 94.38 309 ARG A CA 1
ATOM 2484 C C . ARG A 1 309 ? -6.652 -2.995 18.899 1.00 94.38 309 ARG A C 1
ATOM 2486 O O . ARG A 1 309 ? -7.240 -2.098 19.493 1.00 94.38 309 ARG A O 1
ATOM 2493 N N . PHE A 1 310 ? -5.556 -3.592 19.356 1.00 95.56 310 PHE A N 1
ATOM 2494 C CA . PHE A 1 310 ? -4.902 -3.271 20.625 1.00 95.56 310 PHE A CA 1
ATOM 2495 C C . PHE A 1 310 ? -3.506 -2.742 20.331 1.00 95.56 310 PHE A C 1
ATOM 2497 O O . PHE A 1 310 ? -2.682 -3.482 19.790 1.00 95.56 310 PHE A O 1
ATOM 2504 N N . PHE A 1 311 ? -3.243 -1.477 20.649 1.00 95.56 311 PHE A N 1
ATOM 2505 C CA . PHE A 1 311 ? -1.940 -0.843 20.455 1.00 95.56 311 PHE A CA 1
ATOM 2506 C C . PHE A 1 311 ? -1.434 -0.226 21.753 1.00 95.56 311 PHE A C 1
ATOM 2508 O O . PHE A 1 311 ? -2.209 0.153 22.629 1.00 95.56 311 PHE A O 1
ATOM 2515 N N . THR A 1 312 ? -0.111 -0.098 21.840 1.00 97.19 312 THR A N 1
ATOM 2516 C CA . THR A 1 312 ? 0.510 0.781 22.827 1.00 97.19 312 THR A CA 1
ATOM 2517 C C . THR A 1 312 ? 0.180 2.235 22.490 1.00 97.19 312 THR A C 1
ATOM 2519 O O . THR A 1 312 ? -0.165 2.567 21.347 1.00 97.19 312 THR A O 1
ATOM 2522 N N . LEU A 1 313 ? 0.306 3.124 23.470 1.00 97.19 313 LEU A N 1
ATOM 2523 C CA . LEU A 1 313 ? 0.122 4.562 23.283 1.00 97.19 313 LEU A CA 1
ATOM 2524 C C . LEU A 1 313 ? 1.120 5.093 22.250 1.00 97.19 313 LEU A C 1
ATOM 2526 O O . LEU A 1 313 ? 0.727 5.795 21.323 1.00 97.19 313 LEU A O 1
ATOM 2530 N N . GLN A 1 314 ? 2.386 4.667 22.342 1.00 94.31 314 GLN A N 1
ATOM 2531 C CA . GLN A 1 314 ? 3.420 5.073 21.387 1.00 94.31 314 GLN A CA 1
ATOM 2532 C C . GLN A 1 314 ? 3.108 4.587 19.971 1.00 94.31 314 GLN A C 1
ATOM 2534 O O . GLN A 1 314 ? 3.091 5.375 19.034 1.00 94.31 314 GLN A O 1
ATOM 2539 N N . LYS A 1 315 ? 2.752 3.305 19.815 1.00 93.75 315 LYS A N 1
ATOM 2540 C CA . LYS A 1 315 ? 2.376 2.769 18.505 1.00 93.75 315 LYS A CA 1
ATOM 2541 C C . LYS A 1 315 ? 1.174 3.506 17.924 1.00 93.75 315 LYS A C 1
ATOM 2543 O O . LYS A 1 315 ? 1.128 3.702 16.717 1.00 93.75 315 LYS A O 1
ATOM 2548 N N . THR A 1 316 ? 0.213 3.898 18.761 1.00 96.00 316 THR A N 1
ATOM 2549 C CA . THR A 1 316 ? -0.940 4.700 18.334 1.00 96.00 316 THR A CA 1
ATOM 2550 C C . THR A 1 316 ? -0.482 6.041 17.769 1.00 96.00 316 THR A C 1
ATOM 2552 O O . THR A 1 316 ? -0.846 6.354 16.640 1.00 96.00 316 THR A O 1
ATOM 2555 N N . ILE A 1 317 ? 0.369 6.775 18.490 1.00 93.50 317 ILE A N 1
ATOM 2556 C CA . ILE A 1 317 ? 0.961 8.044 18.034 1.00 93.50 317 ILE A CA 1
ATOM 2557 C C . ILE A 1 317 ? 1.651 7.877 16.670 1.00 93.50 317 ILE A C 1
ATOM 2559 O O . ILE A 1 317 ? 1.361 8.615 15.730 1.00 93.50 317 ILE A O 1
ATOM 2563 N N . ASP A 1 318 ? 2.484 6.847 16.526 1.00 86.38 318 ASP A N 1
ATOM 2564 C CA . ASP A 1 318 ? 3.331 6.670 15.341 1.00 86.38 318 ASP A CA 1
ATOM 2565 C C . ASP A 1 318 ? 2.547 6.324 14.061 1.00 86.38 318 ASP A C 1
ATOM 2567 O O . ASP A 1 318 ? 3.023 6.557 12.944 1.00 86.38 318 ASP A O 1
ATOM 2571 N N . ILE A 1 319 ? 1.367 5.702 14.189 1.00 87.88 319 ILE A N 1
ATOM 2572 C CA . ILE A 1 319 ? 0.659 5.117 13.036 1.00 87.88 319 ILE A CA 1
ATOM 2573 C C . ILE A 1 319 ? -0.753 5.643 12.820 1.00 87.88 319 ILE A C 1
ATOM 2575 O O . ILE A 1 319 ? -1.326 5.345 11.773 1.00 87.88 319 ILE A O 1
ATOM 2579 N N . ILE A 1 320 ? -1.341 6.395 13.754 1.00 90.12 320 ILE A N 1
ATOM 2580 C CA . ILE A 1 320 ? -2.738 6.836 13.621 1.00 90.12 320 ILE A CA 1
ATOM 2581 C C . ILE A 1 320 ? -2.956 7.676 12.357 1.00 90.12 320 ILE A C 1
ATOM 2583 O O . ILE A 1 320 ? -3.975 7.526 11.690 1.00 90.12 320 ILE A O 1
ATOM 2587 N N . HIS A 1 321 ? -1.960 8.469 11.954 1.00 85.94 321 HIS A N 1
ATOM 2588 C CA . HIS A 1 321 ? -1.983 9.273 10.727 1.00 85.94 321 HIS A CA 1
ATOM 2589 C C . HIS A 1 321 ? -1.931 8.443 9.434 1.00 85.94 321 HIS A C 1
ATOM 2591 O O . HIS A 1 321 ? -2.109 8.993 8.349 1.00 85.94 321 HIS A O 1
ATOM 2597 N N . LYS A 1 322 ? -1.700 7.127 9.538 1.00 80.62 322 LYS A N 1
ATOM 2598 C CA . LYS A 1 322 ? -1.727 6.157 8.430 1.00 80.62 322 LYS A CA 1
ATOM 2599 C C . LYS A 1 322 ? -3.073 5.427 8.329 1.00 80.62 322 LYS A C 1
ATOM 2601 O O . LYS A 1 322 ? -3.195 4.456 7.581 1.00 80.62 322 LYS A O 1
ATOM 2606 N N . ALA A 1 323 ? -4.073 5.826 9.118 1.00 77.44 323 ALA A N 1
ATOM 2607 C CA . ALA A 1 323 ? -5.408 5.255 9.030 1.00 77.44 323 ALA A CA 1
ATOM 2608 C C . ALA A 1 323 ? -6.038 5.523 7.653 1.00 77.44 323 ALA A C 1
ATOM 2610 O O . ALA A 1 323 ? -5.994 6.636 7.138 1.00 77.44 323 ALA A O 1
ATOM 2611 N N . ALA A 1 324 ? -6.663 4.506 7.062 1.00 74.25 324 ALA A N 1
ATOM 2612 C CA . ALA A 1 324 ? -7.346 4.644 5.780 1.00 74.25 324 ALA A CA 1
ATOM 2613 C C . ALA A 1 324 ? -8.656 5.437 5.936 1.00 74.25 324 ALA A C 1
ATOM 2615 O O . ALA A 1 324 ? -9.384 5.208 6.895 1.00 74.25 324 ALA A O 1
ATOM 2616 N N . ASP A 1 325 ? -9.033 6.250 4.938 1.00 77.31 325 ASP A N 1
ATOM 2617 C CA . ASP A 1 325 ? -10.257 7.086 4.944 1.00 77.31 325 ASP A CA 1
ATOM 2618 C C . ASP A 1 325 ? -11.552 6.300 5.276 1.00 77.31 325 ASP A C 1
ATOM 2620 O O . ASP A 1 325 ? -12.510 6.843 5.827 1.00 77.31 325 ASP A O 1
ATOM 2624 N N . ARG A 1 326 ? -11.594 4.995 4.960 1.00 80.56 326 ARG A N 1
ATOM 2625 C CA . ARG A 1 326 ? -12.728 4.108 5.281 1.00 80.56 326 ARG A CA 1
ATOM 2626 C C . ARG A 1 326 ? -12.838 3.746 6.766 1.00 80.56 326 ARG A C 1
ATOM 2628 O O . ARG A 1 326 ? -13.876 3.231 7.171 1.00 80.56 326 ARG A O 1
ATOM 2635 N N . GLN A 1 327 ? -11.775 3.914 7.551 1.00 88.69 327 GLN A N 1
ATOM 2636 C CA . GLN A 1 327 ? -11.736 3.556 8.967 1.00 88.69 327 GLN A CA 1
ATOM 2637 C C . GLN A 1 327 ? -12.394 4.663 9.784 1.00 88.69 327 GLN A C 1
ATOM 2639 O O . GLN A 1 327 ? -11.882 5.769 9.867 1.00 88.69 327 GLN A O 1
ATOM 2644 N N . LYS A 1 328 ? -13.529 4.336 10.393 1.00 93.44 328 LYS A N 1
ATOM 2645 C CA . LYS A 1 328 ? -14.274 5.172 11.328 1.00 93.44 328 LYS A CA 1
ATOM 2646 C C . LYS A 1 328 ? -13.890 4.740 12.738 1.00 93.44 328 LYS A C 1
ATOM 2648 O O . LYS A 1 328 ? -14.378 3.711 13.216 1.00 93.44 328 LYS A O 1
ATOM 2653 N N . ILE A 1 329 ? -12.944 5.461 13.332 1.00 97.25 329 ILE A N 1
ATOM 2654 C CA . ILE A 1 329 ? -12.174 5.009 14.494 1.00 97.25 329 ILE A CA 1
ATOM 2655 C C . ILE A 1 329 ? -12.825 5.492 15.785 1.00 97.25 329 ILE A C 1
ATOM 2657 O O . ILE A 1 329 ? -13.012 6.689 15.979 1.00 97.25 329 ILE A O 1
ATOM 2661 N N . PHE A 1 330 ? -13.100 4.562 16.691 1.00 98.00 330 PHE A N 1
ATOM 2662 C CA . PHE A 1 330 ? -13.447 4.846 18.076 1.00 98.00 330 PHE A CA 1
ATOM 2663 C C . PHE A 1 330 ? -12.257 4.485 18.971 1.00 98.00 330 PHE A C 1
ATOM 2665 O O . PHE A 1 330 ? -11.919 3.307 19.102 1.00 98.00 330 PHE A O 1
ATOM 2672 N N . ILE A 1 331 ? -11.582 5.490 19.534 1.00 98.38 331 ILE A N 1
ATOM 2673 C CA . ILE A 1 331 ? -10.420 5.281 20.406 1.00 98.38 331 ILE A CA 1
ATOM 2674 C C . ILE A 1 331 ? -10.910 5.092 21.840 1.00 98.38 331 ILE A C 1
ATOM 2676 O O . ILE A 1 331 ? -11.691 5.895 22.343 1.00 98.38 331 ILE A O 1
ATOM 2680 N N . VAL A 1 332 ? -10.430 4.045 22.508 1.00 98.31 332 VAL A N 1
ATOM 2681 C CA . VAL A 1 332 ? -10.727 3.766 23.915 1.00 98.31 332 VAL A CA 1
ATOM 2682 C C . VAL A 1 332 ? -9.417 3.691 24.690 1.00 98.31 332 VAL A C 1
ATOM 2684 O O . VAL A 1 332 ? -8.541 2.885 24.366 1.00 98.31 332 VAL A O 1
ATOM 2687 N N . VAL A 1 333 ? -9.296 4.532 25.712 1.00 98.31 333 VAL A N 1
ATOM 2688 C CA . VAL A 1 333 ? -8.145 4.608 26.622 1.00 98.31 333 VAL A CA 1
ATOM 2689 C C . VAL A 1 333 ? -8.600 4.399 28.061 1.00 98.31 333 VAL A C 1
ATOM 2691 O O . VAL A 1 333 ? -9.778 4.572 28.382 1.00 98.31 333 VAL A O 1
ATOM 2694 N N . LYS A 1 334 ? -7.676 4.000 28.940 1.00 97.00 334 LYS A N 1
ATOM 2695 C CA . LYS A 1 334 ? -8.038 3.615 30.306 1.00 97.00 334 LYS A CA 1
ATOM 2696 C C . LYS A 1 334 ? -8.171 4.814 31.242 1.00 97.00 334 LYS A C 1
ATOM 2698 O O . LYS A 1 334 ? -9.058 4.797 32.095 1.00 97.00 334 LYS A O 1
ATOM 2703 N N . THR A 1 335 ? -7.300 5.815 31.113 1.00 97.31 335 THR A N 1
ATOM 2704 C CA . THR A 1 335 ? -7.196 6.941 32.058 1.00 97.31 335 THR A CA 1
ATOM 2705 C C . THR A 1 335 ? -7.028 8.295 31.347 1.00 97.31 335 THR A C 1
ATOM 2707 O O . THR A 1 335 ? -6.722 8.321 30.148 1.00 97.31 335 THR A O 1
ATOM 2710 N N . PRO A 1 336 ? -7.228 9.427 32.050 1.00 97.75 336 PRO A N 1
ATOM 2711 C CA . PRO A 1 336 ? -6.955 10.760 31.508 1.00 97.75 336 PRO A CA 1
ATOM 2712 C C . PRO A 1 336 ? -5.509 10.968 31.049 1.00 97.75 336 PRO A C 1
ATOM 2714 O O . PRO A 1 336 ? -5.278 11.635 30.044 1.00 97.75 336 PRO A O 1
ATOM 2717 N N . GLU A 1 337 ? -4.529 10.376 31.730 1.00 97.81 337 GLU A N 1
ATOM 2718 C CA . GLU A 1 337 ? -3.114 10.493 31.367 1.00 97.81 337 GLU A CA 1
ATOM 2719 C C . GLU A 1 337 ? -2.803 9.783 30.048 1.00 97.81 337 GLU A C 1
ATOM 2721 O O . GLU A 1 337 ? -2.051 10.318 29.230 1.00 97.81 337 GLU A O 1
ATOM 2726 N N . ASP A 1 338 ? -3.418 8.619 29.807 1.00 98.12 338 ASP A N 1
ATOM 2727 C CA . ASP A 1 338 ? -3.327 7.915 28.525 1.00 98.12 338 ASP A CA 1
ATOM 2728 C C . ASP A 1 338 ? -3.866 8.809 27.393 1.00 98.12 338 ASP A C 1
ATOM 2730 O O . ASP A 1 338 ? -3.204 8.975 26.365 1.00 98.12 338 ASP A O 1
ATOM 2734 N N . ALA A 1 339 ? -5.033 9.438 27.596 1.00 98.12 339 ALA A N 1
ATOM 2735 C CA . ALA A 1 339 ? -5.622 10.376 26.636 1.00 98.12 339 ALA A CA 1
ATOM 2736 C C . ALA A 1 339 ? -4.703 11.581 26.381 1.00 98.12 339 ALA A C 1
ATOM 2738 O O . ALA A 1 339 ? -4.394 11.897 25.230 1.00 98.12 339 ALA A O 1
ATOM 2739 N N . LEU A 1 340 ? -4.205 12.213 27.449 1.00 97.75 340 LEU A N 1
ATOM 2740 C CA . LEU A 1 340 ? -3.314 13.367 27.362 1.00 97.75 340 LEU A CA 1
ATOM 2741 C C . LEU A 1 340 ? -2.010 13.024 26.635 1.00 97.75 340 LEU A C 1
ATOM 2743 O O . LEU A 1 340 ? -1.504 13.845 25.870 1.00 97.75 340 LEU A O 1
ATOM 2747 N N . LYS A 1 341 ? -1.461 11.820 26.840 1.00 97.81 341 LYS A N 1
ATOM 2748 C CA . LYS A 1 341 ? -0.262 11.357 26.131 1.00 97.81 341 LYS A CA 1
ATOM 2749 C C . LYS A 1 341 ? -0.504 11.259 24.626 1.00 97.81 341 LYS A C 1
ATOM 2751 O O . LYS A 1 341 ? 0.373 11.646 23.860 1.00 97.81 341 LYS A O 1
ATOM 2756 N N . LEU A 1 342 ? -1.682 10.797 24.197 1.00 97.81 342 LEU A N 1
ATOM 2757 C CA . LEU A 1 342 ? -2.052 10.786 22.779 1.00 97.81 342 LEU A CA 1
ATOM 2758 C C . LEU A 1 342 ? -2.191 12.209 22.219 1.00 97.81 342 LEU A C 1
ATOM 2760 O O . LEU A 1 342 ? -1.630 12.490 21.162 1.00 97.81 342 LEU A O 1
ATOM 2764 N N . VAL A 1 343 ? -2.860 13.115 22.943 1.00 96.38 343 VAL A N 1
ATOM 2765 C CA . VAL A 1 343 ? -2.995 14.532 22.543 1.00 96.38 343 VAL A CA 1
ATOM 2766 C C . VAL A 1 343 ? -1.616 15.183 22.385 1.00 96.38 343 VAL A C 1
ATOM 2768 O O . VAL A 1 343 ? -1.295 15.700 21.317 1.00 96.38 343 VAL A O 1
ATOM 2771 N N . LYS A 1 344 ? -0.752 15.078 23.404 1.00 92.75 344 LYS A N 1
ATOM 2772 C CA . LYS A 1 344 ? 0.624 15.612 23.368 1.00 92.75 344 LYS A CA 1
ATOM 2773 C C . LYS A 1 344 ? 1.495 14.948 22.300 1.00 92.75 344 LYS A C 1
ATOM 2775 O O . LYS A 1 344 ? 2.424 15.571 21.798 1.00 92.75 344 LYS A O 1
ATOM 2780 N N . GLY A 1 345 ? 1.201 13.695 21.956 1.00 90.94 345 GLY A N 1
ATOM 2781 C CA . GLY A 1 345 ? 1.861 12.953 20.887 1.00 90.94 345 GLY A CA 1
ATOM 2782 C C . GLY A 1 345 ? 1.426 13.351 19.475 1.00 90.94 345 GLY A C 1
ATOM 2783 O O . GLY A 1 345 ? 1.962 12.809 18.517 1.00 90.94 345 GLY A O 1
ATOM 2784 N N . GLY A 1 346 ? 0.476 14.279 19.319 1.00 92.12 346 GLY A N 1
ATOM 2785 C CA . GLY A 1 346 ? 0.022 14.760 18.012 1.00 92.12 346 GLY A CA 1
ATOM 2786 C C . GLY A 1 346 ? -1.133 13.963 17.403 1.00 92.12 346 GLY A C 1
ATOM 2787 O O . GLY A 1 346 ? -1.506 14.217 16.257 1.00 92.12 346 GLY A O 1
ATOM 2788 N N . VAL A 1 347 ? -1.750 13.041 18.153 1.00 95.19 347 VAL A N 1
ATOM 2789 C CA . VAL A 1 347 ? -2.991 12.393 17.706 1.00 95.19 347 VAL A CA 1
ATOM 2790 C C . VAL A 1 347 ? -4.081 13.472 17.599 1.00 95.19 347 VAL A C 1
ATOM 2792 O O . VAL A 1 347 ? -4.329 14.164 18.587 1.00 95.19 347 VAL A O 1
ATOM 2795 N N . PRO A 1 348 ? -4.760 13.634 16.445 1.00 93.62 348 PRO A N 1
ATOM 2796 C CA . PRO A 1 348 ? -5.674 14.753 16.207 1.00 93.62 348 PRO A CA 1
ATOM 2797 C C . PRO A 1 348 ? -7.046 14.505 16.854 1.00 93.62 348 PRO A C 1
ATOM 2799 O O . PRO A 1 348 ? -8.061 14.303 16.184 1.00 93.62 348 PRO A O 1
ATOM 2802 N N . ILE A 1 349 ? -7.060 14.491 18.185 1.00 96.19 349 ILE A N 1
ATOM 2803 C CA . ILE A 1 349 ? -8.239 14.305 19.030 1.00 96.19 349 ILE A CA 1
ATOM 2804 C C . ILE A 1 349 ? -8.930 15.658 19.191 1.00 96.19 349 ILE A C 1
ATOM 2806 O O . ILE A 1 349 ? -8.344 16.600 19.714 1.00 96.19 349 ILE A O 1
ATOM 2810 N N . LYS A 1 350 ? -10.180 15.750 18.732 1.00 92.62 350 LYS A N 1
ATOM 2811 C CA . LYS A 1 350 ? -10.997 16.971 18.850 1.00 92.62 350 LYS A CA 1
ATOM 2812 C C . LYS A 1 350 ? -11.880 16.974 20.087 1.00 92.62 350 LYS A C 1
ATOM 2814 O O . LYS A 1 350 ? -12.082 18.020 20.687 1.00 92.62 350 LYS A O 1
ATOM 2819 N N . GLU A 1 351 ? -12.395 15.803 20.440 1.00 96.00 351 GLU A N 1
ATOM 2820 C CA . GLU A 1 351 ? -13.254 15.613 21.600 1.00 96.00 351 GLU A CA 1
ATOM 2821 C C . GLU A 1 351 ? -12.853 14.360 22.384 1.00 96.00 351 GLU A C 1
ATOM 2823 O O . GLU A 1 351 ? -12.442 13.341 21.809 1.00 96.00 351 GLU A O 1
ATOM 2828 N N . VAL A 1 352 ? -12.975 14.457 23.706 1.00 98.25 352 VAL A N 1
ATOM 2829 C CA . VAL A 1 352 ? -12.752 13.375 24.662 1.00 98.25 352 VAL A CA 1
ATOM 2830 C C . VAL A 1 352 ? -13.987 13.227 25.533 1.00 98.25 352 VAL A C 1
ATOM 2832 O O . VAL A 1 352 ? -14.366 14.120 26.286 1.00 98.25 352 VAL A O 1
ATOM 2835 N N . ASN A 1 353 ? -14.586 12.046 25.472 1.00 98.19 353 ASN A N 1
ATOM 2836 C CA . ASN A 1 353 ? -15.666 11.662 26.355 1.00 98.19 353 ASN A CA 1
ATOM 2837 C C . ASN A 1 353 ? -15.121 10.913 27.580 1.00 98.19 353 ASN A C 1
ATOM 2839 O O . ASN A 1 353 ? -14.492 9.862 27.459 1.00 98.19 353 ASN A O 1
ATOM 2843 N N . VAL A 1 354 ? -15.412 11.418 28.773 1.00 97.75 354 VAL A N 1
ATOM 2844 C CA . VAL A 1 354 ? -15.132 10.731 30.033 1.00 97.75 354 VAL A CA 1
ATOM 2845 C C . VAL A 1 354 ? -16.340 9.870 30.390 1.00 97.75 354 VAL A C 1
ATOM 2847 O O . VAL A 1 354 ? -17.443 10.369 30.619 1.00 97.75 354 VAL A O 1
ATOM 2850 N N . GLY A 1 355 ? -16.135 8.557 30.374 1.00 94.31 355 GLY A N 1
ATOM 2851 C CA . GLY A 1 355 ? -17.179 7.566 30.565 1.00 94.31 355 GLY A CA 1
ATOM 2852 C C . GLY A 1 355 ? -17.270 7.067 31.994 1.00 94.31 355 GLY A C 1
ATOM 2853 O O . GLY A 1 355 ? -18.102 7.508 32.783 1.00 94.31 355 GLY A O 1
ATOM 2854 N N . ASN A 1 356 ? -16.408 6.104 32.311 1.00 94.12 356 ASN A N 1
ATOM 2855 C CA . ASN A 1 356 ? -16.317 5.531 33.642 1.00 94.12 356 ASN A CA 1
ATOM 2856 C C . ASN A 1 356 ? -14.904 5.677 34.208 1.00 94.12 356 ASN A C 1
ATOM 2858 O O . ASN A 1 356 ? -13.935 5.181 33.632 1.00 94.12 356 ASN A O 1
ATOM 2862 N N . MET A 1 357 ? -14.820 6.301 35.380 1.00 95.69 357 MET A N 1
ATOM 2863 C CA . MET A 1 357 ? -13.623 6.341 36.213 1.00 95.69 357 MET A CA 1
ATOM 2864 C C . MET A 1 357 ? -14.011 5.870 37.610 1.00 95.69 357 MET A C 1
ATOM 2866 O O . MET A 1 357 ? -14.916 6.437 38.215 1.00 95.69 357 MET A O 1
ATOM 2870 N N . HIS A 1 358 ? -13.403 4.788 38.090 1.00 92.25 358 HIS A N 1
ATOM 2871 C CA . HIS A 1 358 ? -13.772 4.154 39.351 1.00 92.25 358 HIS A CA 1
ATOM 2872 C C . HIS A 1 358 ? -13.360 4.991 40.562 1.00 92.25 358 HIS A C 1
ATOM 2874 O O . HIS A 1 358 ? -12.327 5.659 40.553 1.00 92.25 358 HIS A O 1
ATOM 2880 N N . PHE A 1 359 ? -14.142 4.876 41.636 1.00 93.44 359 PHE A N 1
ATOM 2881 C CA . PHE A 1 359 ? -13.740 5.369 42.944 1.00 93.44 359 PHE A CA 1
ATOM 2882 C C . PHE A 1 359 ? -12.465 4.660 43.414 1.00 93.44 359 PHE A C 1
ATOM 2884 O O . PHE A 1 359 ? -12.353 3.433 43.347 1.00 93.44 359 PHE A O 1
ATOM 2891 N N . ALA A 1 360 ? -11.534 5.446 43.937 1.00 90.50 360 ALA A N 1
ATOM 2892 C CA . ALA A 1 360 ? -10.379 4.988 44.688 1.00 90.50 360 ALA A CA 1
ATOM 2893 C C . ALA A 1 360 ? -10.140 5.975 45.844 1.00 90.50 360 ALA A C 1
ATOM 2895 O O . ALA A 1 360 ? -10.523 7.142 45.721 1.00 90.50 360 ALA A O 1
ATOM 2896 N N . PRO A 1 361 ? -9.522 5.550 46.962 1.00 91.19 361 PRO A N 1
ATOM 2897 C CA . PRO A 1 361 ? -9.180 6.462 48.051 1.00 91.19 361 PRO A CA 1
ATOM 2898 C C . PRO A 1 361 ? -8.389 7.672 47.535 1.00 91.19 361 PRO A C 1
ATOM 2900 O O . PRO A 1 361 ? -7.375 7.499 46.863 1.00 91.19 361 PRO A O 1
ATOM 2903 N N . GLY A 1 362 ? -8.865 8.880 47.845 1.00 90.94 362 GLY A N 1
ATOM 2904 C CA . GLY A 1 362 ? -8.278 10.137 47.368 1.00 90.94 362 GLY A CA 1
ATOM 2905 C C . GLY A 1 362 ? -8.917 10.719 46.101 1.00 90.94 362 GLY A C 1
ATOM 2906 O O . GLY A 1 362 ? -8.578 11.841 45.744 1.00 90.94 362 GLY A O 1
ATOM 2907 N N . LYS A 1 363 ? -9.852 10.009 45.452 1.00 94.00 363 LYS A N 1
ATOM 2908 C CA . LYS A 1 363 ? -10.650 10.553 44.345 1.00 94.00 363 LYS A CA 1
ATOM 2909 C C . LYS A 1 363 ? -11.959 11.163 44.842 1.00 94.00 363 LYS A C 1
ATOM 2911 O O . LYS A 1 363 ? -12.672 10.556 45.642 1.00 94.00 363 LYS A O 1
ATOM 2916 N N . GLU A 1 364 ? -12.287 12.333 44.319 1.00 94.12 364 GLU A N 1
ATOM 2917 C CA . GLU A 1 364 ? -13.529 13.062 44.562 1.00 94.12 364 GLU A CA 1
ATOM 2918 C C . GLU A 1 364 ? -14.588 12.691 43.518 1.00 94.12 364 GLU A C 1
ATOM 2920 O O . GLU A 1 364 ? -14.269 12.377 42.369 1.00 94.12 364 GLU A O 1
ATOM 2925 N N . GLU A 1 365 ? -15.862 12.706 43.911 1.00 94.88 365 GLU A N 1
ATOM 2926 C CA . GLU A 1 365 ? -16.977 12.426 43.002 1.00 94.88 365 GLU A CA 1
ATOM 2927 C C . GLU A 1 365 ? -17.313 13.659 42.156 1.00 94.88 365 GLU A C 1
ATOM 2929 O O . GLU A 1 365 ? -17.720 14.686 42.693 1.00 94.88 365 GLU A O 1
ATOM 2934 N N . VAL A 1 366 ? -17.207 13.536 40.829 1.00 92.50 366 VAL A N 1
ATOM 2935 C CA . VAL A 1 366 ? -17.697 14.554 39.876 1.00 92.50 366 VAL A CA 1
ATOM 2936 C C . VAL A 1 366 ? -19.097 14.188 39.404 1.00 92.50 366 VAL A C 1
ATOM 2938 O O . VAL A 1 366 ? -20.002 15.014 39.327 1.00 92.50 366 VAL A O 1
ATOM 2941 N N . THR A 1 367 ? -19.285 12.906 39.095 1.00 91.81 367 THR A N 1
ATOM 2942 C CA . THR A 1 367 ? -20.586 12.299 38.817 1.00 91.81 367 THR A CA 1
ATOM 2943 C C . THR A 1 367 ? -20.610 10.893 39.406 1.00 91.81 367 THR A C 1
ATOM 2945 O O . THR A 1 367 ? -19.560 10.303 39.654 1.00 91.81 367 THR A O 1
ATOM 2948 N N . LYS A 1 368 ? -21.792 10.271 39.474 1.00 90.19 368 LYS A N 1
ATOM 2949 C CA . LYS A 1 368 ? -21.964 8.877 39.934 1.00 90.19 368 LYS A CA 1
ATOM 2950 C C . LYS A 1 368 ? -21.122 7.830 39.183 1.00 90.19 368 LYS A C 1
ATOM 2952 O O . LYS A 1 368 ? -21.102 6.661 39.572 1.00 90.19 368 LYS A O 1
ATOM 2957 N N . LYS A 1 369 ? -20.511 8.190 38.049 1.00 92.06 369 LYS A N 1
ATOM 2958 C CA . LYS A 1 369 ? -19.694 7.305 37.204 1.00 92.06 369 LYS A CA 1
ATOM 2959 C C . LYS A 1 369 ? -18.245 7.758 37.059 1.00 92.06 369 LYS A C 1
ATOM 2961 O O . LYS A 1 369 ? -17.453 6.979 36.522 1.00 92.06 369 LYS A O 1
ATOM 2966 N N . VAL A 1 370 ? -17.913 8.969 37.507 1.00 95.88 370 VAL A N 1
ATOM 2967 C CA . VAL A 1 370 ? -16.613 9.607 37.295 1.00 95.88 370 VAL A CA 1
ATOM 2968 C C . VAL A 1 370 ? -16.110 10.170 38.616 1.00 95.88 370 VAL A C 1
ATOM 2970 O O . VAL A 1 370 ? -16.640 11.159 39.123 1.00 95.88 370 VAL A O 1
ATOM 2973 N N . TYR A 1 371 ? -15.069 9.523 39.132 1.00 96.56 371 TYR A N 1
ATOM 2974 C CA . TYR A 1 371 ? -14.314 9.947 40.302 1.00 96.56 371 TYR A CA 1
ATOM 2975 C C . TYR A 1 371 ? -12.901 10.333 39.859 1.00 96.56 371 TYR A C 1
ATOM 2977 O O . TYR A 1 371 ? -12.278 9.576 39.108 1.00 96.56 371 TYR A O 1
ATOM 2985 N N . VAL A 1 372 ? -12.405 11.486 40.306 1.00 96.31 372 VAL A N 1
ATOM 2986 C CA . VAL A 1 372 ? -11.122 12.066 39.867 1.00 96.31 372 VAL A CA 1
ATOM 2987 C C . VAL A 1 372 ? -10.278 12.500 41.064 1.00 96.31 372 VAL A C 1
ATOM 2989 O O . VAL A 1 372 ? -10.821 13.000 42.045 1.00 96.31 372 VAL A O 1
ATOM 2992 N N . ASP A 1 373 ? -8.965 12.309 41.005 1.00 96.19 373 ASP A N 1
ATOM 2993 C CA . ASP A 1 373 ? -8.016 12.999 41.890 1.00 96.19 373 ASP A CA 1
ATOM 2994 C C . ASP A 1 373 ? -7.426 14.244 41.203 1.00 96.19 373 ASP A C 1
ATOM 2996 O O . ASP A 1 373 ? -7.778 14.582 40.072 1.00 96.19 373 ASP A O 1
ATOM 3000 N N . GLU A 1 374 ? -6.512 14.937 41.881 1.00 95.06 374 GLU A N 1
ATOM 3001 C CA . GLU A 1 374 ? -5.848 16.119 41.324 1.00 95.06 374 GLU A CA 1
ATOM 3002 C C . GLU A 1 374 ? -5.060 15.822 40.038 1.00 95.06 374 GLU A C 1
ATOM 3004 O O . GLU A 1 374 ? -5.055 16.646 39.128 1.00 95.06 374 GLU A O 1
ATOM 3009 N N . LYS A 1 375 ? -4.464 14.630 39.889 1.00 95.38 375 LYS A N 1
ATOM 3010 C CA . LYS A 1 375 ? -3.726 14.277 38.662 1.00 95.38 375 LYS A CA 1
ATOM 3011 C C . LYS A 1 375 ? -4.671 14.073 37.486 1.00 95.38 375 LYS A C 1
ATOM 3013 O O . LYS A 1 375 ? -4.380 14.520 36.376 1.00 95.38 375 LYS A O 1
ATOM 3018 N N . ASP A 1 376 ? -5.808 13.426 37.726 1.00 96.94 376 ASP A N 1
ATOM 3019 C CA . ASP A 1 376 ? -6.858 13.283 36.722 1.00 96.94 376 ASP A CA 1
ATOM 3020 C C . ASP A 1 376 ? -7.381 14.662 36.282 1.00 96.94 376 ASP A C 1
ATOM 3022 O O . ASP A 1 376 ? -7.489 14.919 35.081 1.00 96.94 376 ASP A O 1
ATOM 3026 N N . LYS A 1 377 ? -7.678 15.558 37.240 1.00 96.19 377 LYS A N 1
ATOM 3027 C CA . LYS A 1 377 ? -8.144 16.929 36.963 1.00 96.19 377 LYS A CA 1
ATOM 3028 C C . LYS A 1 377 ? -7.117 17.701 36.139 1.00 96.19 377 LYS A C 1
ATOM 3030 O O . LYS A 1 377 ? -7.469 18.250 35.097 1.00 96.19 377 LYS A O 1
ATOM 3035 N N . GLU A 1 378 ? -5.847 17.683 36.547 1.00 96.38 378 GLU A N 1
ATOM 3036 C CA . GLU A 1 378 ? -4.743 18.309 35.812 1.00 96.38 378 GLU A CA 1
ATOM 3037 C C . GLU A 1 378 ? -4.651 17.785 34.373 1.00 96.38 378 GLU A C 1
ATOM 3039 O O . GLU A 1 378 ? -4.488 18.565 33.430 1.00 96.38 378 GLU A O 1
ATOM 3044 N N . ALA A 1 379 ? -4.787 16.470 34.173 1.00 97.25 379 ALA A N 1
ATOM 3045 C CA . ALA A 1 379 ? -4.710 15.872 32.849 1.00 97.25 379 ALA A CA 1
ATOM 3046 C C . ALA A 1 379 ? -5.894 16.265 31.951 1.00 97.25 379 ALA A C 1
ATOM 3048 O O . ALA A 1 379 ? -5.687 16.612 30.784 1.00 97.25 379 ALA A O 1
ATOM 3049 N N . LEU A 1 380 ? -7.118 16.257 32.491 1.00 97.31 380 LEU A N 1
ATOM 3050 C CA . LEU A 1 380 ? -8.321 16.682 31.770 1.00 97.31 380 LEU A CA 1
ATOM 3051 C C . LEU A 1 380 ? -8.252 18.175 31.414 1.00 97.31 380 LEU A C 1
ATOM 3053 O O . LEU A 1 380 ? -8.412 18.527 30.244 1.00 97.31 380 LEU A O 1
ATOM 3057 N N . MET A 1 381 ? -7.906 19.039 32.373 1.00 96.50 381 MET A N 1
ATOM 3058 C CA . MET A 1 381 ? -7.762 20.482 32.142 1.00 96.50 381 MET A CA 1
ATOM 3059 C C . MET A 1 381 ? -6.613 20.804 31.182 1.00 96.50 381 MET A C 1
ATOM 3061 O O . MET A 1 381 ? -6.718 21.722 30.371 1.00 96.50 381 MET A O 1
ATOM 3065 N N . SER A 1 382 ? -5.528 20.023 31.185 1.00 94.50 382 SER A N 1
ATOM 3066 C CA . SER A 1 382 ? -4.449 20.176 30.203 1.00 94.50 382 SER A CA 1
ATOM 3067 C C . SER A 1 382 ? -4.912 19.891 28.770 1.00 94.50 382 SER A C 1
ATOM 3069 O O . SER A 1 382 ? -4.395 20.520 27.844 1.00 94.50 382 SER A O 1
ATOM 3071 N N . MET A 1 383 ? -5.872 18.982 28.561 1.00 97.00 383 MET A N 1
ATOM 3072 C CA . MET A 1 383 ? -6.481 18.757 27.242 1.00 97.00 383 MET A CA 1
ATOM 3073 C C . MET A 1 383 ? -7.428 19.898 26.853 1.00 97.00 383 MET A C 1
ATOM 3075 O O . MET A 1 383 ? -7.341 20.384 25.725 1.00 97.00 383 MET A O 1
ATOM 3079 N N . VAL A 1 384 ? -8.253 20.386 27.788 1.00 93.62 384 VAL A N 1
ATOM 3080 C CA . VAL A 1 384 ? -9.125 21.559 27.573 1.00 93.62 384 VAL A CA 1
ATOM 3081 C C . VAL A 1 384 ? -8.299 22.780 27.155 1.00 93.62 384 VAL A C 1
ATOM 3083 O O . VAL A 1 384 ? -8.583 23.411 26.139 1.00 93.62 384 VAL A O 1
ATOM 3086 N N . ASN A 1 385 ? -7.196 23.051 27.858 1.00 91.81 385 ASN A N 1
ATOM 3087 C CA . ASN A 1 385 ? -6.276 24.153 27.550 1.00 91.81 385 ASN A CA 1
ATOM 3088 C C . ASN A 1 385 ? -5.559 24.003 26.194 1.00 91.81 385 ASN A C 1
ATOM 3090 O O . ASN A 1 385 ? -5.060 24.986 25.650 1.00 91.81 385 ASN A O 1
ATOM 3094 N N . GLN A 1 386 ? -5.505 22.790 25.635 1.00 90.19 386 GLN A N 1
ATOM 3095 C CA . GLN A 1 386 ? -5.003 22.511 24.283 1.00 90.19 386 GLN A CA 1
ATOM 3096 C C . GLN A 1 386 ? -6.109 22.568 23.211 1.00 90.19 386 GLN A C 1
ATOM 3098 O O . GLN A 1 386 ? -5.845 22.279 22.045 1.00 90.19 386 GLN A O 1
ATOM 3103 N N . GLY A 1 387 ? -7.332 22.963 23.580 1.00 91.50 387 GLY A N 1
ATOM 3104 C CA . GLY A 1 387 ? -8.461 23.144 22.665 1.00 91.50 387 GLY A CA 1
ATOM 3105 C C . GLY A 1 387 ? -9.256 21.871 22.361 1.00 91.50 387 GLY A C 1
ATOM 3106 O O . GLY A 1 387 ? -9.979 21.842 21.366 1.00 91.50 387 GLY A O 1
ATOM 3107 N N . VAL A 1 388 ? -9.121 20.824 23.180 1.00 95.88 388 VAL A N 1
ATOM 3108 C CA . VAL A 1 388 ? -9.931 19.598 23.085 1.00 95.88 388 VAL A CA 1
ATOM 3109 C C . VAL A 1 388 ? -11.248 19.796 23.845 1.00 95.88 388 VAL A C 1
ATOM 3111 O O . VAL A 1 388 ? -11.228 20.242 24.988 1.00 95.88 388 VAL A O 1
ATOM 3114 N N . ASP A 1 389 ? -12.386 19.434 23.245 1.00 95.88 389 ASP A N 1
ATOM 3115 C CA . ASP A 1 389 ? -13.693 19.416 23.928 1.00 95.88 389 ASP A CA 1
ATOM 3116 C C . ASP A 1 389 ? -13.770 18.195 24.857 1.00 95.88 389 ASP A C 1
ATOM 3118 O O . ASP A 1 389 ? -13.835 17.054 24.391 1.00 95.88 389 ASP A O 1
ATOM 3122 N N . VAL A 1 390 ? -13.696 18.411 26.172 1.00 97.69 390 VAL A N 1
ATOM 3123 C CA . VAL A 1 390 ? -13.677 17.339 27.177 1.00 97.69 390 VAL A CA 1
ATOM 3124 C C . VAL A 1 390 ? -14.967 17.368 27.985 1.00 97.69 390 VAL A C 1
ATOM 3126 O O . VAL A 1 390 ? -15.235 18.318 28.715 1.00 97.69 390 VAL A O 1
ATOM 3129 N N . TYR A 1 391 ? -15.746 16.290 27.911 1.00 97.38 391 TYR A N 1
ATOM 3130 C CA . TYR A 1 391 ? -17.040 16.209 28.589 1.00 97.38 391 TYR A CA 1
ATOM 3131 C C . TYR A 1 391 ? -17.318 14.822 29.173 1.00 97.38 391 TYR A C 1
ATOM 3133 O O . TYR A 1 391 ? -16.903 13.788 28.645 1.00 97.38 391 TYR A O 1
ATOM 3141 N N . ILE A 1 392 ? -18.095 14.784 30.250 1.00 97.12 392 ILE A N 1
ATOM 3142 C CA . ILE A 1 392 ? -18.576 13.562 30.893 1.00 97.12 392 ILE A CA 1
ATOM 3143 C C . ILE A 1 392 ? -19.920 13.161 30.275 1.00 97.12 392 ILE A C 1
ATOM 3145 O O . ILE A 1 392 ? -20.844 13.972 30.195 1.00 97.12 392 ILE A O 1
ATOM 3149 N N . GLN A 1 393 ? -20.031 11.904 29.837 1.00 95.25 393 GLN A N 1
ATOM 3150 C CA . GLN A 1 393 ? -21.280 11.313 29.334 1.00 95.25 393 GLN A CA 1
ATOM 3151 C C . GLN A 1 393 ? -21.203 9.781 29.435 1.00 95.25 393 GLN A C 1
ATOM 3153 O O . GLN A 1 393 ? -20.278 9.173 28.887 1.00 95.25 393 GLN A O 1
ATOM 3158 N N . ASP A 1 394 ? -22.165 9.144 30.112 1.00 90.94 394 ASP A N 1
ATOM 3159 C CA . ASP A 1 394 ? -22.146 7.689 30.334 1.00 90.94 394 ASP A CA 1
ATOM 3160 C C . ASP A 1 394 ? -22.557 6.929 29.063 1.00 90.94 394 ASP A C 1
ATOM 3162 O O . ASP A 1 394 ? -21.744 6.186 28.496 1.00 90.94 394 ASP A O 1
ATOM 3166 N N . VAL A 1 395 ? -23.771 7.177 28.553 1.00 91.00 395 VAL A N 1
ATOM 3167 C CA . VAL A 1 395 ? -24.272 6.596 27.296 1.00 91.00 395 VAL A CA 1
ATOM 3168 C C . VAL A 1 395 ? -24.682 7.659 26.269 1.00 91.00 395 VAL A C 1
ATOM 3170 O O . VAL A 1 395 ? -24.977 8.799 26.633 1.00 91.00 395 VAL A O 1
ATOM 3173 N N . PRO A 1 396 ? -24.722 7.317 24.965 1.00 90.81 396 PRO A N 1
ATOM 3174 C CA . PRO A 1 396 ? -25.162 8.261 23.947 1.00 90.81 396 PRO A CA 1
ATOM 3175 C C . PRO A 1 396 ? -26.593 8.739 24.206 1.00 90.81 396 PRO A C 1
ATOM 3177 O O . PRO A 1 396 ? -27.499 7.924 24.366 1.00 90.81 396 PRO A O 1
ATOM 3180 N N . GLY A 1 397 ? -26.789 10.056 24.197 1.00 87.81 397 GLY A N 1
ATOM 3181 C CA . GLY A 1 397 ? -28.083 10.694 24.455 1.00 87.81 397 GLY A CA 1
ATOM 3182 C C . GLY A 1 397 ? -28.246 11.236 25.876 1.00 87.81 397 GLY A C 1
ATOM 3183 O O . GLY A 1 397 ? -29.120 12.073 26.085 1.00 87.81 397 GLY A O 1
ATOM 3184 N N . ASP A 1 398 ? -27.385 10.843 26.821 1.00 90.62 398 ASP A N 1
ATOM 3185 C CA . ASP A 1 398 ? -27.348 11.460 28.152 1.00 90.62 398 ASP A CA 1
ATOM 3186 C C . ASP A 1 398 ? -26.900 12.926 28.078 1.00 90.62 398 ASP A C 1
ATOM 3188 O O . ASP A 1 398 ? -26.234 13.347 27.126 1.00 90.62 398 ASP A O 1
ATOM 3192 N N . HIS A 1 399 ? -27.212 13.698 29.120 1.00 91.25 399 HIS A N 1
ATOM 3193 C CA . HIS A 1 399 ? -26.700 15.057 29.275 1.00 91.25 399 HIS A CA 1
ATOM 3194 C C . HIS A 1 399 ? -25.162 15.056 29.307 1.00 91.25 399 HIS A C 1
ATOM 3196 O O . HIS A 1 399 ? -24.554 14.308 30.074 1.00 91.25 399 HIS A O 1
ATOM 3202 N N . LYS A 1 400 ? -24.538 15.912 28.489 1.00 93.81 400 LYS A N 1
ATOM 3203 C CA . LYS A 1 400 ? -23.088 16.136 28.515 1.00 93.81 400 LYS A CA 1
ATOM 3204 C C . LYS A 1 400 ? -22.752 17.133 29.621 1.00 93.81 400 LYS A C 1
ATOM 3206 O O . LYS A 1 400 ? -23.182 18.281 29.555 1.00 93.81 400 LYS A O 1
ATOM 3211 N N . THR A 1 401 ? -21.973 16.716 30.609 1.00 93.88 401 THR A N 1
ATOM 3212 C CA . THR A 1 401 ? -21.427 17.629 31.623 1.00 93.88 401 THR A CA 1
ATOM 3213 C C . THR A 1 401 ? -20.040 18.070 31.180 1.00 93.88 401 THR A C 1
ATOM 3215 O O . THR A 1 401 ? -19.168 17.225 30.995 1.00 93.88 401 THR A O 1
ATOM 3218 N N . GLN A 1 402 ? -19.848 19.368 30.960 1.00 91.69 402 GLN A N 1
ATOM 3219 C CA . GLN A 1 402 ? -18.544 19.917 30.585 1.00 91.69 402 GLN A CA 1
ATOM 3220 C C . GLN A 1 402 ? -17.554 19.810 31.749 1.00 91.69 402 GLN A C 1
ATOM 3222 O O . GLN A 1 402 ? -17.964 19.825 32.907 1.00 91.69 402 GLN A O 1
ATOM 3227 N N . VAL A 1 403 ? -16.270 19.632 31.435 1.00 87.69 403 VAL A N 1
ATOM 3228 C CA . VAL A 1 403 ? -15.202 19.582 32.441 1.00 87.69 403 VAL A CA 1
ATOM 3229 C C . VAL A 1 403 ? -14.599 20.978 32.609 1.00 87.69 403 VAL A C 1
ATOM 3231 O O . VAL A 1 403 ? -13.943 21.470 31.694 1.00 87.69 403 VAL A O 1
ATOM 3234 N N . ASP A 1 404 ? -14.818 21.603 33.769 1.00 82.62 404 ASP A N 1
ATOM 3235 C CA . ASP A 1 404 ? -14.445 22.996 34.066 1.00 82.62 404 ASP A CA 1
ATOM 3236 C C . ASP A 1 404 ? -13.938 23.221 35.511 1.00 82.62 404 ASP A C 1
ATOM 3238 O O . ASP A 1 404 ? -14.233 24.253 36.110 1.00 82.62 404 ASP A O 1
ATOM 3242 N N . PHE A 1 405 ? -13.183 22.253 36.056 1.00 82.75 405 PHE A N 1
ATOM 3243 C CA . PHE A 1 405 ? -12.675 22.251 37.443 1.00 82.75 405 PHE A CA 1
ATOM 3244 C C . PHE A 1 405 ? -12.008 23.549 37.913 1.00 82.75 405 PHE A C 1
ATOM 3246 O O . PHE A 1 405 ? -11.256 24.166 37.118 1.00 82.75 405 PHE A O 1
#

InterPro domains:
  IPR000524 Transcription regulator HTH, GntR [PF00392] (8-71)
  IPR000524 Transcription regulator HTH, GntR [PR00035] (31-45)
  IPR000524 Transcription regulator HTH, GntR [PR00035] (45-61)
  IPR000524 Transcription regulator HTH, GntR [PS50949] (6-74)
  IPR000524 Transcription regulator HTH, GntR [SM00345] (12-71)
  IPR000524 Transcription regulator HTH, GntR [cd07377] (9-72)
  IPR004720 Phosphotransferase system, sorbose subfamily IIB component [PF03830] (253-399)
  IPR004720 Phosphotransferase system, sorbose subfamily IIB component [PS51101] (249-405)
  IPR004720 Phosphotransferase system, sorbose subfamily IIB component [cd00001] (253-403)
  IPR011663 UbiC transcription regulator-associated [SM00866] (93-236)
  IPR018455 Phosphotransferase system, sorbose subfamily IIB component, subgroup [TIGR00854] (253-401)
  IPR028978 Chorismate pyruvate-lyase/UbiC transcription regulator-associated domain superfamily [G3DSA:3.40.1410.10] (89-240)
  IPR028978 Chorismate pyruvate-lyase/UbiC transcription regulator-associated domain superfamily [SSF64288] (60-238)
  IPR036388 Winged helix-like DNA-binding domain superfamily [G3DSA:1.10.10.10] (1-72)
  IPR036390 Winged helix DNA-binding domain superfamily [SSF46785] (7-75)
  IPR036667 Phosphotransferase system, sorbose subfamily IIB component superfamily [G3DSA:3.40.35.10] (246-405)
  IPR036667 Phosphotransferase system, sorbose subfamily IIB component superfamily [SSF52728] (252-402)
  IPR050679 Bacterial HTH-type transcriptional regulator [PTHR44846] (3-233)